Protein AF-0000000072254864 (afdb_homodimer)

InterPro domains:
  IPR006349 2-phosphoglycolate phosphatase, eukaryotic [TIGR01452] (105-376)
  IPR006357 HAD-superfamily hydrolase, subfamily IIA [PF13344] (106-208)
  IPR006357 HAD-superfamily hydrolase, subfamily IIA [TIGR01460] (106-352)
  IPR023214 HAD superfamily [G3DSA:3.40.50.1000] (105-376)
  IPR023214 HAD superfamily [G3DSA:3.40.50.1000] (171-305)
  IPR036412 HAD-like superfamily [SSF56784] (105-377)

Secondary structure (DSSP, 8-state):
----------------------------------------------------------------------------------TT-----EEPPTT-HHHHHH-SEEEEESBTTTEETTEEPTTHHHHHHHHHHTT-EEEEEE---SS-HHHHHHHHHHTT----GGGEEEHHHHHHHHHHHTTGGGGT-EEEEES-HHHHHHHHHTT--EEEGGGGTT-----STT------TTEEEEEE---TT-BHHHHHHHHHHHHHS--EEEES---SEE-SSSS--EE-THHHHHHHHHHH----EE-STT-THHHHHHHHHHT--GGGEEEEES-IIIIIHHHHHTT-EEEEETTSS--HHHHHH--SS--SEEESSGGGGS--/----------------------------------------------------------------------------------TT-S---EEPPTT-HHHHHH-SEEEEESBTTTEETTEEPTTHHHHHHHHHHTT-EEEEEE---SS-HHHHHHHHHHTT----GGGEEEHHHHHHHHHHHTTGGGGT-EEEEES-HHHHHHHHHTT--EEEGGGGTT-----STT------TTEEEEEE---TT-BHHHHHHHHHHHHHS--EEEES---SEE-SSSS--EE-THHHHHHHHHHH--PPEE-STT-THHHHHHHHHHT--GGGEEEEES-IIIIIHHHHHTT-EEEEETTSS--HHHHHH--SS--SEEESSGGGGS--

Radius of gyration: 36.59 Å; Cα contacts (8 Å, |Δi|>4): 1395; chains: 2; bounding box: 88×105×118 Å

Organism: Cyanidioschyzon merolae (strain NIES-3377 / 10D) (NCBI:txid280699)

Sequence (760 aa):
MSQGSAFVQSVQCALRSKFTVLHTSATHSAYPRHLSDANSCRTSQNKSFALKARRRPLSIAYVNAQLTMSTTTGSAQPTTVAENGTAVFRKLQDPEQELLNSTSVFLFDCDGVIWLGDKLIAGVPETLDYLRSIGKRCFFVTNNSTKSRAGYVKKFTSLGLKISPEEIFSSSFAAAAYLESKNFKATGKKVYIIGEVGIEEELDLLGIPHIGGPADKDKQPRMGPGDKLEVDPMVGAVVVGFDRYFNYYKAQYANVCIRELKAEFIATNTDAVTHLTDAQEWAGNGTMVGAIRGCTQVEPTVVGKPSPLMIDYLANKFHIPKSEICVVGDRLDTDVLFGKRNGTRAVLCLSGVTTKERLFSQDEVIPDFYCESIADFRPRMSQGSAFVQSVQCALRSKFTVLHTSATHSAYPRHLSDANSCRTSQNKSFALKARRRPLSIAYVNAQLTMSTTTGSAQPTTVAENGTAVFRKLQDPEQELLNSTSVFLFDCDGVIWLGDKLIAGVPETLDYLRSIGKRCFFVTNNSTKSRAGYVKKFTSLGLKISPEEIFSSSFAAAAYLESKNFKATGKKVYIIGEVGIEEELDLLGIPHIGGPADKDKQPRMGPGDKLEVDPMVGAVVVGFDRYFNYYKAQYANVCIRELKAEFIATNTDAVTHLTDAQEWAGNGTMVGAIRGCTQVEPTVVGKPSPLMIDYLANKFHIPKSEICVVGDRLDTDVLFGKRNGTRAVLCLSGVTTKERLFSQDEVIPDFYCESIADFRPR

pLDDT: mean 77.71, std 31.32, range [12.98, 99.0]

Solvent-accessible surface area (backbone atoms only — not comparable to full-atom values): 42994 Å² total; per-residue (Å²): 143,81,85,87,84,90,77,84,88,76,89,78,84,89,78,85,86,89,82,93,82,88,85,87,89,82,86,85,89,77,85,74,84,86,84,87,83,88,89,73,89,74,84,83,79,79,80,78,83,78,80,79,76,77,75,73,75,79,72,79,77,81,74,80,67,77,75,69,78,65,79,66,77,68,70,75,71,74,69,80,59,51,91,89,68,57,87,78,54,44,69,61,41,72,46,37,57,70,58,58,72,50,35,50,34,40,38,30,31,37,80,23,51,42,24,57,77,95,38,70,40,83,46,44,71,61,26,54,50,49,44,44,73,75,68,36,44,74,32,36,37,39,55,58,17,56,40,24,48,69,50,46,34,51,52,38,44,76,69,74,39,93,60,58,52,91,34,44,45,30,6,13,47,31,45,35,51,52,39,55,76,66,48,42,61,78,73,69,38,25,32,36,34,44,22,33,63,4,38,53,52,34,25,53,75,70,65,40,52,67,47,54,26,68,83,45,49,82,53,71,71,65,67,48,89,67,32,60,83,85,72,72,86,50,37,46,28,34,40,36,31,38,40,86,50,42,36,38,38,57,47,37,50,48,34,48,36,38,68,72,60,62,16,46,48,33,23,17,31,62,43,28,56,36,68,76,22,78,60,39,84,33,59,18,26,6,21,55,47,20,18,47,29,24,31,53,74,51,83,59,49,58,38,12,73,59,37,54,58,65,59,52,50,50,24,61,73,67,70,44,64,46,61,27,29,31,27,36,16,19,38,54,88,49,36,27,38,27,14,53,75,55,52,25,37,17,30,36,25,45,58,33,80,38,44,71,66,56,62,74,71,52,85,84,62,77,36,56,26,32,37,63,41,65,38,44,64,35,69,125,138,81,88,81,86,76,91,78,85,90,81,90,78,84,90,78,85,85,84,86,79,90,77,88,81,86,86,87,80,87,82,86,77,88,76,82,89,84,80,89,85,83,86,81,85,77,81,78,79,78,76,82,74,77,74,69,77,78,71,78,74,80,73,79,69,77,76,68,79,65,79,63,78,68,69,75,69,74,71,80,62,51,92,90,67,57,85,79,55,44,70,61,40,73,45,37,59,70,59,59,72,51,36,50,33,39,37,29,32,37,80,24,50,43,23,57,76,95,38,69,39,81,48,43,71,60,27,54,51,49,43,44,73,75,68,35,45,73,33,37,37,38,55,58,18,57,39,22,47,71,51,46,34,52,52,37,43,74,68,73,39,92,62,58,52,90,35,46,45,30,6,13,46,34,45,35,51,52,39,55,75,65,48,42,61,78,72,70,38,25,32,37,34,44,23,32,64,4,38,52,52,35,24,53,76,70,66,40,52,66,48,56,25,66,82,45,50,84,53,71,70,65,67,49,89,68,30,60,83,86,71,72,86,49,36,46,28,35,41,36,32,38,41,90,50,44,36,39,37,57,46,35,50,49,33,47,36,38,68,73,61,61,17,44,49,34,23,18,33,61,43,28,56,37,69,74,22,78,61,40,82,34,60,17,24,7,21,56,49,21,17,48,30,24,32,53,74,50,81,58,50,58,37,11,74,58,37,54,55,64,58,53,48,50,24,61,74,67,68,43,64,45,61,25,30,31,28,36,16,19,37,53,88,49,36,27,39,27,15,55,77,56,51,26,37,17,31,36,25,45,57,34,79,37,43,72,67,56,61,73,71,52,83,84,63,78,37,58,26,33,37,64,40,67,39,46,62,36,68,125

Nearest PDB structures (foldseek):
  4bkm-assembly2_B  TM=8.942E-01  e=4.537E-28  Mus musculus
  7po7-assembly3_E  TM=8.889E-01  e=9.165E-28  Mus musculus
  7po7-assembly1_A  TM=8.884E-01  e=6.720E-27  Mus musculus
  5gyn-assembly1_A  TM=8.699E-01  e=3.137E-27  Homo sapiens
  2cft-assembly1_A-2  TM=8.456E-01  e=1.303E-27  Homo sapiens

Foldseek 3Di:
DDDDDDDDDDDDDDDDDDDDDDDDDDDDDDDDDDDDDDDDDDDDPDPPPPDPPPPPDPPPPPPLPPPPVPPPPPDLPPPPQDPVRDQDAAAQAQANCVLLVLAQEEEEEPDLFQAPQLAGDPQNQVLVVVSVVVRHHYAYEYLAQQAALVRVCVSCVSRPHHDDSVRYHYLLLLVLVVCVSVVVVVL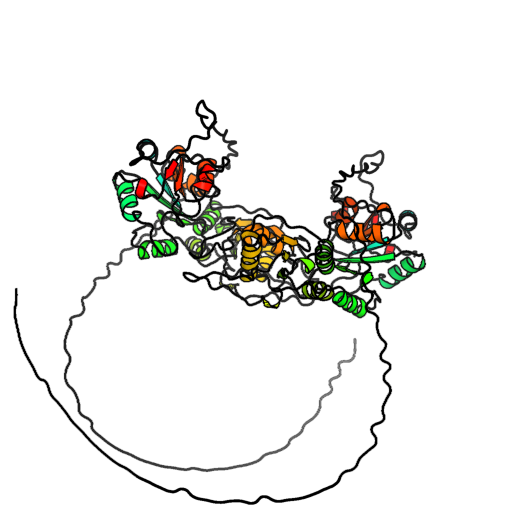VAEEEEAHHVSNVVNNVVVPGHYDHHPVCLPDDFDDDPPGDDDEDLRHQAYEQAWHPRDDVSSLRRLQCCCAPSVHAYAYSAQDQWDPNDNPDTHGGSVVVQVSNCVRNVDDHHHRGFLDCNVLVVVCVVVVHDQQNYEFEEADQVTGLCSSSVNNYAYEHEPSHDDHPCNQVVDDPGHHNHYYPHSSSNHRD/DDDDDDDDDDDDDDDDDDYDDDDDDDYDDDDDDDDDDDDDDDDDDDPPPPPPPPPPPPPPPPPLPPPPVPPPPPPLPPPPQDPVRDQDAAAQAQANCVLLVLAQEEEEEPDLFQAPQLAGDPQNQVLVVVSVVVRHHYAYEYLAQQAALVRVCVSCVSRPHHDDSVRYHYLLLLVLVVCVSVVVVVLVAEEEEAHHVSNVVNNVVVPGHYDHHPVCLPDDFDDDPPGDDDEDLRHQAYEQAWHPRDDVSSLRRLQCCCAPSVHAYAYSAQDQWDPNDNPDTHGGSVVVQVSNCVRNVDDHHHRGFLDCNVLVVVCVVVVHDQQNYEFEEADQVTGLCSSSVNNYAYEHEPSHDDHPCNQNVDDPGHHNHYYPHSSSNHRD

Structure (mmCIF, N/CA/C/O backbone):
data_AF-0000000072254864-model_v1
#
loop_
_entity.id
_entity.type
_entity.pdbx_description
1 polymer 'Probable 4-nitrophenyl phosphatase'
#
loop_
_atom_site.group_PDB
_atom_site.id
_atom_site.type_symbol
_atom_site.label_atom_id
_atom_site.label_alt_id
_atom_site.label_comp_id
_atom_site.label_asym_id
_atom_site.label_entity_id
_atom_site.label_seq_id
_atom_site.pdbx_PDB_ins_code
_atom_site.Cartn_x
_atom_site.Cartn_y
_atom_site.Cartn_z
_atom_site.occupancy
_atom_site.B_iso_or_equiv
_atom_site.auth_seq_id
_atom_site.auth_comp_id
_atom_site.auth_asym_id
_atom_site.auth_atom_id
_atom_site.pdbx_PDB_model_num
ATOM 1 N N . MET A 1 1 ? 34.688 -32.219 -55.656 1 16.12 1 MET A N 1
ATOM 2 C CA . MET A 1 1 ? 34.812 -31.734 -57.031 1 16.12 1 MET A CA 1
ATOM 3 C C . MET A 1 1 ? 33.719 -30.734 -57.344 1 16.12 1 MET A C 1
ATOM 5 O O . MET A 1 1 ? 32.719 -30.625 -56.594 1 16.12 1 MET A O 1
ATOM 9 N N . SER A 1 2 ? 33.375 -30.641 -58.656 1 14.73 2 SER A N 1
ATOM 10 C CA . SER A 1 2 ? 33.094 -29.781 -59.781 1 14.73 2 SER A CA 1
ATOM 11 C C . SER A 1 2 ? 31.609 -29.359 -59.781 1 14.73 2 SER A C 1
ATOM 13 O O . SER A 1 2 ? 31.312 -28.172 -59.906 1 14.73 2 SER A O 1
ATOM 15 N N . GLN A 1 3 ? 30.719 -30.047 -60.531 1 14.34 3 GLN A N 1
ATOM 16 C CA . GLN A 1 3 ? 30.219 -29.594 -61.812 1 14.34 3 GLN A CA 1
ATOM 17 C C . GLN A 1 3 ? 28.953 -28.75 -61.656 1 14.34 3 GLN A C 1
ATOM 19 O O . GLN A 1 3 ? 28.344 -28.75 -60.562 1 14.34 3 GLN A O 1
ATOM 24 N N . GLY A 1 4 ? 27.938 -29 -62.469 1 14.77 4 GLY A N 1
ATOM 25 C CA . GLY A 1 4 ? 27.5 -28.375 -63.719 1 14.77 4 GLY A CA 1
ATOM 26 C C . GLY A 1 4 ? 26.328 -27.438 -63.531 1 14.77 4 GLY A C 1
ATOM 27 O O . GLY A 1 4 ? 25.703 -27.406 -62.469 1 14.77 4 GLY A O 1
ATOM 28 N N . SER A 1 5 ? 25.344 -27.391 -64.438 1 14.25 5 SER A N 1
ATOM 29 C CA . SER A 1 5 ? 25.016 -26.562 -65.625 1 14.25 5 SER A CA 1
ATOM 30 C C . SER A 1 5 ? 23.797 -25.688 -65.312 1 14.25 5 SER A C 1
ATOM 32 O O . SER A 1 5 ? 23.891 -24.469 -65.312 1 14.25 5 SER A O 1
ATOM 34 N N . ALA A 1 6 ? 22.672 -25.875 -66.125 1 14.51 6 ALA A N 1
ATOM 35 C CA . ALA A 1 6 ? 22.203 -25.156 -67.312 1 14.51 6 ALA A CA 1
ATOM 36 C C . ALA A 1 6 ? 21.094 -24.172 -66.938 1 14.51 6 ALA A C 1
ATOM 38 O O . ALA A 1 6 ? 20.547 -24.234 -65.812 1 14.51 6 ALA A O 1
ATOM 39 N N . PHE A 1 7 ? 20.078 -24.062 -67.75 1 13.76 7 PHE A N 1
ATOM 40 C CA . PHE A 1 7 ? 19.609 -23.203 -68.812 1 13.76 7 PHE A CA 1
ATOM 41 C C . PHE A 1 7 ? 18.422 -22.359 -68.375 1 13.76 7 PHE A C 1
ATOM 43 O O . PHE A 1 7 ? 18.422 -21.141 -68.5 1 13.76 7 PHE A O 1
ATOM 50 N N . VAL A 1 8 ? 17.156 -22.812 -68.562 1 14.06 8 VAL A N 1
ATOM 51 C CA . VAL A 1 8 ? 16.5 -22.266 -69.75 1 14.06 8 VAL A CA 1
ATOM 52 C C . VAL A 1 8 ? 15.719 -21.016 -69.375 1 14.06 8 VAL A C 1
ATOM 54 O O . VAL A 1 8 ? 15.477 -20.75 -68.188 1 14.06 8 VAL A O 1
ATOM 57 N N . GLN A 1 9 ? 14.477 -20.922 -69.688 1 13.95 9 GLN A N 1
ATOM 58 C CA . GLN A 1 9 ? 13.867 -20.203 -70.812 1 13.95 9 GLN A CA 1
ATOM 59 C C . GLN A 1 9 ? 13.234 -18.891 -70.312 1 13.95 9 GLN A C 1
ATOM 61 O O . GLN A 1 9 ? 12.961 -18.719 -69.125 1 13.95 9 GLN A O 1
ATOM 66 N N . SER A 1 10 ? 12.367 -18.25 -71.125 1 13.68 10 SER A N 1
ATOM 67 C CA . SER A 1 10 ? 12.156 -17.141 -72.062 1 13.68 10 SER A CA 1
ATOM 68 C C . SER A 1 10 ? 11.234 -16.078 -71.438 1 13.68 10 SER A C 1
ATOM 70 O O . SER A 1 10 ? 11.484 -14.883 -71.625 1 13.68 10 SER A O 1
ATOM 72 N N . VAL A 1 11 ? 10.008 -16.438 -70.938 1 14.07 11 VAL A N 1
ATOM 73 C CA . VAL A 1 11 ? 9.047 -15.805 -71.812 1 14.07 11 VAL A CA 1
ATOM 74 C C . VAL A 1 11 ? 8.992 -14.305 -71.562 1 14.07 11 VAL A C 1
ATOM 76 O O . VAL A 1 11 ? 9.195 -13.867 -70.438 1 14.07 11 VAL A O 1
ATOM 79 N N . GLN A 1 12 ? 8.453 -13.5 -72.438 1 13.51 12 GLN A N 1
ATOM 80 C CA . GLN A 1 12 ? 8.453 -12.391 -73.375 1 13.51 12 GLN A CA 1
ATOM 81 C C . GLN A 1 12 ? 7.867 -11.133 -72.75 1 13.51 12 GLN A C 1
ATOM 83 O O . GLN A 1 12 ? 8.469 -10.055 -72.812 1 13.51 12 GLN A O 1
ATOM 88 N N . CYS A 1 13 ? 6.539 -10.875 -72.875 1 13.51 13 CYS A N 1
ATOM 89 C CA . CYS A 1 13 ? 6.191 -9.852 -73.875 1 13.51 13 CYS A CA 1
ATOM 90 C C . CYS A 1 13 ? 6.277 -8.453 -73.25 1 13.51 13 CYS A C 1
ATOM 92 O O . CYS A 1 13 ? 6.281 -8.305 -72.062 1 13.51 13 CYS A O 1
ATOM 94 N N . ALA A 1 14 ? 5.262 -7.719 -73.562 1 13.74 14 ALA A N 1
ATOM 95 C CA . ALA A 1 14 ? 5.168 -6.594 -74.438 1 13.74 14 ALA A CA 1
ATOM 96 C C . ALA A 1 14 ? 5.305 -5.266 -73.75 1 13.74 14 ALA A C 1
ATOM 98 O O . ALA A 1 14 ? 5.043 -5.184 -72.5 1 13.74 14 ALA A O 1
ATOM 99 N N . LEU A 1 15 ? 5.312 -4.176 -74.438 1 13.8 15 LEU A N 1
ATOM 100 C CA . LEU A 1 15 ? 5.934 -2.957 -74.938 1 13.8 15 LEU A CA 1
ATOM 101 C C . LEU A 1 15 ? 5.387 -1.731 -74.25 1 13.8 15 LEU A C 1
ATOM 103 O O . LEU A 1 15 ? 6.152 -0.853 -73.812 1 13.8 15 LEU A O 1
ATOM 107 N N . ARG A 1 16 ? 4.094 -1.28 -74.375 1 13.51 16 ARG A N 1
ATOM 108 C CA . ARG A 1 16 ? 4.07 -0.097 -75.188 1 13.51 16 ARG A CA 1
ATOM 109 C C . ARG A 1 16 ? 4.414 1.158 -74.438 1 13.51 16 ARG A C 1
ATOM 111 O O . ARG A 1 16 ? 4.344 1.16 -73.188 1 13.51 16 ARG A O 1
ATOM 118 N N . SER A 1 17 ? 3.721 2.281 -74.75 1 13.34 17 SER A N 1
ATOM 119 C CA . SER A 1 17 ? 4.055 3.518 -75.438 1 13.34 17 SER A CA 1
ATOM 120 C C . SER A 1 17 ? 4.297 4.66 -74.5 1 13.34 17 SER A C 1
ATOM 122 O O . SER A 1 17 ? 3.855 4.605 -73.312 1 13.34 17 SER A O 1
ATOM 124 N N . LYS A 1 18 ? 4.469 5.895 -75.062 1 14.83 18 LYS A N 1
ATOM 125 C CA . LYS A 1 18 ? 5.332 7.047 -75.312 1 14.83 18 LYS A CA 1
ATOM 126 C C . LYS A 1 18 ? 5.035 8.172 -74.312 1 14.83 18 LYS A C 1
ATOM 128 O O . LYS A 1 18 ? 4.195 8.016 -73.438 1 14.83 18 LYS A O 1
ATOM 133 N N . PHE A 1 19 ? 4.613 9.453 -74.812 1 13.82 19 PHE A N 1
ATOM 134 C CA . PHE A 1 19 ? 5.391 10.648 -75.125 1 13.82 19 PHE A CA 1
ATOM 135 C C . PHE A 1 19 ? 5.039 11.766 -74.125 1 13.82 19 PHE A C 1
ATOM 137 O O . PHE A 1 19 ? 5.926 12.359 -73.5 1 13.82 19 PHE A O 1
ATOM 144 N N . THR A 1 20 ? 3.955 12.664 -74.312 1 13.54 20 THR A N 1
ATOM 145 C CA . THR A 1 20 ? 4.215 14.008 -74.812 1 13.54 20 THR A CA 1
ATOM 146 C C . THR A 1 20 ? 4.406 15 -73.688 1 13.54 20 THR A C 1
ATOM 148 O O . THR A 1 20 ? 3.875 14.797 -72.562 1 13.54 20 THR A O 1
ATOM 151 N N . VAL A 1 21 ? 4.84 16.422 -73.938 1 13.96 21 VAL A N 1
ATOM 152 C CA . VAL A 1 21 ? 5.82 17.5 -73.812 1 13.96 21 VAL A CA 1
ATOM 153 C C . VAL A 1 21 ? 5.254 18.594 -72.875 1 13.96 21 VAL A C 1
ATOM 155 O O . VAL A 1 21 ? 5.934 19.078 -72 1 13.96 21 VAL A O 1
ATOM 158 N N . LEU A 1 22 ? 4.066 19.234 -73.125 1 14.05 22 LEU A N 1
ATOM 159 C CA . LEU A 1 22 ? 4.273 20.625 -73.5 1 14.05 22 LEU A CA 1
ATOM 160 C C . LEU A 1 22 ? 4.441 21.516 -72.25 1 14.05 22 LEU A C 1
ATOM 162 O O . LEU A 1 22 ? 4.012 21.141 -71.188 1 14.05 22 LEU A O 1
ATOM 166 N N . HIS A 1 23 ? 4.41 22.984 -72.438 1 14.12 23 HIS A N 1
ATOM 167 C CA . HIS A 1 23 ? 5.199 24.219 -72.375 1 14.12 23 HIS A CA 1
ATOM 168 C C . HIS A 1 23 ? 4.797 25.094 -71.188 1 14.12 23 HIS A C 1
ATOM 170 O O . HIS A 1 23 ? 5.652 25.516 -70.438 1 14.12 23 HIS A O 1
ATOM 176 N N . THR A 1 24 ? 3.711 25.906 -71.25 1 13.99 24 THR A N 1
ATOM 177 C CA . THR A 1 24 ? 3.93 27.328 -71.438 1 13.99 24 THR A CA 1
ATOM 178 C C . THR A 1 24 ? 4.059 28.062 -70.125 1 13.99 24 THR A C 1
ATOM 180 O O . THR A 1 24 ? 3.684 27.531 -69.062 1 13.99 24 THR A O 1
ATOM 183 N N . SER A 1 25 ? 3.406 29.375 -70 1 13.91 25 SER A N 1
ATOM 184 C CA . SER A 1 25 ? 3.867 30.75 -69.938 1 13.91 25 SER A CA 1
ATOM 185 C C . SER A 1 25 ? 3.781 31.312 -68.5 1 13.91 25 SER A C 1
ATOM 187 O O . SER A 1 25 ? 2.986 30.828 -67.688 1 13.91 25 SER A O 1
ATOM 189 N N . ALA A 1 26 ? 4.691 32.375 -68.062 1 14.76 26 ALA A N 1
ATOM 190 C CA . ALA A 1 26 ? 5.52 33.031 -67.062 1 14.76 26 ALA A CA 1
ATOM 191 C C . ALA A 1 26 ? 4.746 34.156 -66.375 1 14.76 26 ALA A C 1
ATOM 193 O O . ALA A 1 26 ? 5.109 34.562 -65.312 1 14.76 26 ALA A O 1
ATOM 194 N N . THR A 1 27 ? 3.598 34.656 -66.875 1 14.09 27 THR A N 1
ATOM 195 C CA . THR A 1 27 ? 3.744 36.094 -66.875 1 14.09 27 THR A CA 1
ATOM 196 C C . THR A 1 27 ? 3.746 36.656 -65.5 1 14.09 27 THR A C 1
ATOM 198 O O . THR A 1 27 ? 3.34 36 -64.562 1 14.09 27 THR A O 1
ATOM 201 N N . HIS A 1 28 ? 3.336 38.094 -65.312 1 14.3 28 HIS A N 1
ATOM 202 C CA . HIS A 1 28 ? 3.908 39.438 -65.062 1 14.3 28 HIS A CA 1
ATOM 203 C C . HIS A 1 28 ? 3.57 39.938 -63.688 1 14.3 28 HIS A C 1
ATOM 205 O O . HIS A 1 28 ? 4.461 40.375 -62.938 1 14.3 28 HIS A O 1
ATOM 211 N N . SER A 1 29 ? 2.416 40.719 -63.438 1 13.96 29 SER A N 1
ATOM 212 C CA . SER A 1 29 ? 2.521 42.188 -63.25 1 13.96 29 SER A CA 1
ATOM 213 C C . SER A 1 29 ? 2.551 42.531 -61.781 1 13.96 29 SER A C 1
ATOM 215 O O . SER A 1 29 ? 2.049 41.781 -60.938 1 13.96 29 SER A O 1
ATOM 217 N N . ALA A 1 30 ? 3.094 43.812 -61.406 1 14.86 30 ALA A N 1
ATOM 218 C CA . ALA A 1 30 ? 3.9 44.688 -60.562 1 14.86 30 ALA A CA 1
ATOM 219 C C . ALA A 1 30 ? 3.029 45.406 -59.531 1 14.86 30 ALA A C 1
ATOM 221 O O . ALA A 1 30 ? 3.539 46.156 -58.688 1 14.86 30 ALA A O 1
ATOM 222 N N . TYR A 1 31 ? 1.736 45.094 -59.188 1 14.15 31 TYR A N 1
ATOM 223 C CA . TYR A 1 31 ? 1.058 46.344 -58.875 1 14.15 31 TYR A CA 1
ATOM 224 C C . TYR A 1 31 ? 1.596 46.969 -57.562 1 14.15 31 TYR A C 1
ATOM 226 O O . TYR A 1 31 ? 1.885 46.219 -56.625 1 14.15 31 TYR A O 1
ATOM 234 N N . PRO A 1 32 ? 1.646 48.375 -57.438 1 15.11 32 PRO A N 1
ATOM 235 C CA . PRO A 1 32 ? 2.414 49.438 -56.812 1 15.11 32 PRO A CA 1
ATOM 236 C C . PRO A 1 32 ? 1.921 49.812 -55.438 1 15.11 32 PRO A C 1
ATOM 238 O O . PRO A 1 32 ? 2.469 50.719 -54.781 1 15.11 32 PRO A O 1
ATOM 241 N N . ARG A 1 33 ? 1.229 49.094 -54.75 1 15.09 33 ARG A N 1
ATOM 242 C CA . ARG A 1 33 ? 0.305 49.875 -53.906 1 15.09 33 ARG A CA 1
ATOM 243 C C . ARG A 1 33 ? 1.061 50.812 -52.969 1 15.09 33 ARG A C 1
ATOM 245 O O . ARG A 1 33 ? 2.094 50.438 -52.406 1 15.09 33 ARG A O 1
ATOM 252 N N . HIS A 1 34 ? 0.582 51.969 -52.812 1 14.75 34 HIS A N 1
ATOM 253 C CA . HIS A 1 34 ? 0.917 53.344 -52.438 1 14.75 34 HIS A CA 1
ATOM 254 C C . HIS A 1 34 ? 1.24 53.469 -50.969 1 14.75 34 HIS A C 1
ATOM 256 O O . HIS A 1 34 ? 0.859 52.594 -50.156 1 14.75 34 HIS A O 1
ATOM 262 N N . LEU A 1 35 ? 1.272 54.75 -50.438 1 14.92 35 LEU A N 1
ATOM 263 C CA . LEU A 1 35 ? 2.191 55.75 -49.875 1 14.92 35 LEU A CA 1
ATOM 264 C C . LEU A 1 35 ? 2.072 55.812 -48.375 1 14.92 35 LEU A C 1
ATOM 266 O O . LEU A 1 35 ? 3.068 55.688 -47.656 1 14.92 35 LEU A O 1
ATOM 270 N N . SER A 1 36 ? 1.433 56.969 -47.812 1 14.63 36 SER A N 1
ATOM 271 C CA . SER A 1 36 ? 2.172 58.031 -47.156 1 14.63 36 SER A CA 1
ATOM 272 C C . SER A 1 36 ? 2.17 57.875 -45.625 1 14.63 36 SER A C 1
ATOM 274 O O . SER A 1 36 ? 1.454 57.031 -45.094 1 14.63 36 SER A O 1
ATOM 276 N N . ASP A 1 37 ? 1.938 59.094 -44.781 1 14.9 37 ASP A N 1
ATOM 277 C CA . ASP A 1 37 ? 2.814 59.938 -43.969 1 14.9 37 ASP A CA 1
ATOM 278 C C . ASP A 1 37 ? 2.496 59.812 -42.5 1 14.9 37 ASP A C 1
ATOM 280 O O . ASP A 1 37 ? 3.402 59.844 -41.656 1 14.9 37 ASP A O 1
ATOM 284 N N . ALA A 1 38 ? 1.167 59.938 -41.969 1 16.3 38 ALA A N 1
ATOM 285 C CA . ALA A 1 38 ? 1.042 61.062 -41.031 1 16.3 38 ALA A CA 1
ATOM 286 C C . ALA A 1 38 ? 1.658 60.719 -39.656 1 16.3 38 ALA A C 1
ATOM 288 O O . ALA A 1 38 ? 1.801 59.531 -39.312 1 16.3 38 ALA A O 1
ATOM 289 N N . ASN A 1 39 ? 1.552 61.688 -38.531 1 15.8 39 ASN A N 1
ATOM 290 C CA . ASN A 1 39 ? 2.258 62.531 -37.562 1 15.8 39 ASN A CA 1
ATOM 291 C C . ASN A 1 39 ? 2.297 61.875 -36.188 1 15.8 39 ASN A C 1
ATOM 293 O O . ASN A 1 39 ? 1.467 61.031 -35.875 1 15.8 39 ASN A O 1
ATOM 297 N N . SER A 1 40 ? 3.158 62.375 -35.188 1 16.34 40 SER A N 1
ATOM 298 C CA . SER A 1 40 ? 4.141 62.219 -34.125 1 16.34 40 SER A CA 1
ATOM 299 C C . SER A 1 40 ? 3.479 62.281 -32.75 1 16.34 40 SER A C 1
ATOM 301 O O . SER A 1 40 ? 4.145 62.125 -31.719 1 16.34 40 SER A O 1
ATOM 303 N N . CYS A 1 41 ? 2.15 62.531 -32.531 1 16.66 41 CYS A N 1
ATOM 304 C CA . CYS A 1 41 ? 2.057 63.344 -31.312 1 16.66 41 CYS A CA 1
ATOM 305 C C . CYS A 1 41 ? 2.518 62.531 -30.094 1 16.66 41 CYS A C 1
ATOM 307 O O . CYS A 1 41 ? 2.129 61.375 -29.922 1 16.66 41 CYS A O 1
ATOM 309 N N . ARG A 1 42 ? 3.371 63.094 -29.203 1 16.78 42 ARG A N 1
ATOM 310 C CA . ARG A 1 42 ? 4.359 62.938 -28.125 1 16.78 42 ARG A CA 1
ATOM 311 C C . ARG A 1 42 ? 3.68 62.719 -26.781 1 16.78 42 ARG A C 1
ATOM 313 O O . ARG A 1 42 ? 4.344 62.688 -25.75 1 16.78 42 ARG A O 1
ATOM 320 N N . THR A 1 43 ? 2.342 62.438 -26.594 1 17.11 43 THR A N 1
ATOM 321 C CA . THR A 1 43 ? 1.898 62.938 -25.297 1 17.11 43 THR A CA 1
ATOM 322 C C . THR A 1 43 ? 2.619 62.188 -24.172 1 17.11 43 THR A C 1
ATOM 324 O O . THR A 1 43 ? 3.035 61.031 -24.344 1 17.11 43 THR A O 1
ATOM 327 N N . SER A 1 44 ? 2.922 62.875 -22.953 1 18.39 44 SER A N 1
ATOM 328 C CA . SER A 1 44 ? 3.719 63.094 -21.75 1 18.39 44 SER A CA 1
ATOM 329 C C . SER A 1 44 ? 3.387 62.062 -20.672 1 18.39 44 SER A C 1
ATOM 331 O O . SER A 1 44 ? 2.266 62.031 -20.156 1 18.39 44 SER A O 1
ATOM 333 N N . GLN A 1 45 ? 3.76 60.781 -20.812 1 16.84 45 GLN A N 1
ATOM 334 C CA . GLN A 1 45 ? 3.389 59.688 -19.922 1 16.84 45 GLN A CA 1
ATOM 335 C C . GLN A 1 45 ? 3.906 59.938 -18.5 1 16.84 45 GLN A C 1
ATOM 337 O O . GLN A 1 45 ? 5.086 60.25 -18.312 1 16.84 45 GLN A O 1
ATOM 342 N N . ASN A 1 46 ? 3.025 60.281 -17.594 1 16.58 46 ASN A N 1
ATOM 343 C CA . ASN A 1 46 ? 3.135 60.562 -16.156 1 16.58 46 ASN A CA 1
ATOM 344 C C . ASN A 1 46 ? 3.777 59.406 -15.406 1 16.58 46 ASN A C 1
ATOM 346 O O . ASN A 1 46 ? 3.361 58.25 -15.562 1 16.58 46 ASN A O 1
ATOM 350 N N . LYS A 1 47 ? 5.039 59.562 -14.922 1 19.73 47 LYS A N 1
ATOM 351 C CA . LYS A 1 47 ? 6.047 58.781 -14.219 1 19.73 47 LYS A CA 1
ATOM 352 C C . LYS A 1 47 ? 5.523 58.281 -12.867 1 19.73 47 LYS A C 1
ATOM 354 O O . LYS A 1 47 ? 5.57 59.031 -11.883 1 19.73 47 LYS A O 1
ATOM 359 N N . SER A 1 48 ? 4.234 57.688 -12.688 1 17.36 48 SER A N 1
ATOM 360 C CA . SER A 1 48 ? 3.848 57.438 -11.305 1 17.36 48 SER A CA 1
ATOM 361 C C . SER A 1 48 ? 4.852 56.531 -10.602 1 17.36 48 SER A C 1
ATOM 363 O O . SER A 1 48 ? 5.316 55.562 -11.188 1 17.36 48 SER A O 1
ATOM 365 N N . PHE A 1 49 ? 5.605 57 -9.508 1 19.44 49 PHE A N 1
ATOM 366 C CA . PHE A 1 49 ? 6.656 56.594 -8.594 1 19.44 49 PHE A CA 1
ATOM 367 C C . PHE A 1 49 ? 6.215 55.375 -7.797 1 19.44 49 PHE A C 1
ATOM 369 O O . PHE A 1 49 ? 5.414 55.469 -6.867 1 19.44 49 PHE A O 1
ATOM 376 N N . ALA A 1 50 ? 5.891 54.188 -8.367 1 18.5 50 ALA A N 1
ATOM 377 C CA . ALA A 1 50 ? 5.434 53.094 -7.531 1 18.5 50 ALA A CA 1
ATOM 378 C C . ALA A 1 50 ? 6.539 52.625 -6.59 1 18.5 50 ALA A C 1
ATOM 380 O O . ALA A 1 50 ? 7.656 52.344 -7.027 1 18.5 50 ALA A O 1
ATOM 381 N N . LEU A 1 51 ? 6.469 52.875 -5.266 1 18.95 51 LEU A N 1
ATOM 382 C CA . LEU A 1 51 ? 7.258 52.594 -4.074 1 18.95 51 LEU A CA 1
ATOM 383 C C . LEU A 1 51 ? 7.539 51.094 -3.975 1 18.95 51 LEU A C 1
ATOM 385 O O . LEU A 1 51 ? 6.609 50.281 -3.965 1 18.95 51 LEU A O 1
ATOM 389 N N . LYS A 1 52 ? 8.789 50.625 -4.316 1 20.95 52 LYS A N 1
ATOM 390 C CA . LYS A 1 52 ? 9.414 49.312 -4.223 1 20.95 52 LYS A CA 1
ATOM 391 C C . LYS A 1 52 ? 9.453 48.844 -2.779 1 20.95 52 LYS A C 1
ATOM 393 O O . LYS A 1 52 ? 10.273 49.281 -1.984 1 20.95 52 LYS A O 1
ATOM 398 N N . ALA A 1 53 ? 8.328 48.562 -2.111 1 19.94 53 ALA A N 1
ATOM 399 C CA . ALA A 1 53 ? 8.422 48 -0.764 1 19.94 53 ALA A CA 1
ATOM 400 C C . ALA A 1 53 ? 9.266 46.719 -0.753 1 19.94 53 ALA A C 1
ATOM 402 O O . ALA A 1 53 ? 8.945 45.75 -1.442 1 19.94 53 ALA A O 1
ATOM 403 N N . ARG A 1 54 ? 10.516 46.812 -0.467 1 22.42 54 ARG A N 1
ATOM 404 C CA . ARG A 1 54 ? 11.508 45.75 -0.272 1 22.42 54 ARG A CA 1
ATOM 405 C C . ARG A 1 54 ? 11.031 44.75 0.76 1 22.42 54 ARG A C 1
ATOM 407 O O . ARG A 1 54 ? 10.961 45.031 1.952 1 22.42 54 ARG A O 1
ATOM 414 N N . ARG A 1 55 ? 10.07 43.906 0.54 1 21.23 55 ARG A N 1
ATOM 415 C CA . ARG A 1 55 ? 9.688 42.844 1.468 1 21.23 55 ARG A CA 1
ATOM 416 C C . ARG A 1 55 ? 10.883 41.969 1.807 1 21.23 55 ARG A C 1
ATOM 418 O O . ARG A 1 55 ? 11.477 41.344 0.92 1 21.23 55 ARG A O 1
ATOM 425 N N . ARG A 1 56 ? 11.727 42.375 2.736 1 25.33 56 ARG A N 1
ATOM 426 C CA . ARG A 1 56 ? 12.812 41.562 3.262 1 25.33 56 ARG A CA 1
ATOM 427 C C . ARG A 1 56 ? 12.328 40.125 3.529 1 25.33 56 ARG A C 1
ATOM 429 O O . ARG A 1 56 ? 11.297 39.938 4.172 1 25.33 56 ARG A O 1
ATOM 436 N N . PRO A 1 57 ? 12.727 39.188 2.744 1 26.08 57 PRO A N 1
ATOM 437 C CA . PRO A 1 57 ? 12.422 37.781 2.965 1 26.08 57 PRO A CA 1
ATOM 438 C C . PRO A 1 57 ? 12.797 37.312 4.367 1 26.08 57 PRO A C 1
ATOM 440 O O . PRO A 1 57 ? 13.836 37.719 4.898 1 26.08 57 PRO A O 1
ATOM 443 N N . LEU A 1 58 ? 11.93 37.281 5.328 1 26.53 58 LEU A N 1
ATOM 444 C CA . LEU A 1 58 ? 12.125 36.719 6.668 1 26.53 58 LEU A CA 1
ATOM 445 C C . LEU A 1 58 ? 12.984 35.469 6.625 1 26.53 58 LEU A C 1
ATOM 447 O O . LEU A 1 58 ? 12.617 34.469 5.988 1 26.53 58 LEU A O 1
ATOM 451 N N . SER A 1 59 ? 14.297 35.594 6.641 1 24.19 59 SER A N 1
ATOM 452 C CA . SER A 1 59 ? 15.258 34.5 6.848 1 24.19 59 SER A CA 1
ATOM 453 C C . SER A 1 59 ? 14.812 33.594 7.973 1 24.19 59 SER A C 1
ATOM 455 O O . SER A 1 59 ? 14.422 34.031 9.047 1 24.19 59 SER A O 1
ATOM 457 N N . ILE A 1 60 ? 14.234 32.469 7.723 1 28.45 60 ILE A N 1
ATOM 458 C CA . ILE A 1 60 ? 13.984 31.375 8.664 1 28.45 60 ILE A CA 1
ATOM 459 C C . ILE A 1 60 ? 15.219 31.156 9.531 1 28.45 60 ILE A C 1
ATOM 461 O O . ILE A 1 60 ? 16.297 30.844 9.016 1 28.45 60 ILE A O 1
ATOM 465 N N . ALA A 1 61 ? 15.43 31.844 10.578 1 28.05 61 ALA A N 1
ATOM 466 C CA . ALA A 1 61 ? 16.453 31.672 11.602 1 28.05 61 ALA A CA 1
ATOM 467 C C . ALA A 1 61 ? 16.75 30.188 11.844 1 28.05 61 ALA A C 1
ATOM 469 O O . ALA A 1 61 ? 15.836 29.375 11.914 1 28.05 61 ALA A O 1
ATOM 470 N N . TYR A 1 62 ? 18.016 29.75 11.57 1 28.2 62 TYR A N 1
ATOM 471 C CA . TYR A 1 62 ? 18.734 28.484 11.703 1 28.2 62 TYR A CA 1
ATOM 472 C C . TYR A 1 62 ? 18.656 27.969 13.133 1 28.2 62 TYR A C 1
ATOM 474 O O . TYR A 1 62 ? 19.312 28.5 14.031 1 28.2 62 TYR A O 1
ATOM 482 N N . VAL A 1 63 ? 17.562 27.734 13.766 1 26 63 VAL A N 1
ATOM 483 C CA . VAL A 1 63 ? 17.703 27.047 15.047 1 26 63 VAL A CA 1
ATOM 484 C C . VAL A 1 63 ? 18.344 25.672 14.82 1 26 63 VAL A C 1
ATOM 486 O O . VAL A 1 63 ? 17.797 24.828 14.109 1 26 63 VAL A O 1
ATOM 489 N N . ASN A 1 64 ? 19.656 25.578 14.82 1 26.05 64 ASN A N 1
ATOM 490 C CA . ASN A 1 64 ? 20.453 24.359 14.906 1 26.05 64 ASN A CA 1
ATOM 491 C C . ASN A 1 64 ? 19.953 23.438 16.016 1 26.05 64 ASN A C 1
ATOM 493 O O . ASN A 1 64 ? 20.406 23.531 17.156 1 26.05 64 ASN A O 1
ATOM 497 N N . ALA A 1 65 ? 18.719 23.219 16.219 1 27.3 65 ALA A N 1
ATOM 498 C CA . ALA A 1 65 ? 18.375 22.266 17.266 1 27.3 65 ALA A CA 1
ATOM 499 C C . ALA A 1 65 ? 18.953 20.891 16.953 1 27.3 65 ALA A C 1
ATOM 501 O O . ALA A 1 65 ? 18.703 20.312 15.891 1 27.3 65 ALA A O 1
ATOM 502 N N . GLN A 1 66 ? 20.125 20.562 17.453 1 27.61 66 GLN A N 1
ATOM 503 C CA . GLN A 1 66 ? 20.641 19.203 17.562 1 27.61 66 GLN A CA 1
ATOM 504 C C . GLN A 1 66 ? 19.531 18.234 17.953 1 27.61 66 GLN A C 1
ATOM 506 O O . GLN A 1 66 ? 18.953 18.328 19.031 1 27.61 66 GLN A O 1
ATOM 511 N N . LEU A 1 67 ? 18.797 17.781 17.016 1 29.55 67 LEU A N 1
ATOM 512 C CA . LEU A 1 67 ? 17.828 16.703 17.203 1 29.55 67 LEU A CA 1
ATOM 513 C C . LEU A 1 67 ? 18.469 15.5 17.875 1 29.55 67 LEU A C 1
ATOM 515 O O . LEU A 1 67 ? 19.219 14.75 17.25 1 29.55 67 LEU A O 1
ATOM 519 N N . THR A 1 68 ? 19.031 15.68 19.094 1 27.36 68 THR A N 1
ATOM 520 C CA . THR A 1 68 ? 19.328 14.453 19.812 1 27.36 68 THR A CA 1
ATOM 521 C C . THR A 1 68 ? 18.094 13.562 19.891 1 27.36 68 THR A C 1
ATOM 523 O O . THR A 1 68 ? 17.047 13.977 20.406 1 27.36 68 THR A O 1
ATOM 526 N N . MET A 1 69 ? 18 12.75 18.938 1 28.05 69 MET A N 1
ATOM 527 C CA . MET A 1 69 ? 17.031 11.664 19.047 1 28.05 69 MET A CA 1
ATOM 528 C C . MET A 1 69 ? 17.094 11 20.406 1 28.05 69 MET A C 1
ATOM 530 O O . MET A 1 69 ? 18 10.195 20.672 1 28.05 69 MET A O 1
ATOM 534 N N . SER A 1 70 ? 17.031 11.773 21.516 1 27.06 70 SER A N 1
ATOM 535 C CA . SER A 1 70 ? 16.922 11.047 22.766 1 27.06 70 SER A CA 1
ATOM 536 C C . SER A 1 70 ? 15.766 10.047 22.734 1 27.06 70 SER A C 1
ATOM 538 O O . SER A 1 70 ? 14.664 10.375 22.297 1 27.06 70 SER A O 1
ATOM 540 N N . THR A 1 71 ? 16.156 8.82 22.531 1 29.77 71 THR A N 1
ATOM 541 C CA . THR A 1 71 ? 15.258 7.727 22.859 1 29.77 71 THR A CA 1
ATOM 542 C C . THR A 1 71 ? 14.641 7.934 24.234 1 29.77 71 THR A C 1
ATOM 544 O O . THR A 1 71 ? 15.25 7.586 25.25 1 29.77 71 THR A O 1
ATOM 547 N N . THR A 1 72 ? 14.242 9.141 24.547 1 27.73 72 THR A N 1
ATOM 548 C CA . THR A 1 72 ? 13.641 9.219 25.859 1 27.73 72 THR A CA 1
ATOM 549 C C . THR A 1 72 ? 12.445 8.273 25.969 1 27.73 72 THR A C 1
ATOM 551 O O . THR A 1 72 ? 11.523 8.336 25.156 1 27.73 72 THR A O 1
ATOM 554 N N . THR A 1 73 ? 12.711 7.098 26.5 1 30.41 73 THR A N 1
ATOM 555 C CA . THR A 1 73 ? 11.672 6.266 27.094 1 30.41 73 THR A CA 1
ATOM 556 C C . THR A 1 73 ? 10.789 7.086 28.016 1 30.41 73 THR A C 1
ATOM 558 O O . THR A 1 73 ? 11.203 7.438 29.125 1 30.41 73 THR A O 1
ATOM 561 N N . GLY A 1 74 ? 10.234 8.117 27.531 1 27.7 74 GLY A N 1
ATOM 562 C CA . GLY A 1 74 ? 9.328 8.828 28.406 1 27.7 74 GLY A CA 1
ATOM 563 C C . GLY A 1 74 ? 8.367 7.914 29.141 1 27.7 74 GLY A C 1
ATOM 564 O O . GLY A 1 74 ? 7.703 7.078 28.531 1 27.7 74 GLY A O 1
ATOM 565 N N . SER A 1 75 ? 8.789 7.641 30.375 1 28.25 75 SER A N 1
ATOM 566 C CA . SER A 1 75 ? 7.867 7.008 31.312 1 28.25 75 SER A CA 1
ATOM 567 C C . SER A 1 75 ? 6.488 7.66 31.25 1 28.25 75 SER A C 1
ATOM 569 O O . SER A 1 75 ? 6.371 8.883 31.359 1 28.25 75 SER A O 1
ATOM 571 N N . ALA A 1 76 ? 5.648 7.043 30.547 1 31.94 76 ALA A N 1
ATOM 572 C CA . ALA A 1 76 ? 4.238 7.406 30.656 1 31.94 76 ALA A CA 1
ATOM 573 C C . ALA A 1 76 ? 3.857 7.742 32.094 1 31.94 76 ALA A C 1
ATOM 575 O O . ALA A 1 76 ? 4.035 6.922 33 1 31.94 76 ALA A O 1
ATOM 576 N N . GLN A 1 77 ? 4.059 9.039 32.5 1 29.05 77 GLN A N 1
ATOM 577 C CA . GLN A 1 77 ? 3.52 9.359 33.812 1 29.05 77 GLN A CA 1
ATOM 578 C C . GLN A 1 77 ? 2.115 8.797 34 1 29.05 77 GLN A C 1
ATOM 580 O O . GLN A 1 77 ? 1.305 8.828 33.062 1 29.05 77 GLN A O 1
ATOM 585 N N . PRO A 1 78 ? 1.938 7.934 34.969 1 30.97 78 PRO A N 1
ATOM 586 C CA . PRO A 1 78 ? 0.63 7.324 35.219 1 30.97 78 PRO A CA 1
ATOM 587 C C . PRO A 1 78 ? -0.503 8.344 35.25 1 30.97 78 PRO A C 1
ATOM 589 O O . PRO A 1 78 ? -0.327 9.453 35.75 1 30.97 78 PRO A O 1
ATOM 592 N N . THR A 1 79 ? -1.304 8.336 34.219 1 34.78 79 THR A N 1
ATOM 593 C CA . THR A 1 79 ? -2.6 9 34.312 1 34.78 79 THR A CA 1
ATOM 594 C C . THR A 1 79 ? -3.229 8.805 35.688 1 34.78 79 THR A C 1
ATOM 596 O O . THR A 1 79 ? -3.143 7.719 36.25 1 34.78 79 THR A O 1
ATOM 599 N N . THR A 1 80 ? -3.121 9.867 36.406 1 32.97 80 THR A N 1
ATOM 600 C CA . THR A 1 80 ? -3.807 9.766 37.688 1 32.97 80 THR A CA 1
ATOM 601 C C . THR A 1 80 ? -5.152 9.062 37.531 1 32.97 80 THR A C 1
ATOM 603 O O . THR A 1 80 ? -6.027 9.547 36.812 1 32.97 80 THR A O 1
ATOM 606 N N . VAL A 1 81 ? -5.215 7.793 37.625 1 34.56 81 VAL A N 1
ATOM 607 C CA . VAL A 1 81 ? -6.461 7.051 37.781 1 34.56 81 VAL A CA 1
ATOM 608 C C . VAL A 1 81 ? -7.238 7.574 39 1 34.56 81 VAL A C 1
ATOM 610 O O . VAL A 1 81 ? -6.684 7.691 40.094 1 34.56 81 VAL A O 1
ATOM 613 N N . ALA A 1 82 ? -8.336 8.289 38.688 1 34.44 82 ALA A N 1
ATOM 614 C CA . ALA A 1 82 ? -9.203 8.531 39.844 1 34.44 82 ALA A CA 1
ATOM 615 C C . ALA A 1 82 ? -9.352 7.273 40.688 1 34.44 82 ALA A C 1
ATOM 617 O O . ALA A 1 82 ? -9.148 6.16 40.188 1 34.44 82 ALA A O 1
ATOM 618 N N . GLU A 1 83 ? -9.492 7.375 41.875 1 35.84 83 GLU A N 1
ATOM 619 C CA . GLU A 1 83 ? -9.727 6.258 42.781 1 35.84 83 GLU A CA 1
ATOM 620 C C . GLU A 1 83 ? -10.555 5.164 42.125 1 35.84 83 GLU A C 1
ATOM 622 O O . GLU A 1 83 ? -10.352 3.975 42.375 1 35.84 83 GLU A O 1
ATOM 627 N N . ASN A 1 84 ? -11.805 5.438 41.469 1 39.06 84 ASN A N 1
ATOM 628 C CA . ASN A 1 84 ? -12.664 4.316 41.094 1 39.06 84 ASN A CA 1
ATOM 629 C C . ASN A 1 84 ? -12.328 3.787 39.719 1 39.06 84 ASN A C 1
ATOM 631 O O . ASN A 1 84 ? -13.148 3.117 39.094 1 39.06 84 ASN A O 1
ATOM 635 N N . GLY A 1 85 ? -11.117 3.785 39.031 1 41.69 85 GLY A N 1
ATOM 636 C CA . GLY A 1 85 ? -10.57 3.082 37.875 1 41.69 85 GLY A CA 1
ATOM 637 C C . GLY A 1 85 ? -10.867 3.779 36.562 1 41.69 85 GLY A C 1
ATOM 638 O O . GLY A 1 85 ? -10.555 3.252 35.469 1 41.69 85 GLY A O 1
ATOM 639 N N . THR A 1 86 ? -12 4.531 36.312 1 47.38 86 THR A N 1
ATOM 640 C CA . THR A 1 86 ? -12.484 4.988 35.031 1 47.38 86 THR A CA 1
ATOM 641 C C . THR A 1 86 ? -11.562 6.059 34.438 1 47.38 86 THR A C 1
ATOM 643 O O . THR A 1 86 ? -11.102 6.945 35.156 1 47.38 86 THR A O 1
ATOM 646 N N . ALA A 1 87 ? -10.906 5.906 33.375 1 53.56 87 ALA A N 1
ATOM 647 C CA . ALA A 1 87 ? -10.141 6.859 32.594 1 53.56 87 ALA A CA 1
ATOM 648 C C . ALA A 1 87 ? -10.875 8.195 32.469 1 53.56 87 ALA A C 1
ATOM 650 O O . ALA A 1 87 ? -12.055 8.234 32.125 1 53.56 87 ALA A O 1
ATOM 651 N N . VAL A 1 88 ? -10.539 9.438 33.219 1 68.06 88 VAL A N 1
ATOM 652 C CA . VAL A 1 88 ? -11.32 10.602 33.625 1 68.06 88 VAL A CA 1
ATOM 653 C C . VAL A 1 88 ? -11.164 11.711 32.594 1 68.06 88 VAL A C 1
ATOM 655 O O . VAL A 1 88 ? -10.094 12.297 32.438 1 68.06 88 VAL A O 1
ATOM 658 N N . PHE A 1 89 ? -11.633 11.609 31.281 1 83.69 89 PHE A N 1
ATOM 659 C CA . PHE A 1 89 ? -11.805 12.82 30.484 1 83.69 89 PHE A CA 1
ATOM 660 C C . PHE A 1 89 ? -13.125 13.508 30.828 1 83.69 89 PHE A C 1
ATOM 662 O O . PHE A 1 89 ? -14.055 12.859 31.328 1 83.69 89 PHE A O 1
ATOM 669 N N . ARG A 1 90 ? -13.078 14.914 30.797 1 87.88 90 ARG A N 1
ATOM 670 C CA . ARG A 1 90 ? -14.32 15.633 31.062 1 87.88 90 ARG A CA 1
ATOM 671 C C . ARG A 1 90 ? -14.594 16.688 29.984 1 87.88 90 ARG A C 1
ATOM 673 O O . ARG A 1 90 ? -13.688 17.062 29.25 1 87.88 90 ARG A O 1
ATOM 680 N N . LYS A 1 91 ? -15.859 17.078 29.938 1 92.81 91 LYS A N 1
ATOM 681 C CA . LYS A 1 91 ? -16.266 18.125 29.016 1 92.81 91 LYS A CA 1
ATOM 682 C C . LYS A 1 91 ? -15.656 19.469 29.406 1 92.81 91 LYS A C 1
ATOM 684 O O . LYS A 1 91 ? -15.609 19.812 30.594 1 92.81 91 LYS A O 1
ATOM 689 N N . LEU A 1 92 ? -15.25 20.172 28.438 1 91.81 92 LEU A N 1
ATOM 690 C CA . LEU A 1 92 ? -14.719 21.516 28.672 1 91.81 92 LEU A CA 1
ATOM 691 C C . LEU A 1 92 ? -15.773 22.406 29.312 1 91.81 92 LEU A C 1
ATOM 693 O O . LEU A 1 92 ? -16.922 22.422 28.891 1 91.81 92 LEU A O 1
ATOM 697 N N . GLN A 1 93 ? -15.328 23.078 30.406 1 82.88 93 GLN A N 1
ATOM 698 C CA . GLN A 1 93 ? -16.172 24.078 31.031 1 82.88 93 GLN A CA 1
ATOM 699 C C . GLN A 1 93 ? -16.062 25.422 30.312 1 82.88 93 GLN A C 1
ATOM 701 O O . GLN A 1 93 ? -15.203 25.594 29.453 1 82.88 93 GLN A O 1
ATOM 706 N N . ASP A 1 94 ? -17.078 26.281 30.469 1 76.56 94 ASP A N 1
ATOM 707 C CA . ASP A 1 94 ? -17.109 27.594 29.828 1 76.56 94 ASP A CA 1
ATOM 708 C C . ASP A 1 94 ? -16.766 28.688 30.828 1 76.56 94 ASP A C 1
ATOM 710 O O . ASP A 1 94 ? -17.594 29.078 31.656 1 76.56 94 ASP A O 1
ATOM 714 N N . PRO A 1 95 ? -15.508 29.203 30.781 1 70.69 95 PRO A N 1
ATOM 715 C CA . PRO A 1 95 ? -14.312 28.641 30.156 1 70.69 95 PRO A CA 1
ATOM 716 C C . PRO A 1 95 ? -13.609 27.609 31.031 1 70.69 95 PRO A C 1
ATOM 718 O O . PRO A 1 95 ? -13.789 27.609 32.25 1 70.69 95 PRO A O 1
ATOM 721 N N . GLU A 1 96 ? -12.812 26.781 30.438 1 81.38 96 GLU A N 1
ATOM 722 C CA . GLU A 1 96 ? -12.008 25.828 31.203 1 81.38 96 GLU A CA 1
ATOM 723 C C . GLU A 1 96 ? -10.727 26.469 31.719 1 81.38 96 GLU A C 1
ATOM 725 O O . GLU A 1 96 ? -9.68 26.391 31.078 1 81.38 96 GLU A O 1
ATOM 730 N N . GLN A 1 97 ? -10.828 27.016 32.906 1 87 97 GLN A N 1
ATOM 731 C CA . GLN A 1 97 ? -9.734 27.812 33.469 1 87 97 GLN A CA 1
ATOM 732 C C . GLN A 1 97 ? -8.484 26.953 33.656 1 87 97 GLN A C 1
ATOM 734 O O . GLN A 1 97 ? -7.367 27.438 33.438 1 87 97 GLN A O 1
ATOM 739 N N . GLU A 1 98 ? -8.703 25.781 34 1 88.31 98 GLU A N 1
ATOM 740 C CA . GLU A 1 98 ? -7.559 24.891 34.188 1 88.31 98 GLU A CA 1
ATOM 741 C C . GLU A 1 98 ? -6.742 24.766 32.906 1 88.31 98 GLU A C 1
ATOM 743 O O . GLU A 1 98 ? -5.512 24.875 32.938 1 88.31 98 GLU A O 1
ATOM 748 N N . LEU A 1 99 ? -7.41 24.547 31.844 1 93.19 99 LEU A N 1
ATOM 749 C CA . LEU A 1 99 ? -6.742 24.391 30.547 1 93.19 99 LEU A CA 1
ATOM 750 C C . LEU A 1 99 ? -6.121 25.703 30.094 1 93.19 99 LEU A C 1
ATOM 752 O O . LEU A 1 99 ? -4.969 25.734 29.656 1 93.19 99 LEU A O 1
ATOM 756 N N . LEU A 1 100 ? -6.867 26.766 30.25 1 94.25 100 LEU A N 1
ATOM 757 C CA . LEU A 1 100 ? -6.402 28.062 29.781 1 94.25 100 LEU A CA 1
ATOM 758 C C . LEU A 1 100 ? -5.191 28.531 30.578 1 94.25 100 LEU A C 1
ATOM 760 O O . LEU A 1 100 ? -4.266 29.125 30.016 1 94.25 100 LEU A O 1
ATOM 764 N N . ASN A 1 101 ? -5.191 28.188 31.844 1 94.38 101 ASN A N 1
ATOM 765 C CA . ASN A 1 101 ? -4.109 28.641 32.719 1 94.38 101 ASN A CA 1
ATOM 766 C C . ASN A 1 101 ? -2.832 27.844 32.469 1 94.38 101 ASN A C 1
ATOM 768 O O . ASN A 1 101 ? -1.729 28.344 32.688 1 94.38 101 ASN A O 1
ATOM 772 N N . SER A 1 102 ? -2.982 26.703 32.031 1 94.94 102 SER A N 1
ATOM 773 C CA . SER A 1 102 ? -1.82 25.828 31.938 1 94.94 102 SER A CA 1
ATOM 774 C C . SER A 1 102 ? -1.313 25.75 30.5 1 94.94 102 SER A C 1
ATOM 776 O O . SER A 1 102 ? -0.323 25.062 30.219 1 94.94 102 SER A O 1
ATOM 778 N N . THR A 1 103 ? -1.972 26.406 29.609 1 97.06 103 THR A N 1
ATOM 779 C CA . THR A 1 103 ? -1.626 26.297 28.188 1 97.06 103 THR A CA 1
ATOM 780 C C . THR A 1 103 ? -1.172 27.656 27.641 1 97.06 103 THR A C 1
ATOM 782 O O . THR A 1 103 ? -1.852 28.656 27.828 1 97.06 103 THR A O 1
ATOM 785 N N . SER A 1 104 ? -0.047 27.641 26.969 1 97.62 104 SER A N 1
ATOM 786 C CA . SER A 1 104 ? 0.467 28.844 26.328 1 97.62 104 SER A CA 1
ATOM 787 C C . SER A 1 104 ? 0.27 28.797 24.812 1 97.62 104 SER A C 1
ATOM 789 O O . SER A 1 104 ? 0.137 29.828 24.172 1 97.62 104 SER A O 1
ATOM 791 N N . VAL A 1 105 ? 0.281 27.578 24.266 1 98 105 VAL A N 1
ATOM 792 C CA . VAL A 1 105 ? 0.215 27.375 22.828 1 98 105 VAL A CA 1
ATOM 793 C C . VAL A 1 105 ? -0.871 26.359 22.484 1 98 105 VAL A C 1
ATOM 795 O O . VAL A 1 105 ? -0.908 25.266 23.078 1 98 105 VAL A O 1
ATOM 798 N N . PHE A 1 106 ? -1.763 26.734 21.625 1 98.19 106 PHE A N 1
ATOM 799 C CA . PHE A 1 106 ? -2.756 25.812 21.094 1 98.19 106 PHE A CA 1
ATOM 800 C C . PHE A 1 106 ? -2.396 25.375 19.688 1 98.19 106 PHE A C 1
ATOM 802 O O . PHE A 1 106 ? -2.055 26.219 18.844 1 98.19 106 PHE A O 1
ATOM 809 N N . LEU A 1 107 ? -2.424 24.094 19.422 1 97.75 107 LEU A N 1
ATOM 810 C CA . LEU A 1 107 ? -2.326 23.5 18.094 1 97.75 107 LEU A CA 1
ATOM 811 C C . LEU A 1 107 ? -3.676 22.953 17.641 1 97.75 107 LEU A C 1
ATOM 813 O O . LEU A 1 107 ? -4.121 21.906 18.125 1 97.75 107 LEU A O 1
ATOM 817 N N . PHE A 1 108 ? -4.25 23.625 16.703 1 97.94 108 PHE A N 1
ATOM 818 C CA . PHE A 1 108 ? -5.574 23.25 16.234 1 97.94 108 PHE A CA 1
ATOM 819 C C . PHE A 1 108 ? -5.477 22.438 14.945 1 97.94 108 PHE A C 1
ATOM 821 O O . PHE A 1 108 ? -4.867 22.875 13.969 1 97.94 108 PHE A O 1
ATOM 828 N N . ASP A 1 109 ? -6.086 21.266 14.953 1 96.75 109 ASP A N 1
ATOM 829 C CA . ASP A 1 109 ? -6.371 20.609 13.68 1 96.75 109 ASP A CA 1
ATOM 830 C C . ASP A 1 109 ? -7.281 21.469 12.805 1 96.75 109 ASP A C 1
ATOM 832 O O . ASP A 1 109 ? -8.008 22.328 13.32 1 96.75 109 ASP A O 1
ATOM 836 N N . CYS A 1 110 ? -7.164 21.281 11.523 1 94.69 110 CYS A N 1
ATOM 837 C CA . CYS A 1 110 ? -7.945 22.125 10.633 1 94.69 110 CYS A CA 1
ATOM 838 C C . CYS A 1 110 ? -9.258 21.453 10.25 1 94.69 110 CYS A C 1
ATOM 840 O O . CYS A 1 110 ? -10.328 21.859 10.695 1 94.69 110 CYS A O 1
ATOM 842 N N . ASP A 1 111 ? -9.125 20.328 9.547 1 88.38 111 ASP A N 1
ATOM 843 C CA . ASP A 1 111 ? -10.32 19.625 9.078 1 88.38 111 ASP A CA 1
ATOM 844 C C . ASP A 1 111 ? -11.117 19.062 10.242 1 88.38 111 ASP A C 1
ATOM 846 O O . ASP A 1 111 ? -10.594 18.266 11.031 1 88.38 111 ASP A O 1
ATOM 850 N N . GLY A 1 112 ? -12.32 19.562 10.438 1 90.25 112 GLY A N 1
ATOM 851 C CA . GLY A 1 112 ? -13.188 19.062 11.492 1 90.25 112 GLY A CA 1
ATOM 852 C C . GLY A 1 112 ? -13.141 19.906 12.75 1 90.25 112 GLY A C 1
ATOM 853 O O . GLY A 1 112 ? -13.945 19.719 13.656 1 90.25 112 GLY A O 1
ATOM 854 N N . VAL A 1 113 ? -12.219 20.875 12.773 1 95.75 113 VAL A N 1
ATOM 855 C CA . VAL A 1 113 ? -12.07 21.719 13.953 1 95.75 113 VAL A CA 1
ATOM 856 C C . VAL A 1 113 ? -12.234 23.188 13.57 1 95.75 113 VAL A C 1
ATOM 858 O O . VAL A 1 113 ? -12.984 23.922 14.203 1 95.75 113 VAL A O 1
ATOM 861 N N . ILE A 1 114 ? -11.562 23.547 12.523 1 96.25 114 ILE A N 1
ATOM 862 C CA . ILE A 1 114 ? -11.641 24.922 12.039 1 96.25 114 ILE A CA 1
ATOM 863 C C . ILE A 1 114 ? -12.727 25.031 10.961 1 96.25 114 ILE A C 1
ATOM 865 O O . ILE A 1 114 ? -13.508 25.984 10.953 1 96.25 114 ILE A O 1
ATOM 869 N N . TRP A 1 115 ? -12.734 24 10.086 1 92.12 115 TRP A N 1
ATOM 870 C CA . TRP A 1 115 ? -13.719 24.016 9.008 1 92.12 115 TRP A CA 1
ATOM 871 C C . TRP A 1 115 ? -14.211 22.609 8.695 1 92.12 115 TRP A C 1
ATOM 873 O O . TRP A 1 115 ? -13.602 21.625 9.117 1 92.12 115 TRP A O 1
ATOM 883 N N . LEU A 1 116 ? -15.312 22.516 8.023 1 83.44 116 LEU A N 1
ATOM 884 C CA . LEU A 1 116 ? -15.836 21.344 7.316 1 83.44 116 LEU A CA 1
ATOM 885 C C . LEU A 1 116 ? -15.93 21.609 5.816 1 83.44 116 LEU A C 1
ATOM 887 O O . LEU A 1 116 ? -16.812 22.344 5.367 1 83.44 116 LEU A O 1
ATOM 891 N N . GLY A 1 117 ? -15.07 20.969 5.07 1 78.5 117 GLY A N 1
ATOM 892 C CA . GLY A 1 117 ? -15.023 21.312 3.66 1 78.5 117 GLY A CA 1
ATOM 893 C C . GLY A 1 117 ? -14.648 22.766 3.41 1 78.5 117 GLY A C 1
ATOM 894 O O . GLY A 1 117 ? -13.57 23.203 3.814 1 78.5 117 GLY A O 1
ATOM 895 N N . ASP A 1 118 ? -15.648 23.562 2.883 1 80.88 118 ASP A N 1
ATOM 896 C CA . ASP A 1 118 ? -15.375 24.953 2.551 1 80.88 118 ASP A CA 1
ATOM 897 C C . ASP A 1 118 ? -16.156 25.906 3.459 1 80.88 118 ASP A C 1
ATOM 899 O O . ASP A 1 118 ? -16.375 27.062 3.111 1 80.88 118 ASP A O 1
ATOM 903 N N . LYS A 1 119 ? -16.516 25.391 4.609 1 85.25 119 LYS A N 1
ATOM 904 C CA . LYS A 1 119 ? -17.266 26.219 5.539 1 85.25 119 LYS A CA 1
ATOM 905 C C . LYS A 1 119 ? -16.609 26.25 6.914 1 85.25 119 LYS A C 1
ATOM 907 O O . LYS A 1 119 ? -16.219 25.219 7.445 1 85.25 119 LYS A O 1
ATOM 912 N N . LEU A 1 120 ? -16.594 27.406 7.398 1 93.25 120 LEU A N 1
ATOM 913 C CA . LEU A 1 120 ? -16.062 27.578 8.75 1 93.25 120 LEU A CA 1
ATOM 914 C C . LEU A 1 120 ? -17.031 27 9.781 1 93.25 120 LEU A C 1
ATOM 916 O O . LEU A 1 120 ? -18.25 27.172 9.664 1 93.25 120 LEU A O 1
ATOM 920 N N . ILE A 1 121 ? -16.438 26.406 10.734 1 93.5 121 ILE A N 1
ATOM 921 C CA . ILE A 1 121 ? -17.25 26 11.867 1 93.5 121 ILE A CA 1
ATOM 922 C C . ILE A 1 121 ? -17.625 27.219 12.703 1 93.5 121 ILE A C 1
ATOM 924 O O . ILE A 1 121 ? -16.797 28.109 12.922 1 93.5 121 ILE A O 1
ATOM 928 N N . ALA A 1 122 ? -18.859 27.266 13.203 1 94.19 122 ALA A N 1
ATOM 929 C CA . ALA A 1 122 ? -19.406 28.422 13.914 1 94.19 122 ALA A CA 1
ATOM 930 C C . ALA A 1 122 ? -18.594 28.734 15.164 1 94.19 122 ALA A C 1
ATOM 932 O O . ALA A 1 122 ? -18.25 27.828 15.93 1 94.19 122 ALA A O 1
ATOM 933 N N . GLY A 1 123 ? -18.234 30.047 15.312 1 95.12 123 GLY A N 1
ATOM 934 C CA . GLY A 1 123 ? -17.578 30.5 16.531 1 95.12 123 GLY A CA 1
ATOM 935 C C . GLY A 1 123 ? -16.078 30.484 16.453 1 95.12 123 GLY A C 1
ATOM 936 O O . GLY A 1 123 ? -15.391 31 17.328 1 95.12 123 GLY A O 1
ATOM 937 N N . VAL A 1 124 ? -15.523 29.984 15.336 1 96.38 124 VAL A N 1
ATOM 938 C CA . VAL A 1 124 ? -14.086 29.812 15.211 1 96.38 124 VAL A CA 1
ATOM 939 C C . VAL A 1 124 ? -13.398 31.172 15.227 1 96.38 124 VAL A C 1
ATOM 941 O O . VAL A 1 124 ? -12.477 31.406 16.016 1 96.38 124 VAL A O 1
ATOM 944 N N . PRO A 1 125 ? -13.867 32.219 14.445 1 96.31 125 PRO A N 1
ATOM 945 C CA . PRO A 1 125 ? -13.172 33.5 14.453 1 96.31 125 PRO A CA 1
ATOM 946 C C . PRO A 1 125 ? -13.172 34.156 15.828 1 96.31 125 PRO A C 1
ATOM 948 O O . PRO A 1 125 ? -12.125 34.656 16.281 1 96.31 125 PRO A O 1
ATOM 951 N N . GLU A 1 126 ? -14.328 34.094 16.469 1 95.94 126 GLU A N 1
ATOM 952 C CA . GLU A 1 126 ? -14.469 34.719 17.797 1 95.94 126 GLU A CA 1
ATOM 953 C C . GLU A 1 126 ? -13.586 34 18.828 1 95.94 126 GLU A C 1
ATOM 955 O O . GLU A 1 126 ? -13.023 34.656 19.703 1 95.94 126 GLU A O 1
ATOM 960 N N . THR A 1 127 ? -13.539 32.719 18.703 1 96.38 127 THR A N 1
ATOM 961 C CA . THR A 1 127 ? -12.742 31.922 19.656 1 96.38 127 THR A CA 1
ATOM 962 C C . THR A 1 127 ? -11.258 32.219 19.484 1 96.38 127 THR A C 1
ATOM 964 O O . THR A 1 127 ? -10.547 32.406 20.469 1 96.38 127 THR A O 1
ATOM 967 N N . LEU A 1 128 ? -10.758 32.312 18.25 1 97.19 128 LEU A N 1
ATOM 968 C CA . LEU A 1 128 ? -9.359 32.594 17.984 1 97.19 128 LEU A CA 1
ATOM 969 C C . LEU A 1 128 ? -9.008 34 18.484 1 97.19 128 LEU A C 1
ATOM 971 O O . LEU A 1 128 ? -7.953 34.188 19.094 1 97.19 128 LEU A O 1
ATOM 975 N N . ASP A 1 129 ? -9.898 34.969 18.297 1 96.38 129 ASP A N 1
ATOM 976 C CA . ASP A 1 129 ? -9.695 36.312 18.797 1 96.38 129 ASP A CA 1
ATOM 977 C C . ASP A 1 129 ? -9.617 36.344 20.328 1 96.38 129 ASP A C 1
ATOM 979 O O . ASP A 1 129 ? -8.773 37.031 20.906 1 96.38 129 ASP A O 1
ATOM 983 N N . TYR A 1 130 ? -10.516 35.625 20.875 1 96.44 130 TYR A N 1
ATOM 984 C CA . TYR A 1 130 ? -10.547 35.562 22.344 1 96.44 130 TYR A CA 1
ATOM 985 C C . TYR A 1 130 ? -9.242 34.969 22.875 1 96.44 130 TYR A C 1
ATOM 987 O O . TYR A 1 130 ? -8.609 35.562 23.766 1 96.44 130 TYR A O 1
ATOM 995 N N . LEU A 1 131 ? -8.812 33.812 22.359 1 97.06 131 LEU A N 1
ATOM 996 C CA . LEU A 1 131 ? -7.598 33.156 22.844 1 97.06 131 LEU A CA 1
ATOM 997 C C . LEU A 1 131 ? -6.387 34.062 22.688 1 97.06 131 LEU A C 1
ATOM 999 O O . LEU A 1 131 ? -5.555 34.188 23.578 1 97.06 131 LEU A O 1
ATOM 1003 N N . ARG A 1 132 ? -6.336 34.781 21.562 1 96.81 132 ARG A N 1
ATOM 1004 C CA . ARG A 1 132 ? -5.246 35.719 21.344 1 96.81 132 ARG A CA 1
ATOM 1005 C C . ARG A 1 132 ? -5.312 36.875 22.328 1 96.81 132 ARG A C 1
ATOM 1007 O O . ARG A 1 132 ? -4.277 37.344 22.812 1 96.81 132 ARG A O 1
ATOM 1014 N N . SER A 1 133 ? -6.488 37.344 22.641 1 96.69 133 SER A N 1
ATOM 1015 C CA . SER A 1 133 ? -6.684 38.469 23.547 1 96.69 133 SER A CA 1
ATOM 1016 C C . SER A 1 133 ? -6.195 38.156 24.953 1 96.69 133 SER A C 1
ATOM 1018 O O . SER A 1 133 ? -5.816 39.062 25.703 1 96.69 133 SER A O 1
ATOM 1020 N N . ILE A 1 134 ? -6.176 36.938 25.312 1 95.88 134 ILE A N 1
ATOM 1021 C CA . ILE A 1 134 ? -5.742 36.562 26.656 1 95.88 134 ILE A CA 1
ATOM 1022 C C . ILE A 1 134 ? -4.32 36 26.609 1 95.88 134 ILE A C 1
ATOM 1024 O O . ILE A 1 134 ? -3.91 35.25 27.5 1 95.88 134 ILE A O 1
ATOM 1028 N N . GLY A 1 135 ? -3.652 36.188 25.484 1 96.31 135 GLY A N 1
ATOM 1029 C CA . GLY A 1 135 ? -2.217 35.969 25.406 1 96.31 135 GLY A CA 1
ATOM 1030 C C . GLY A 1 135 ? -1.849 34.594 24.906 1 96.31 135 GLY A C 1
ATOM 1031 O O . GLY A 1 135 ? -0.694 34.156 25 1 96.31 135 GLY A O 1
ATOM 1032 N N . LYS A 1 136 ? -2.785 33.812 24.391 1 97.25 136 LYS A N 1
ATOM 1033 C CA . LYS A 1 136 ? -2.477 32.5 23.859 1 97.25 136 LYS A CA 1
ATOM 1034 C C . LYS A 1 136 ? -1.987 32.562 22.422 1 97.25 136 LYS A C 1
ATOM 1036 O O . LYS A 1 136 ? -2.393 33.469 21.672 1 97.25 136 LYS A O 1
ATOM 1041 N N . ARG A 1 137 ? -1.086 31.719 22.062 1 97.31 137 ARG A N 1
ATOM 1042 C CA . ARG A 1 137 ? -0.655 31.547 20.672 1 97.31 137 ARG A CA 1
ATOM 1043 C C . ARG A 1 137 ? -1.402 30.406 20 1 97.31 137 ARG A C 1
ATOM 1045 O O . ARG A 1 137 ? -1.581 29.344 20.594 1 97.31 137 ARG A O 1
ATOM 1052 N N . CYS A 1 138 ? -1.876 30.688 18.828 1 98 138 CYS A N 1
ATOM 1053 C CA . CYS A 1 138 ? -2.662 29.703 18.094 1 98 138 CYS A CA 1
ATOM 1054 C C . CYS A 1 138 ? -1.949 29.281 16.812 1 98 138 CYS A C 1
ATOM 1056 O O . CYS A 1 138 ? -1.527 30.125 16.016 1 98 138 CYS A O 1
ATOM 1058 N N . PHE A 1 139 ? -1.797 27.953 16.641 1 97.69 139 PHE A N 1
ATOM 1059 C CA . PHE A 1 139 ? -1.229 27.359 15.438 1 97.69 139 PHE A CA 1
ATOM 1060 C C . PHE A 1 139 ? -2.189 26.344 14.836 1 97.69 139 PHE A C 1
ATOM 1062 O O . PHE A 1 139 ? -3.074 25.828 15.523 1 97.69 139 PHE A O 1
ATOM 1069 N N . PHE A 1 140 ? -2.004 26.125 13.578 1 97.62 140 PHE A N 1
ATOM 1070 C CA . PHE A 1 140 ? -2.871 25.234 12.828 1 97.62 140 PHE A CA 1
ATOM 1071 C C . PHE A 1 140 ? -2.064 24.094 12.195 1 97.62 140 PHE A C 1
ATOM 1073 O O . PHE A 1 140 ? -1.121 24.344 11.445 1 97.62 140 PHE A O 1
ATOM 1080 N N . VAL A 1 141 ? -2.502 22.922 12.523 1 95.75 141 VAL A N 1
ATOM 1081 C CA . VAL A 1 141 ? -1.732 21.75 12.102 1 95.75 141 VAL A CA 1
ATOM 1082 C C . VAL A 1 141 ? -2.611 20.828 11.258 1 95.75 141 VAL A C 1
ATOM 1084 O O . VAL A 1 141 ? -3.773 20.594 11.602 1 95.75 141 VAL A O 1
ATOM 1087 N N . THR A 1 142 ? -2.07 20.406 10.125 1 94 142 THR A N 1
ATOM 1088 C CA . THR A 1 142 ? -2.812 19.5 9.25 1 94 142 THR A CA 1
ATOM 1089 C C . THR A 1 142 ? -1.881 18.453 8.633 1 94 142 THR A C 1
ATOM 1091 O O . THR A 1 142 ? -0.74 18.766 8.281 1 94 142 THR A O 1
ATOM 1094 N N . ASN A 1 143 ? -2.346 17.203 8.516 1 93.62 143 ASN A N 1
ATOM 1095 C CA . ASN A 1 143 ? -1.623 16.156 7.809 1 93.62 143 ASN A CA 1
ATOM 1096 C C . ASN A 1 143 ? -1.839 16.234 6.301 1 93.62 143 ASN A C 1
ATOM 1098 O O . ASN A 1 143 ? -1.162 15.547 5.535 1 93.62 143 ASN A O 1
ATOM 1102 N N . ASN A 1 144 ? -2.719 17.094 5.922 1 92.62 144 ASN A N 1
ATOM 1103 C CA . ASN A 1 144 ? -2.947 17.25 4.488 1 92.62 144 ASN A CA 1
ATOM 1104 C C . ASN A 1 144 ? -1.753 17.906 3.801 1 92.62 144 ASN A C 1
ATOM 1106 O O . ASN A 1 144 ? -1.277 18.953 4.242 1 92.62 144 ASN A O 1
ATOM 1110 N N . SER A 1 145 ? -1.294 17.266 2.756 1 96.62 145 SER A N 1
ATOM 1111 C CA . SER A 1 145 ? -0.066 17.719 2.109 1 96.62 145 SER A CA 1
ATOM 1112 C C . SER A 1 145 ? -0.356 18.344 0.755 1 96.62 145 SER A C 1
ATOM 1114 O O . SER A 1 145 ? 0.567 18.703 0.02 1 96.62 145 SER A O 1
ATOM 1116 N N . THR A 1 146 ? -1.602 18.453 0.36 1 95.12 146 THR A N 1
ATOM 1117 C CA . THR A 1 146 ? -1.946 18.891 -0.988 1 95.12 146 THR A CA 1
ATOM 1118 C C . THR A 1 146 ? -1.697 20.391 -1.151 1 95.12 146 THR A C 1
ATOM 1120 O O . THR A 1 146 ? -1.605 20.891 -2.273 1 95.12 146 THR A O 1
ATOM 1123 N N . LYS A 1 147 ? -1.584 21.109 -0.005 1 94.5 147 LYS A N 1
ATOM 1124 C CA . LYS A 1 147 ? -1.344 22.547 -0.037 1 94.5 147 LYS A CA 1
ATOM 1125 C C . LYS A 1 147 ? -0.077 22.906 0.732 1 94.5 147 LYS A C 1
ATOM 1127 O O . LYS A 1 147 ? 0.304 22.219 1.676 1 94.5 147 LYS A O 1
ATOM 1132 N N . SER A 1 148 ? 0.502 23.953 0.276 1 96.25 148 SER A N 1
ATOM 1133 C CA . SER A 1 148 ? 1.58 24.609 1.012 1 96.25 148 SER A CA 1
ATOM 1134 C C . SER A 1 148 ? 1.031 25.562 2.066 1 96.25 148 SER A C 1
ATOM 1136 O O . SER A 1 148 ? -0.179 25.781 2.137 1 96.25 148 SER A O 1
ATOM 1138 N N . ARG A 1 149 ? 1.934 26.125 2.867 1 95.44 149 ARG A N 1
ATOM 1139 C CA . ARG A 1 149 ? 1.507 27.156 3.805 1 95.44 149 ARG A CA 1
ATOM 1140 C C . ARG A 1 149 ? 0.879 28.328 3.068 1 95.44 149 ARG A C 1
ATOM 1142 O O . ARG A 1 149 ? -0.131 28.875 3.512 1 95.44 149 ARG A O 1
ATOM 1149 N N . ALA A 1 150 ? 1.479 28.688 1.953 1 95.31 150 ALA A N 1
ATOM 1150 C CA . ALA A 1 150 ? 0.887 29.75 1.145 1 95.31 150 ALA A CA 1
ATOM 1151 C C . ALA A 1 150 ? -0.524 29.375 0.698 1 95.31 150 ALA A C 1
ATOM 1153 O O . ALA A 1 150 ? -1.429 30.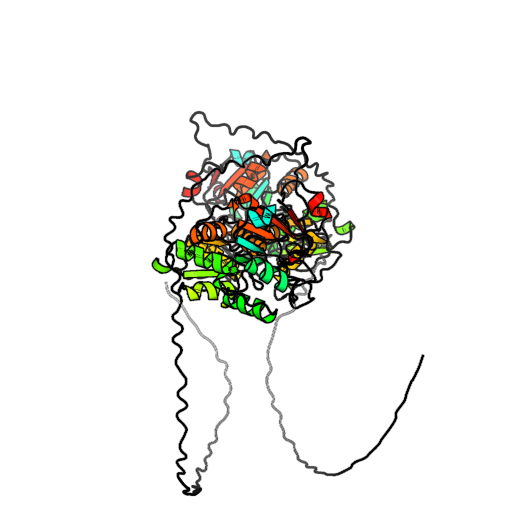203 0.714 1 95.31 150 ALA A O 1
ATOM 1154 N N . GLY A 1 151 ? -0.638 28.109 0.272 1 95.25 151 GLY A N 1
ATOM 1155 C CA . GLY A 1 151 ? -1.956 27.625 -0.1 1 95.25 151 GLY A CA 1
ATOM 1156 C C . GLY A 1 151 ? -2.951 27.656 1.043 1 95.25 151 GLY A C 1
ATOM 1157 O O . GLY A 1 151 ? -4.117 28.016 0.849 1 95.25 151 GLY A O 1
ATOM 1158 N N . TYR A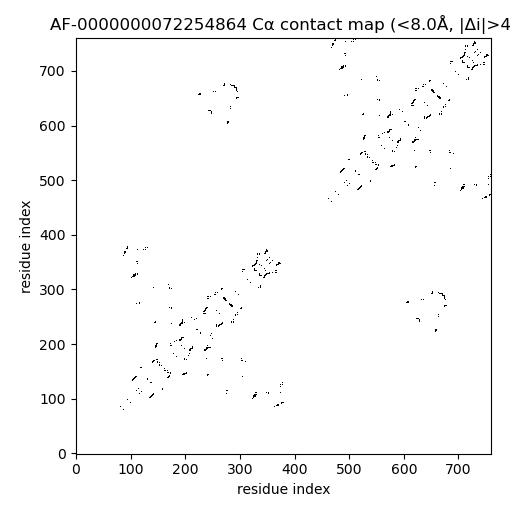 1 152 ? -2.549 27.406 2.199 1 95.44 152 TYR A N 1
ATOM 1159 C CA . TYR A 1 152 ? -3.438 27.391 3.355 1 95.44 152 TYR A CA 1
ATOM 1160 C C . TYR A 1 152 ? -3.77 28.812 3.793 1 95.44 152 TYR A C 1
ATOM 1162 O O . TYR A 1 152 ? -4.875 29.094 4.266 1 95.44 152 TYR A O 1
ATOM 1170 N N . VAL A 1 153 ? -2.805 29.734 3.672 1 96.94 153 VAL A N 1
ATOM 1171 C CA . VAL A 1 153 ? -3.111 31.125 3.951 1 96.94 153 VAL A CA 1
ATOM 1172 C C . VAL A 1 153 ? -4.266 31.594 3.066 1 96.94 153 VAL A C 1
ATOM 1174 O O . VAL A 1 153 ? -5.195 32.25 3.543 1 96.94 153 VAL A O 1
ATOM 1177 N N . LYS A 1 154 ? -4.203 31.188 1.819 1 96.12 154 LYS A N 1
ATOM 1178 C CA . LYS A 1 154 ? -5.285 31.531 0.899 1 96.12 154 LYS A CA 1
ATOM 1179 C C . LYS A 1 154 ? -6.609 30.922 1.353 1 96.12 154 LYS A C 1
ATOM 1181 O O . LYS A 1 154 ? -7.652 31.578 1.297 1 96.12 154 LYS A O 1
ATOM 1186 N N . LYS A 1 155 ? -6.535 29.703 1.789 1 93.62 155 LYS A N 1
ATOM 1187 C CA . LYS A 1 155 ? -7.754 29.031 2.254 1 93.62 155 LYS A CA 1
ATOM 1188 C C . LYS A 1 155 ? -8.32 29.719 3.49 1 93.62 155 LYS A C 1
ATOM 1190 O O . LYS A 1 155 ? -9.516 30.016 3.553 1 93.62 155 LYS A O 1
ATOM 1195 N N . PHE A 1 156 ? -7.512 30.047 4.465 1 96.31 156 PHE A N 1
ATOM 1196 C CA . PHE A 1 156 ? -7.934 30.766 5.672 1 96.31 156 PHE A CA 1
ATOM 1197 C C . PHE A 1 156 ? -8.539 32.125 5.32 1 96.31 156 PHE A C 1
ATOM 1199 O O . PHE A 1 156 ? -9.586 32.5 5.844 1 96.31 156 PHE A O 1
ATOM 1206 N N . THR A 1 157 ? -7.906 32.781 4.43 1 96.12 157 THR A N 1
ATOM 1207 C CA . THR A 1 157 ? -8.352 34.125 4.012 1 96.12 157 THR A CA 1
ATOM 1208 C C . THR A 1 157 ? -9.719 34.031 3.334 1 96.12 157 THR A C 1
ATOM 1210 O O . THR A 1 157 ? -10.594 34.875 3.59 1 96.12 157 THR A O 1
ATOM 1213 N N . SER A 1 158 ? -9.867 33.062 2.521 1 95.12 158 SER A N 1
ATOM 1214 C CA . SER A 1 158 ? -11.133 32.875 1.815 1 95.12 158 SER A CA 1
ATOM 1215 C C . SER A 1 158 ? -12.273 32.594 2.787 1 95.12 158 SER A C 1
ATOM 1217 O O . SER A 1 158 ? -13.438 32.844 2.479 1 95.12 158 SER A O 1
ATOM 1219 N N . LEU A 1 159 ? -11.914 32.094 3.947 1 93.94 159 LEU A N 1
ATOM 1220 C CA . LEU A 1 159 ? -12.906 31.781 4.961 1 93.94 159 LEU A CA 1
ATOM 1221 C C . LEU A 1 159 ? -13.047 32.906 5.977 1 93.94 159 LEU A C 1
ATOM 1223 O O . LEU A 1 159 ? -13.734 32.75 6.988 1 93.94 159 LEU A O 1
ATOM 1227 N N . GLY A 1 160 ? -12.312 34.031 5.77 1 93.62 160 GLY A N 1
ATOM 1228 C CA . GLY A 1 160 ? -12.469 35.219 6.586 1 93.62 160 GLY A CA 1
ATOM 1229 C C . GLY A 1 160 ? -11.523 35.25 7.773 1 93.62 160 GLY A C 1
ATOM 1230 O O . GLY A 1 160 ? -11.734 36 8.719 1 93.62 160 GLY A O 1
ATOM 1231 N N . LEU A 1 161 ? -10.57 34.375 7.75 1 96.25 161 LEU A N 1
ATOM 1232 C CA . LEU A 1 161 ? -9.609 34.344 8.844 1 96.25 161 LEU A CA 1
ATOM 1233 C C . LEU A 1 161 ? -8.266 34.938 8.406 1 96.25 161 LEU A C 1
ATOM 1235 O O . LEU A 1 161 ? -7.797 34.656 7.297 1 96.25 161 LEU A O 1
ATOM 1239 N N . LYS A 1 162 ? -7.738 35.781 9.203 1 94.88 162 LYS A N 1
ATOM 1240 C CA . LYS A 1 162 ? -6.402 36.312 8.961 1 94.88 162 LYS A CA 1
ATOM 1241 C C . LYS A 1 162 ? -5.344 35.5 9.719 1 94.88 162 LYS A C 1
ATOM 1243 O O . LYS A 1 162 ? -5.129 35.719 10.914 1 94.88 162 LYS A O 1
ATOM 1248 N N . ILE A 1 163 ? -4.688 34.625 9.008 1 96.69 163 ILE A N 1
ATOM 1249 C CA . ILE A 1 163 ? -3.693 33.719 9.578 1 96.69 163 ILE A CA 1
ATOM 1250 C C . ILE A 1 163 ? -2.357 33.906 8.859 1 96.69 163 ILE A C 1
ATOM 1252 O O . ILE A 1 163 ? -2.316 34.031 7.637 1 96.69 163 ILE A O 1
ATOM 1256 N N . SER A 1 164 ? -1.314 34.031 9.586 1 96.06 164 SER A N 1
ATOM 1257 C CA . SER A 1 164 ? 0.018 34.125 9 1 96.06 164 SER A CA 1
ATOM 1258 C C . SER A 1 164 ? 0.569 32.75 8.641 1 96.06 164 SER A C 1
ATOM 1260 O O . SER A 1 164 ? 0.237 31.766 9.289 1 96.06 164 SER A O 1
ATOM 1262 N N . PRO A 1 165 ? 1.391 32.688 7.609 1 95.88 165 PRO A N 1
ATOM 1263 C CA . PRO A 1 165 ? 1.981 31.391 7.234 1 95.88 165 PRO A CA 1
ATOM 1264 C C . PRO A 1 165 ? 2.754 30.734 8.383 1 95.88 165 PRO A C 1
ATOM 1266 O O . PRO A 1 165 ? 2.803 29.516 8.477 1 95.88 165 PRO A O 1
ATOM 1269 N N . GLU A 1 166 ? 3.316 31.531 9.266 1 94.44 166 GLU A N 1
ATOM 1270 C CA . GLU A 1 166 ? 4.117 31.031 10.383 1 94.44 166 GLU A CA 1
ATOM 1271 C C . GLU A 1 166 ? 3.248 30.312 11.406 1 94.44 166 GLU A C 1
ATOM 1273 O O . GLU A 1 166 ? 3.76 29.594 12.266 1 94.44 166 GLU A O 1
ATOM 1278 N N . GLU A 1 167 ? 1.961 30.484 11.242 1 96.62 167 GLU A N 1
ATOM 1279 C CA . GLU A 1 167 ? 1.034 29.844 12.172 1 96.62 167 GLU A CA 1
ATOM 1280 C C . GLU A 1 167 ? 0.535 28.5 11.617 1 96.62 167 GLU A C 1
ATOM 1282 O O . GLU A 1 167 ? -0.214 27.797 12.289 1 96.62 167 GLU A O 1
ATOM 1287 N N . ILE A 1 168 ? 0.986 28.156 10.445 1 96.62 168 ILE A N 1
ATOM 1288 C CA . ILE A 1 168 ? 0.446 26.984 9.766 1 96.62 168 ILE A CA 1
ATOM 1289 C C . ILE A 1 168 ? 1.514 25.891 9.688 1 96.62 168 ILE A C 1
ATOM 1291 O O . ILE A 1 168 ? 2.625 26.141 9.211 1 96.62 168 ILE A O 1
ATOM 1295 N N . PHE A 1 169 ? 1.148 24.734 10.164 1 95.06 169 PHE A N 1
ATOM 1296 C CA . PHE A 1 169 ? 2.004 23.547 10.094 1 95.06 169 PHE A CA 1
ATOM 1297 C C . PHE A 1 169 ? 1.335 22.438 9.289 1 95.06 169 PHE A C 1
ATOM 1299 O O . PHE A 1 169 ? 0.606 21.625 9.844 1 95.06 169 PHE A O 1
ATOM 1306 N N . SER A 1 170 ? 1.668 22.391 8.055 1 95.31 170 SER A N 1
ATOM 1307 C CA . SER A 1 170 ? 1.186 21.312 7.199 1 95.31 170 SER A CA 1
ATOM 1308 C C . SER A 1 170 ? 2.211 20.188 7.094 1 95.31 170 SER A C 1
ATOM 1310 O O . SER A 1 170 ? 3.387 20.391 7.41 1 95.31 170 SER A O 1
ATOM 1312 N N . SER A 1 171 ? 1.696 19.031 6.641 1 95.94 171 SER A N 1
ATOM 1313 C CA . SER A 1 171 ? 2.625 17.922 6.516 1 95.94 171 SER A CA 1
ATOM 1314 C C . SER A 1 171 ? 3.604 18.141 5.367 1 95.94 171 SER A C 1
ATOM 1316 O O . SER A 1 171 ? 4.719 17.609 5.387 1 95.94 171 SER A O 1
ATOM 1318 N N . SER A 1 172 ? 3.227 18.922 4.328 1 97.38 172 SER A N 1
ATOM 1319 C CA . SER A 1 172 ? 4.16 19.312 3.279 1 97.38 172 SER A CA 1
ATOM 1320 C C . SER A 1 172 ? 5.285 20.188 3.84 1 97.38 172 SER A C 1
ATOM 1322 O O . SER A 1 172 ? 6.453 19.984 3.492 1 97.38 172 SER A O 1
ATOM 1324 N N . PHE A 1 173 ? 4.922 21.125 4.742 1 95.88 173 PHE A N 1
ATOM 1325 C CA . PHE A 1 173 ? 5.914 21.938 5.43 1 95.88 173 PHE A CA 1
ATOM 1326 C C . PHE A 1 173 ? 6.836 21.062 6.277 1 95.88 173 PHE A C 1
ATOM 1328 O O . PHE A 1 173 ? 8.055 21.25 6.273 1 95.88 173 PHE A O 1
ATOM 1335 N N . ALA A 1 174 ? 6.211 20.109 6.973 1 95 174 ALA A N 1
ATOM 1336 C CA . ALA A 1 174 ? 6.98 19.234 7.844 1 95 174 ALA A CA 1
ATOM 1337 C C . ALA A 1 174 ? 8.023 18.453 7.047 1 95 174 ALA A C 1
ATOM 1339 O O . ALA A 1 174 ? 9.156 18.281 7.504 1 95 174 ALA A O 1
ATOM 1340 N N . ALA A 1 175 ? 7.684 17.984 5.867 1 97.75 175 ALA A N 1
ATOM 1341 C CA . ALA A 1 175 ? 8.617 17.25 5.02 1 97.75 175 ALA A CA 1
ATOM 1342 C C . ALA A 1 175 ? 9.797 18.125 4.617 1 97.75 175 ALA A C 1
ATOM 1344 O O . ALA A 1 175 ? 10.953 17.703 4.715 1 97.75 175 ALA A O 1
ATOM 1345 N N . ALA A 1 176 ? 9.508 19.328 4.199 1 97.31 176 ALA A N 1
ATOM 1346 C CA . ALA A 1 176 ? 10.562 20.266 3.805 1 97.31 176 ALA A CA 1
ATOM 1347 C C . ALA A 1 176 ? 11.461 20.609 4.988 1 97.31 176 ALA A C 1
ATOM 1349 O O . ALA A 1 176 ? 12.688 20.625 4.863 1 97.31 176 ALA A O 1
ATOM 1350 N N . ALA A 1 177 ? 10.797 20.844 6.094 1 94.06 177 ALA A N 1
ATOM 1351 C CA . ALA A 1 177 ? 11.539 21.172 7.301 1 94.06 177 ALA A CA 1
ATOM 1352 C C . ALA A 1 177 ? 12.453 20.031 7.727 1 94.06 177 ALA A C 1
ATOM 1354 O O . ALA A 1 177 ? 13.586 20.266 8.164 1 94.06 177 ALA A O 1
ATOM 1355 N N . TYR A 1 178 ? 11.961 18.828 7.633 1 96.12 178 TYR A N 1
ATOM 1356 C CA . TYR A 1 178 ? 12.75 17.641 7.957 1 96.12 178 TYR A CA 1
ATOM 1357 C C . TYR A 1 178 ? 13.992 17.547 7.074 1 96.12 178 TYR A C 1
ATOM 1359 O O . TYR A 1 178 ? 15.102 17.344 7.57 1 96.12 178 TYR A O 1
ATOM 1367 N N . LEU A 1 179 ? 13.852 17.766 5.797 1 97.81 179 LEU A N 1
ATOM 1368 C CA . LEU A 1 179 ? 14.969 17.703 4.859 1 97.81 179 LEU A CA 1
ATOM 1369 C C . LEU A 1 179 ? 15.961 18.828 5.133 1 97.81 179 LEU A C 1
ATOM 1371 O O . LEU A 1 179 ? 17.172 18.641 5.004 1 97.81 179 LEU A O 1
ATOM 1375 N N . GLU A 1 180 ? 15.422 19.953 5.441 1 95.75 180 GLU A N 1
ATOM 1376 C CA . GLU A 1 180 ? 16.281 21.062 5.809 1 95.75 180 GLU A CA 1
ATOM 1377 C C . GLU A 1 180 ? 17.109 20.734 7.047 1 95.75 180 GLU A C 1
ATOM 1379 O O . GLU A 1 180 ? 18.312 21.016 7.086 1 95.75 180 GLU A O 1
ATOM 1384 N N . SER A 1 181 ? 16.5 20.141 8.023 1 93.56 181 SER A N 1
ATOM 1385 C CA . SER A 1 181 ? 17.188 19.797 9.266 1 93.56 181 SER A CA 1
ATOM 1386 C C . SER A 1 181 ? 18.312 18.797 9.023 1 93.56 181 SER A C 1
ATOM 1388 O O . SER A 1 181 ? 19.281 18.75 9.781 1 93.56 181 SER A O 1
ATOM 1390 N N . LYS A 1 182 ? 18.188 18.078 7.984 1 95.5 182 LYS A N 1
ATOM 1391 C CA . LYS A 1 182 ? 19.188 17.078 7.629 1 95.5 182 LYS A CA 1
ATOM 1392 C C . LYS A 1 182 ? 20.234 17.672 6.684 1 95.5 182 LYS A C 1
ATOM 1394 O O . LYS A 1 182 ? 21.109 16.953 6.188 1 95.5 182 LYS A O 1
ATOM 1399 N N . ASN A 1 183 ? 20.125 18.922 6.398 1 97.38 183 ASN A N 1
ATOM 1400 C CA . ASN A 1 183 ? 21 19.594 5.438 1 97.38 183 ASN A CA 1
ATOM 1401 C C . ASN A 1 183 ? 21 18.875 4.09 1 97.38 183 ASN A C 1
ATOM 1403 O O . ASN A 1 183 ? 22.062 18.703 3.48 1 97.38 183 ASN A O 1
ATOM 1407 N N . PHE A 1 184 ? 19.859 18.453 3.65 1 98.06 184 PHE A N 1
ATOM 1408 C CA . PHE A 1 184 ? 19.703 17.672 2.432 1 98.06 184 PHE A CA 1
ATOM 1409 C C . PHE A 1 184 ? 20.188 18.453 1.216 1 98.06 184 PHE A C 1
ATOM 1411 O O . PHE A 1 184 ? 20.812 17.906 0.314 1 98.06 184 PHE A O 1
ATOM 1418 N N . LYS A 1 185 ? 19.875 19.719 1.158 1 97.38 185 LYS A N 1
ATOM 1419 C CA . LYS A 1 185 ? 20.234 20.562 0.023 1 97.38 185 LYS A CA 1
ATOM 1420 C C . LYS A 1 185 ? 21.75 20.5 -0.231 1 97.38 185 LYS A C 1
ATOM 1422 O O . LYS A 1 185 ? 22.188 20.531 -1.382 1 97.38 185 LYS A O 1
ATOM 1427 N N . ALA A 1 186 ? 22.453 20.422 0.795 1 97.75 186 ALA A N 1
ATOM 1428 C CA . ALA A 1 186 ? 23.922 20.438 0.711 1 97.75 186 ALA A CA 1
ATOM 1429 C C . ALA A 1 186 ? 24.453 19.188 0.033 1 97.75 186 ALA A C 1
ATOM 1431 O O . ALA A 1 186 ? 25.578 19.172 -0.46 1 97.75 186 ALA A O 1
ATOM 1432 N N . THR A 1 187 ? 23.734 18.125 -0.023 1 97.44 187 THR A N 1
ATOM 1433 C CA . THR A 1 187 ? 24.156 16.875 -0.651 1 97.44 187 THR A CA 1
ATOM 1434 C C . THR A 1 187 ? 24.156 17.016 -2.172 1 97.44 187 THR A C 1
ATOM 1436 O O . THR A 1 187 ? 24.797 16.219 -2.867 1 97.44 187 THR A O 1
ATOM 1439 N N . GLY A 1 188 ? 23.359 17.969 -2.66 1 97.56 188 GLY A N 1
ATOM 1440 C CA . GLY A 1 188 ? 23.219 18.125 -4.098 1 97.56 188 GLY A CA 1
ATOM 1441 C C . GLY A 1 188 ? 22.219 17.172 -4.715 1 97.56 188 GLY A C 1
ATOM 1442 O O . GLY A 1 188 ? 21.984 17.219 -5.922 1 97.56 188 GLY A O 1
ATOM 1443 N N . LYS A 1 189 ? 21.547 16.422 -3.883 1 98.5 189 LYS A N 1
ATOM 1444 C CA . LYS A 1 189 ? 20.594 15.438 -4.367 1 98.5 189 LYS A CA 1
ATOM 1445 C C . LYS A 1 189 ? 19.219 16.062 -4.547 1 98.5 189 LYS A C 1
ATOM 1447 O O . LYS A 1 189 ? 18.984 17.203 -4.152 1 98.5 189 LYS A O 1
ATOM 1452 N N . LYS A 1 190 ? 18.344 15.266 -5.242 1 98.62 190 LYS A N 1
ATOM 1453 C CA . LYS A 1 190 ? 16.969 15.68 -5.531 1 98.62 190 LYS A CA 1
ATOM 1454 C C . LYS A 1 190 ? 15.961 14.844 -4.75 1 98.62 190 LYS A C 1
ATOM 1456 O O . LYS A 1 190 ? 16.281 13.758 -4.273 1 98.62 190 LYS A O 1
ATOM 1461 N N . VAL A 1 191 ? 14.781 15.43 -4.664 1 98.94 191 VAL A N 1
ATOM 1462 C CA . VAL A 1 191 ? 13.656 14.711 -4.074 1 98.94 191 VAL A CA 1
ATOM 1463 C C . VAL A 1 191 ? 12.719 14.227 -5.18 1 98.94 191 VAL A C 1
ATOM 1465 O O . VAL A 1 191 ? 12.391 14.977 -6.098 1 98.94 191 VAL A O 1
ATOM 1468 N N . TYR A 1 192 ? 12.344 12.953 -5.191 1 98.94 192 TYR A N 1
ATOM 1469 C CA . TYR A 1 192 ? 11.211 12.492 -5.984 1 98.94 192 TYR A CA 1
ATOM 1470 C C . TYR A 1 192 ? 9.922 12.57 -5.188 1 98.94 192 TYR A C 1
ATOM 1472 O O . TYR A 1 192 ? 9.836 12.047 -4.07 1 98.94 192 TYR A O 1
ATOM 1480 N N . ILE A 1 193 ? 8.93 13.203 -5.777 1 98.94 193 ILE A N 1
ATOM 1481 C CA . ILE A 1 193 ? 7.691 13.469 -5.059 1 98.94 193 ILE A CA 1
ATOM 1482 C C . ILE A 1 193 ? 6.582 12.562 -5.582 1 98.94 193 ILE A C 1
ATOM 1484 O O . ILE A 1 193 ? 6.336 12.5 -6.789 1 98.94 193 ILE A O 1
ATOM 1488 N N . ILE A 1 194 ? 6.031 11.773 -4.715 1 98.94 194 ILE A N 1
ATOM 1489 C CA . ILE A 1 194 ? 4.656 11.305 -4.871 1 98.94 194 ILE A CA 1
ATOM 1490 C C . ILE A 1 194 ? 3.719 12.18 -4.039 1 98.94 194 ILE A C 1
ATOM 1492 O O . ILE A 1 194 ? 3.773 12.164 -2.807 1 98.94 194 ILE A O 1
ATOM 1496 N N . GLY A 1 195 ? 2.879 12.914 -4.617 1 98.75 195 GLY A N 1
ATOM 1497 C CA . GLY A 1 195 ? 2.094 13.953 -3.969 1 98.75 195 GLY A CA 1
ATOM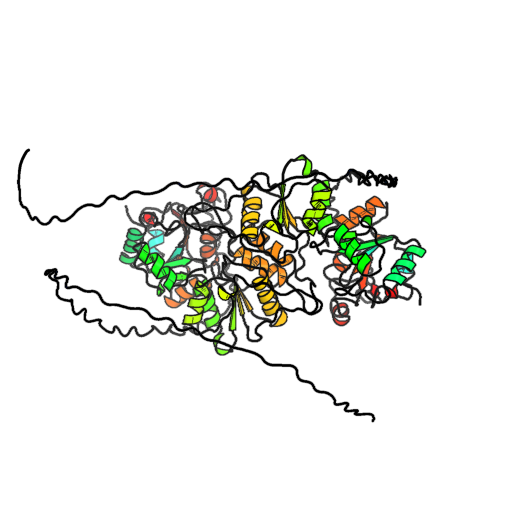 1498 C C . GLY A 1 195 ? 1.727 15.094 -4.902 1 98.75 195 GLY A C 1
ATOM 1499 O O . GLY A 1 195 ? 1.859 14.969 -6.121 1 98.75 195 GLY A O 1
ATOM 1500 N N . GLU A 1 196 ? 1.258 16.172 -4.336 1 98 196 GLU A N 1
ATOM 1501 C CA . GLU A 1 196 ? 0.727 17.281 -5.125 1 98 196 GLU A CA 1
ATOM 1502 C C . GLU A 1 196 ? 1.508 18.562 -4.871 1 98 196 GLU A C 1
ATOM 1504 O O . GLU A 1 196 ? 2.646 18.516 -4.398 1 98 196 GLU A O 1
ATOM 1509 N N . VAL A 1 197 ? 1.007 19.688 -5.293 1 98.25 197 VAL A N 1
ATOM 1510 C CA . VAL A 1 197 ? 1.726 20.953 -5.434 1 98.25 197 VAL A CA 1
ATOM 1511 C C . VAL A 1 197 ? 2.172 21.453 -4.062 1 98.25 197 VAL A C 1
ATOM 1513 O O . VAL A 1 197 ? 3.195 22.125 -3.945 1 98.25 197 VAL A O 1
ATOM 1516 N N . GLY A 1 198 ? 1.499 21.062 -2.99 1 98.5 198 GLY A N 1
ATOM 1517 C CA . GLY A 1 198 ? 1.881 21.516 -1.66 1 98.5 198 GLY A CA 1
ATOM 1518 C C . GLY A 1 198 ? 3.307 21.141 -1.295 1 98.5 198 GLY A C 1
ATOM 1519 O O . GLY A 1 198 ? 4.043 21.969 -0.75 1 98.5 198 GLY A O 1
ATOM 1520 N N . ILE A 1 199 ? 3.711 19.969 -1.615 1 98.69 199 ILE A N 1
ATOM 1521 C CA . ILE A 1 199 ? 5.062 19.5 -1.317 1 98.69 199 ILE A CA 1
ATOM 1522 C C . ILE A 1 199 ? 6.066 20.234 -2.203 1 98.69 199 ILE A C 1
ATOM 1524 O O . ILE A 1 199 ? 7.117 20.672 -1.729 1 98.69 199 ILE A O 1
ATOM 1528 N N . GLU A 1 200 ? 5.711 20.422 -3.455 1 98.75 200 GLU A N 1
ATOM 1529 C CA . GLU A 1 200 ? 6.586 21.125 -4.391 1 98.75 200 GLU A CA 1
ATOM 1530 C C . GLU A 1 200 ? 6.887 22.547 -3.9 1 98.75 200 GLU A C 1
ATOM 1532 O O . GLU A 1 200 ? 8.047 22.953 -3.857 1 98.75 200 GLU A O 1
ATOM 1537 N N . GLU A 1 201 ? 5.887 23.234 -3.502 1 98.56 201 GLU A N 1
ATOM 1538 C CA . GLU A 1 201 ? 6.02 24.641 -3.123 1 98.56 201 GLU A CA 1
ATOM 1539 C C . GLU A 1 201 ? 6.852 24.781 -1.854 1 98.56 201 GLU A C 1
ATOM 1541 O O . GLU A 1 201 ? 7.648 25.719 -1.736 1 98.56 201 GLU A O 1
ATOM 1546 N N . GLU A 1 202 ? 6.652 23.875 -0.916 1 98.38 202 GLU A N 1
ATOM 1547 C CA . GLU A 1 202 ? 7.434 23.953 0.316 1 98.38 202 GLU A CA 1
ATOM 1548 C C . GLU A 1 202 ? 8.906 23.656 0.054 1 98.38 202 GLU A C 1
ATOM 1550 O O . GLU A 1 202 ? 9.789 24.266 0.66 1 98.38 202 GLU A O 1
ATOM 1555 N N . LEU A 1 203 ? 9.18 22.703 -0.838 1 98.69 203 LEU A N 1
ATOM 1556 C CA . LEU A 1 203 ? 10.562 22.391 -1.188 1 98.69 203 LEU A CA 1
ATOM 1557 C C . LEU A 1 203 ? 11.203 23.547 -1.955 1 98.69 203 LEU A C 1
ATOM 1559 O O . LEU A 1 203 ? 12.375 23.859 -1.751 1 98.69 203 LEU A O 1
ATOM 1563 N N . ASP A 1 204 ? 10.445 24.203 -2.852 1 98.56 204 ASP A N 1
ATOM 1564 C CA . ASP A 1 204 ? 10.922 25.328 -3.631 1 98.56 204 ASP A CA 1
ATOM 1565 C C . ASP A 1 204 ? 11.359 26.484 -2.721 1 98.56 204 ASP A C 1
ATOM 1567 O O . ASP A 1 204 ? 12.352 27.156 -3.002 1 98.56 204 ASP A O 1
ATOM 1571 N N . LEU A 1 205 ? 10.648 26.703 -1.66 1 96.88 205 LEU A N 1
ATOM 1572 C CA . LEU A 1 205 ? 10.961 27.766 -0.718 1 96.88 205 LEU A CA 1
ATOM 1573 C C . LEU A 1 205 ? 12.352 27.562 -0.12 1 96.88 205 LEU A C 1
ATOM 1575 O O . LEU A 1 205 ? 13.023 28.531 0.242 1 96.88 205 LEU A O 1
ATOM 1579 N N . LEU A 1 206 ? 12.766 26.328 -0.048 1 97.06 206 LEU A N 1
ATOM 1580 C CA . LEU A 1 206 ? 14.055 26.016 0.556 1 97.06 206 LEU A CA 1
ATOM 1581 C C . LEU A 1 206 ? 15.117 25.766 -0.516 1 97.06 206 LEU A C 1
ATOM 1583 O O . LEU A 1 206 ? 16.25 25.422 -0.2 1 97.06 206 LEU A O 1
ATOM 1587 N N . GLY A 1 207 ? 14.703 25.875 -1.734 1 98.19 207 GLY A N 1
ATOM 1588 C CA . GLY A 1 207 ? 15.625 25.656 -2.838 1 98.19 207 GLY A CA 1
ATOM 1589 C C . GLY A 1 207 ? 16.031 24.203 -2.982 1 98.19 207 GLY A C 1
ATOM 1590 O O . GLY A 1 207 ? 17.141 23.906 -3.463 1 98.19 207 GLY A O 1
ATOM 1591 N N . ILE A 1 208 ? 15.25 23.281 -2.543 1 98.5 208 ILE A N 1
ATOM 1592 C CA . ILE A 1 208 ? 15.539 21.859 -2.684 1 98.5 208 ILE A CA 1
ATOM 1593 C C . ILE A 1 208 ? 15.031 21.359 -4.031 1 98.5 208 ILE A C 1
ATOM 1595 O O . ILE A 1 208 ? 13.82 21.375 -4.293 1 98.5 208 ILE A O 1
ATOM 1599 N N . PRO A 1 209 ? 15.906 20.906 -4.914 1 98.62 209 PRO A N 1
ATOM 1600 C CA . PRO A 1 209 ? 15.453 20.422 -6.215 1 98.62 209 PRO A CA 1
ATOM 1601 C C . PRO A 1 209 ? 14.562 19.188 -6.105 1 98.62 209 PRO A C 1
ATOM 1603 O O . PRO A 1 209 ? 14.805 18.328 -5.254 1 98.62 209 PRO A O 1
ATOM 1606 N N . HIS A 1 210 ? 13.594 19.109 -6.957 1 98.81 210 HIS A N 1
ATOM 1607 C CA . HIS A 1 210 ? 12.672 17.969 -6.902 1 98.81 210 HIS A CA 1
ATOM 1608 C C . HIS A 1 210 ? 12.133 17.641 -8.289 1 98.81 210 HIS A C 1
ATOM 1610 O O . HIS A 1 210 ? 12.203 18.453 -9.203 1 98.81 210 HIS A O 1
ATOM 1616 N N . ILE A 1 211 ? 11.68 16.422 -8.445 1 98.88 211 ILE A N 1
ATOM 1617 C CA . ILE A 1 211 ? 11 15.93 -9.641 1 98.88 211 ILE A CA 1
ATOM 1618 C C . ILE A 1 211 ? 9.789 15.102 -9.242 1 98.88 211 ILE A C 1
ATOM 1620 O O . ILE A 1 211 ? 9.57 14.836 -8.055 1 98.88 211 ILE A O 1
ATOM 1624 N N . GLY A 1 212 ? 8.984 14.664 -10.195 1 98.62 212 GLY A N 1
ATOM 1625 C CA . GLY A 1 212 ? 7.789 13.875 -9.953 1 98.62 212 GLY A CA 1
ATOM 1626 C C . GLY A 1 212 ? 6.562 14.719 -9.656 1 98.62 212 GLY A C 1
ATOM 1627 O O . GLY A 1 212 ? 6.336 15.742 -10.305 1 98.62 212 GLY A O 1
ATOM 1628 N N . GLY A 1 213 ? 5.781 14.242 -8.68 1 98.25 213 GLY A N 1
ATOM 1629 C CA . GLY A 1 213 ? 4.57 14.969 -8.336 1 98.25 213 GLY A CA 1
ATOM 1630 C C . GLY A 1 213 ? 3.553 15 -9.461 1 98.25 213 GLY A C 1
ATOM 1631 O O . GLY A 1 213 ? 3.344 14 -10.148 1 98.25 213 GLY A O 1
ATOM 1632 N N . PRO A 1 214 ? 2.893 16.172 -9.594 1 98.19 214 PRO A N 1
ATOM 1633 C CA . PRO A 1 214 ? 1.834 16.297 -10.602 1 98.19 214 PRO A CA 1
ATOM 1634 C C . PRO A 1 214 ? 2.338 16.078 -12.023 1 98.19 214 PRO A C 1
ATOM 1636 O O . PRO A 1 214 ? 1.578 15.633 -12.891 1 98.19 214 PRO A O 1
ATOM 1639 N N . ALA A 1 215 ? 3.596 16.281 -12.289 1 98.25 215 ALA A N 1
ATOM 1640 C CA . ALA A 1 215 ? 4.176 16.125 -13.617 1 98.25 215 ALA A CA 1
ATOM 1641 C C . ALA A 1 215 ? 4.094 14.68 -14.086 1 98.25 215 ALA A C 1
ATOM 1643 O O . ALA A 1 215 ? 4.113 14.406 -15.289 1 98.25 215 ALA A O 1
ATOM 1644 N N . ASP A 1 216 ? 3.955 13.703 -13.156 1 98.31 216 ASP A N 1
ATOM 1645 C CA . ASP A 1 216 ? 3.984 12.281 -13.5 1 98.31 216 ASP A CA 1
ATOM 1646 C C . ASP A 1 216 ? 2.584 11.68 -13.469 1 98.31 216 ASP A C 1
ATOM 1648 O O . ASP A 1 216 ? 2.428 10.453 -13.5 1 98.31 216 ASP A O 1
ATOM 1652 N N . LYS A 1 217 ? 1.518 12.5 -13.438 1 97 217 LYS A N 1
ATOM 1653 C CA . LYS A 1 217 ? 0.156 12.023 -13.219 1 97 217 LYS A CA 1
ATOM 1654 C C . LYS A 1 217 ? -0.308 11.133 -14.367 1 97 217 LYS A C 1
ATOM 1656 O O . LYS A 1 217 ? -1.102 10.211 -14.156 1 97 217 LYS A O 1
ATOM 1661 N N . ASP A 1 218 ? 0.227 11.305 -15.57 1 95.75 218 ASP A N 1
ATOM 1662 C CA . ASP A 1 218 ? -0.292 10.578 -16.734 1 95.75 218 ASP A CA 1
ATOM 1663 C C . ASP A 1 218 ? 0.763 9.641 -17.312 1 95.75 218 ASP A C 1
ATOM 1665 O O . ASP A 1 218 ? 0.619 9.156 -18.438 1 95.75 218 ASP A O 1
ATOM 1669 N N . LYS A 1 219 ? 1.837 9.453 -16.609 1 96.81 219 LYS A N 1
ATOM 1670 C CA . LYS A 1 219 ? 2.922 8.633 -17.141 1 96.81 219 LYS A CA 1
ATOM 1671 C C . LYS A 1 219 ? 2.656 7.148 -16.906 1 96.81 219 LYS A C 1
ATOM 1673 O O . LYS A 1 219 ? 2.053 6.77 -15.898 1 96.81 219 LYS A O 1
ATOM 1678 N N . GLN A 1 220 ? 3.074 6.344 -17.875 1 95.25 220 GLN A N 1
ATOM 1679 C CA . GLN A 1 220 ? 3.043 4.887 -17.828 1 95.25 220 GLN A CA 1
ATOM 1680 C C . GLN A 1 220 ? 4.383 4.293 -18.25 1 95.25 220 GLN A C 1
ATOM 1682 O O . GLN A 1 220 ? 4.973 4.719 -19.25 1 95.25 220 GLN A O 1
ATOM 1687 N N . PRO A 1 221 ? 4.832 3.359 -17.484 1 94.56 221 PRO A N 1
ATOM 1688 C CA . PRO A 1 221 ? 6.098 2.771 -17.922 1 94.56 221 PRO A CA 1
ATOM 1689 C C . PRO A 1 221 ? 5.934 1.87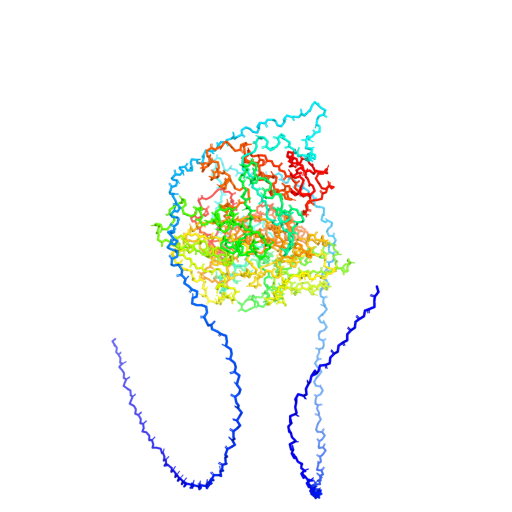3 -19.156 1 94.56 221 PRO A C 1
ATOM 1691 O O . PRO A 1 221 ? 4.891 1.234 -19.312 1 94.56 221 PRO A O 1
ATOM 1694 N N . ARG A 1 222 ? 6.957 1.875 -19.953 1 92 222 ARG A N 1
ATOM 1695 C CA . ARG A 1 222 ? 7.059 0.857 -21 1 92 222 ARG A CA 1
ATOM 1696 C C . ARG A 1 222 ? 7.539 -0.469 -20.422 1 92 222 ARG A C 1
ATOM 1698 O O . ARG A 1 222 ? 8.539 -0.513 -19.703 1 92 222 ARG A O 1
ATOM 1705 N N . MET A 1 223 ? 6.848 -1.56 -20.719 1 89.62 223 MET A N 1
ATOM 1706 C CA . MET A 1 223 ? 7.152 -2.824 -20.047 1 89.62 223 MET A CA 1
ATOM 1707 C C . MET A 1 223 ? 7.281 -3.953 -21.062 1 89.62 223 MET A C 1
ATOM 1709 O O . MET A 1 223 ? 6.945 -5.102 -20.766 1 89.62 223 MET A O 1
ATOM 1713 N N . GLY A 1 224 ? 7.699 -3.59 -22.219 1 84.62 224 GLY A N 1
ATOM 1714 C CA . GLY A 1 224 ? 8.047 -4.605 -23.203 1 84.62 224 GLY A CA 1
ATOM 1715 C C . GLY A 1 224 ? 9.406 -5.238 -22.953 1 84.62 224 GLY A C 1
ATOM 1716 O O . GLY A 1 224 ? 10.117 -4.84 -22.031 1 84.62 224 GLY A O 1
ATOM 1717 N N . PRO A 1 225 ? 9.727 -6.266 -23.766 1 82.5 225 PRO A N 1
ATOM 1718 C CA . PRO A 1 225 ? 11.023 -6.938 -23.609 1 82.5 225 PRO A CA 1
ATOM 1719 C C . PRO A 1 225 ? 12.195 -5.957 -23.562 1 82.5 225 PRO A C 1
ATOM 1721 O O . PRO A 1 225 ? 12.305 -5.078 -24.422 1 82.5 225 PRO A O 1
ATOM 1724 N N . GLY A 1 226 ? 12.977 -6.008 -22.562 1 86.19 226 GLY A N 1
ATOM 1725 C CA . GLY A 1 226 ? 14.18 -5.195 -22.438 1 86.19 226 GLY A CA 1
ATOM 1726 C C . GLY A 1 226 ? 13.914 -3.832 -21.828 1 86.19 226 GLY A C 1
ATOM 1727 O O . GLY A 1 226 ? 14.844 -3.078 -21.547 1 86.19 226 GLY A O 1
ATOM 1728 N N . ASP A 1 227 ? 12.703 -3.512 -21.562 1 91.06 227 ASP A N 1
ATOM 1729 C CA . ASP A 1 227 ? 12.344 -2.195 -21.047 1 91.06 227 ASP A CA 1
ATOM 1730 C C . ASP A 1 227 ? 12.672 -2.092 -19.547 1 91.06 227 ASP A C 1
ATOM 1732 O O . ASP A 1 227 ? 12.656 -3.094 -18.828 1 91.06 227 ASP A O 1
ATOM 1736 N N . LYS A 1 228 ? 13.055 -0.98 -19.141 1 94.81 228 LYS A N 1
ATOM 1737 C CA . LYS A 1 228 ? 13.25 -0.597 -17.75 1 94.81 228 LYS A CA 1
ATOM 1738 C C . LYS A 1 228 ? 12.805 0.843 -17.516 1 94.81 228 LYS A C 1
ATOM 1740 O O . LYS A 1 228 ? 12.75 1.646 -18.438 1 94.81 228 LYS A O 1
ATOM 1745 N N . LEU A 1 229 ? 12.391 1.129 -16.375 1 97.06 229 LEU A N 1
ATOM 1746 C CA . LEU A 1 229 ? 12.117 2.514 -16.016 1 97.06 229 LEU A CA 1
ATOM 1747 C C . LEU A 1 229 ? 13.383 3.211 -15.531 1 97.06 229 LEU A C 1
ATOM 1749 O O . LEU A 1 229 ? 13.945 2.842 -14.492 1 97.06 229 LEU A O 1
ATOM 1753 N N . GLU A 1 230 ? 13.836 4.172 -16.312 1 96.88 230 GLU A N 1
ATOM 1754 C CA . GLU A 1 230 ? 15.023 4.93 -15.922 1 96.88 230 GLU A CA 1
ATOM 1755 C C . GLU A 1 230 ? 14.688 5.996 -14.883 1 96.88 230 GLU A C 1
ATOM 1757 O O . GLU A 1 230 ? 13.734 6.754 -15.055 1 96.88 230 GLU A O 1
ATOM 1762 N N . VAL A 1 231 ? 15.469 6 -13.867 1 98.25 231 VAL A N 1
ATOM 1763 C CA . VAL A 1 231 ? 15.266 7 -12.82 1 98.25 231 VAL A CA 1
ATOM 1764 C C . VAL A 1 231 ? 16.453 7.957 -12.781 1 98.25 231 VAL A C 1
ATOM 1766 O O . VAL A 1 231 ? 17.531 7.629 -13.258 1 98.25 231 VAL A O 1
ATOM 1769 N N . ASP A 1 232 ? 16.234 9.195 -12.305 1 98.62 232 ASP A N 1
ATOM 1770 C CA . ASP A 1 232 ? 17.312 10.156 -12.07 1 98.62 232 ASP A CA 1
ATOM 1771 C C . ASP A 1 232 ? 18.234 9.688 -10.961 1 98.62 232 ASP A C 1
ATOM 1773 O O . ASP A 1 232 ? 17.812 9.539 -9.812 1 98.62 232 ASP A O 1
ATOM 1777 N N . PRO A 1 233 ? 19.5 9.43 -11.281 1 98.31 233 PRO A N 1
ATOM 1778 C CA . PRO A 1 233 ? 20.422 8.883 -10.281 1 98.31 233 PRO A CA 1
ATOM 1779 C C . PRO A 1 233 ? 20.703 9.859 -9.148 1 98.31 233 PRO A C 1
ATOM 1781 O O . PRO A 1 233 ? 21.297 9.477 -8.133 1 98.31 233 PRO A O 1
ATOM 1784 N N . MET A 1 234 ? 20.234 11.086 -9.281 1 98.56 234 MET A N 1
ATOM 1785 C CA . MET A 1 234 ? 20.516 12.094 -8.266 1 98.56 234 MET A CA 1
ATOM 1786 C C . MET A 1 234 ? 19.422 12.117 -7.199 1 98.56 234 MET A C 1
ATOM 1788 O O . MET A 1 234 ? 19.469 12.914 -6.262 1 98.56 234 MET A O 1
ATOM 1792 N N . VAL A 1 235 ? 18.484 11.25 -7.324 1 98.88 235 VAL A N 1
ATOM 1793 C CA . VAL A 1 235 ? 17.438 11.211 -6.301 1 98.88 235 VAL A CA 1
ATOM 1794 C C . VAL A 1 235 ? 18.016 10.641 -5.008 1 98.88 235 VAL A C 1
ATOM 1796 O O . VAL A 1 235 ? 18.547 9.523 -4.996 1 98.88 235 VAL A O 1
ATOM 1799 N N . GLY A 1 236 ? 17.844 11.461 -3.945 1 98.81 236 GLY A N 1
ATOM 1800 C CA . GLY A 1 236 ? 18.344 11.031 -2.65 1 98.81 236 GLY A CA 1
ATOM 1801 C C . GLY A 1 236 ? 17.25 10.805 -1.626 1 98.81 236 GLY A C 1
ATOM 1802 O O . GLY A 1 236 ? 17.5 10.234 -0.563 1 98.81 236 GLY A O 1
ATOM 1803 N N . ALA A 1 237 ? 16.031 11.242 -1.937 1 98.94 237 ALA A N 1
ATOM 1804 C CA . ALA A 1 237 ? 14.875 11.039 -1.067 1 98.94 237 ALA A CA 1
ATOM 1805 C C . ALA A 1 237 ? 13.586 10.93 -1.882 1 98.94 237 ALA A C 1
ATOM 1807 O O . ALA A 1 237 ? 13.477 11.516 -2.959 1 98.94 237 ALA A O 1
ATOM 1808 N N . VAL A 1 238 ? 12.711 10.109 -1.406 1 99 238 VAL A N 1
ATOM 1809 C CA . VAL A 1 238 ? 11.344 10.008 -1.919 1 99 238 VAL A CA 1
ATOM 1810 C C . VAL A 1 238 ? 10.359 10.492 -0.86 1 99 238 VAL A C 1
ATOM 1812 O O . VAL A 1 238 ? 10.266 9.914 0.225 1 99 238 VAL A O 1
ATOM 1815 N N . VAL A 1 239 ? 9.641 11.617 -1.147 1 98.94 239 VAL A N 1
ATOM 1816 C CA . VAL A 1 239 ? 8.609 12.133 -0.258 1 98.94 239 VAL A CA 1
ATOM 1817 C C . VAL A 1 239 ? 7.23 11.695 -0.751 1 98.94 239 VAL A C 1
ATOM 1819 O O . VAL A 1 239 ? 6.855 11.977 -1.892 1 98.94 239 VAL A O 1
ATOM 1822 N N . VAL A 1 240 ? 6.547 11.016 0.13 1 98.94 240 VAL A N 1
ATOM 1823 C CA . VAL A 1 240 ? 5.246 10.461 -0.235 1 98.94 240 VAL A CA 1
ATOM 1824 C C . VAL A 1 240 ? 4.145 11.164 0.564 1 98.94 240 VAL A C 1
ATOM 1826 O O . VAL A 1 240 ? 4.055 10.992 1.782 1 98.94 240 VAL A O 1
ATOM 1829 N N . GLY A 1 241 ? 3.34 11.984 -0.093 1 98.81 241 GLY A N 1
ATOM 1830 C CA . GLY A 1 241 ? 2.131 12.602 0.421 1 98.81 241 GLY A CA 1
ATOM 1831 C C . GLY A 1 241 ? 0.879 12.18 -0.327 1 98.81 241 GLY A C 1
ATOM 1832 O O . GLY A 1 241 ? 0.934 11.305 -1.195 1 98.81 241 GLY A O 1
ATOM 1833 N N . PHE A 1 242 ? -0.188 12.773 0.069 1 98.06 242 PHE A N 1
ATOM 1834 C CA . PHE A 1 242 ? -1.453 12.453 -0.581 1 98.06 242 PHE A CA 1
ATOM 1835 C C . PHE A 1 242 ? -1.416 12.828 -2.057 1 98.06 242 PHE A C 1
ATOM 1837 O O . PHE A 1 242 ? -0.965 13.922 -2.41 1 98.06 242 PHE A O 1
ATOM 1844 N N . ASP A 1 243 ? -1.901 11.883 -2.881 1 98.5 243 ASP A N 1
ATOM 1845 C CA . ASP A 1 243 ? -1.795 12.055 -4.328 1 98.5 243 ASP A CA 1
ATOM 1846 C C . ASP A 1 243 ? -3.035 11.516 -5.035 1 98.5 243 ASP A C 1
ATOM 1848 O O . ASP A 1 243 ? -3.158 10.305 -5.25 1 98.5 243 ASP A O 1
ATOM 1852 N N . ARG A 1 244 ? -3.893 12.445 -5.539 1 96.38 244 ARG A N 1
ATOM 1853 C CA . ARG A 1 244 ? -5.129 12.047 -6.207 1 96.38 244 ARG A CA 1
ATOM 1854 C C . ARG A 1 244 ? -4.836 11.359 -7.535 1 96.38 244 ARG A C 1
ATOM 1856 O O . ARG A 1 244 ? -5.719 10.727 -8.117 1 96.38 244 ARG A O 1
ATOM 1863 N N . TYR A 1 245 ? -3.605 11.43 -7.961 1 97.56 245 TYR A N 1
ATOM 1864 C CA . TYR A 1 245 ? -3.227 10.875 -9.258 1 97.56 245 TYR A CA 1
ATOM 1865 C C . TYR A 1 245 ? -2.145 9.812 -9.094 1 97.56 245 TYR A C 1
ATOM 1867 O O . TYR A 1 245 ? -1.307 9.633 -9.984 1 97.56 245 TYR A O 1
ATOM 1875 N N . PHE A 1 246 ? -2.146 9.195 -7.969 1 98.38 246 PHE A N 1
ATOM 1876 C CA . PHE A 1 246 ? -1.238 8.078 -7.766 1 98.38 246 PHE A CA 1
ATOM 1877 C C . PHE A 1 246 ? -1.408 7.035 -8.867 1 98.38 246 PHE A C 1
ATOM 1879 O O . PHE A 1 246 ? -2.531 6.742 -9.281 1 98.38 246 PHE A O 1
ATOM 1886 N N . ASN A 1 247 ? -0.279 6.523 -9.398 1 98.31 247 ASN A N 1
ATOM 1887 C CA . ASN A 1 247 ? -0.297 5.512 -10.453 1 98.31 247 ASN A CA 1
ATOM 1888 C C . ASN A 1 247 ? 0.908 4.578 -10.352 1 98.31 247 ASN A C 1
ATOM 1890 O O . ASN A 1 247 ? 1.771 4.762 -9.492 1 98.31 247 ASN A O 1
ATOM 1894 N N . TYR A 1 248 ? 0.889 3.541 -11.195 1 98.44 248 TYR A N 1
ATOM 1895 C CA . TYR A 1 248 ? 1.924 2.516 -11.109 1 98.44 248 TYR A CA 1
ATOM 1896 C C . TYR A 1 248 ? 3.287 3.086 -11.477 1 98.44 248 TYR A C 1
ATOM 1898 O O . TYR A 1 248 ? 4.309 2.689 -10.914 1 98.44 248 TYR A O 1
ATOM 1906 N N . TYR A 1 249 ? 3.377 4.027 -12.43 1 98.69 249 TYR A N 1
ATOM 1907 C CA . TYR A 1 249 ? 4.637 4.664 -12.805 1 98.69 249 TYR A CA 1
ATOM 1908 C C . TYR A 1 249 ? 5.32 5.27 -11.586 1 98.69 249 TYR A C 1
ATOM 1910 O O . TYR A 1 249 ? 6.516 5.047 -11.359 1 98.69 249 TYR A O 1
ATOM 1918 N N . LYS A 1 250 ? 4.547 6.008 -10.828 1 98.88 250 LYS A N 1
ATOM 1919 C CA . LYS A 1 250 ? 5.082 6.648 -9.633 1 98.88 250 LYS A CA 1
ATOM 1920 C C . LYS A 1 250 ? 5.562 5.605 -8.625 1 98.88 250 LYS A C 1
ATOM 1922 O O . LYS A 1 250 ? 6.605 5.785 -7.992 1 98.88 250 LYS A O 1
ATOM 1927 N N . ALA A 1 251 ? 4.789 4.52 -8.477 1 98.88 251 ALA A N 1
ATOM 1928 C CA . ALA A 1 251 ? 5.168 3.461 -7.547 1 98.88 251 ALA A CA 1
ATOM 1929 C C . ALA A 1 251 ? 6.488 2.812 -7.965 1 98.88 251 ALA A C 1
ATOM 1931 O O . ALA A 1 251 ? 7.375 2.607 -7.133 1 98.88 251 ALA A O 1
ATOM 1932 N N . GLN A 1 252 ? 6.609 2.508 -9.258 1 98.69 252 GLN A N 1
ATOM 1933 C CA . GLN A 1 252 ? 7.828 1.871 -9.75 1 98.69 252 GLN A CA 1
ATOM 1934 C C . GLN A 1 252 ? 9.023 2.811 -9.633 1 98.69 252 GLN A C 1
ATOM 1936 O O . GLN A 1 252 ? 10.125 2.381 -9.289 1 98.69 252 GLN A O 1
ATOM 1941 N N . TYR A 1 253 ? 8.789 4.074 -9.914 1 98.88 253 TYR A N 1
ATOM 1942 C CA . TYR A 1 253 ? 9.867 5.051 -9.781 1 98.88 253 TYR A CA 1
ATOM 1943 C C . TYR A 1 253 ? 10.383 5.102 -8.352 1 98.88 253 TYR A C 1
ATOM 1945 O O . TYR A 1 253 ? 11.594 5.039 -8.125 1 98.88 253 TYR A O 1
ATOM 1953 N N . ALA A 1 254 ? 9.477 5.191 -7.449 1 98.94 254 ALA A N 1
ATOM 1954 C CA . ALA A 1 254 ? 9.836 5.219 -6.031 1 98.94 254 ALA A CA 1
ATOM 1955 C C . ALA A 1 254 ? 10.539 3.926 -5.625 1 98.94 254 ALA A C 1
ATOM 1957 O O . ALA A 1 254 ? 11.508 3.951 -4.871 1 98.94 254 ALA A O 1
ATOM 1958 N N . ASN A 1 255 ? 10.031 2.84 -6.129 1 98.75 255 ASN A N 1
ATOM 1959 C CA . ASN A 1 255 ? 10.617 1.539 -5.828 1 98.75 255 ASN A CA 1
ATOM 1960 C C . ASN A 1 255 ? 12.094 1.484 -6.219 1 98.75 255 ASN A C 1
ATOM 1962 O O . ASN A 1 255 ? 12.938 1.104 -5.41 1 98.75 255 ASN A O 1
ATOM 1966 N N . VAL A 1 256 ? 12.367 1.91 -7.434 1 98.31 256 VAL A N 1
ATOM 1967 C CA . VAL A 1 256 ? 13.742 1.887 -7.934 1 98.31 256 VAL A CA 1
ATOM 1968 C C . VAL A 1 256 ? 14.602 2.85 -7.125 1 98.31 256 VAL A C 1
ATOM 1970 O O . VAL A 1 256 ? 15.711 2.5 -6.707 1 98.31 256 VAL A O 1
ATOM 1973 N N . CYS A 1 257 ? 14.125 4.023 -6.832 1 98.81 257 CYS A N 1
ATOM 1974 C CA . CYS A 1 257 ? 14.883 5.02 -6.086 1 98.81 257 CYS A CA 1
ATOM 1975 C C . CYS A 1 257 ? 15.234 4.504 -4.699 1 98.81 257 CYS A C 1
ATOM 1977 O O . CYS A 1 257 ? 16.391 4.629 -4.258 1 98.81 257 CYS A O 1
ATOM 1979 N N . ILE A 1 258 ? 14.289 3.932 -4.004 1 98.81 258 ILE A N 1
ATOM 1980 C CA . ILE A 1 258 ? 14.477 3.521 -2.619 1 98.81 258 ILE A CA 1
ATOM 1981 C C . ILE A 1 258 ? 15.336 2.258 -2.566 1 98.81 258 ILE A C 1
ATOM 1983 O O . ILE A 1 258 ? 16.281 2.172 -1.774 1 98.81 258 ILE A O 1
ATOM 1987 N N . ARG A 1 259 ? 15.117 1.335 -3.42 1 96.69 259 ARG A N 1
ATOM 1988 C CA . ARG A 1 259 ? 15.789 0.042 -3.326 1 96.69 259 ARG A CA 1
ATOM 1989 C C . ARG A 1 259 ? 17.172 0.094 -3.967 1 96.69 259 ARG A C 1
ATOM 1991 O O . ARG A 1 259 ? 18.125 -0.501 -3.455 1 96.69 259 ARG A O 1
ATOM 1998 N N . GLU A 1 260 ? 17.281 0.756 -5.066 1 95.62 260 GLU A N 1
ATOM 1999 C CA . GLU A 1 260 ? 18.531 0.706 -5.828 1 95.62 260 GLU A CA 1
ATOM 2000 C C . GLU A 1 260 ? 19.422 1.9 -5.504 1 95.62 260 GLU A C 1
ATOM 2002 O O . GLU A 1 260 ? 20.641 1.758 -5.391 1 95.62 260 GLU A O 1
ATOM 2007 N N . LEU A 1 261 ? 18.812 3.072 -5.363 1 97.75 261 LEU A N 1
ATOM 2008 C CA . LEU A 1 261 ? 19.609 4.266 -5.109 1 97.75 261 LEU A CA 1
ATOM 2009 C C . LEU A 1 261 ? 19.75 4.516 -3.609 1 97.75 261 LEU A C 1
ATOM 2011 O O . LEU A 1 261 ? 20.469 5.43 -3.193 1 97.75 261 LEU A O 1
ATOM 2015 N N . LYS A 1 262 ? 19 3.764 -2.775 1 98 262 LYS A N 1
ATOM 2016 C CA . LYS A 1 262 ? 19.016 3.889 -1.321 1 98 262 LYS A CA 1
ATOM 2017 C C . LYS A 1 262 ? 18.516 5.262 -0.882 1 98 262 LYS A C 1
ATOM 2019 O O . LYS A 1 262 ? 19.016 5.828 0.091 1 98 262 LYS A O 1
ATOM 2024 N N . ALA A 1 263 ? 17.625 5.801 -1.711 1 98.81 263 ALA A N 1
ATOM 2025 C CA . ALA A 1 263 ? 16.969 7.059 -1.337 1 98.81 263 ALA A CA 1
ATOM 2026 C C . ALA A 1 263 ? 16.188 6.902 -0.04 1 98.81 263 ALA A C 1
ATOM 2028 O O . ALA A 1 263 ? 15.594 5.852 0.213 1 98.81 263 ALA A O 1
ATOM 2029 N N . GLU A 1 264 ? 16.125 7.992 0.753 1 98.81 264 GLU A N 1
ATOM 2030 C CA . GLU A 1 264 ? 15.359 7.957 1.995 1 98.81 264 GLU A CA 1
ATOM 2031 C C . GLU A 1 264 ? 13.859 8.008 1.719 1 98.81 264 GLU A C 1
ATOM 2033 O O . GLU A 1 264 ? 13.391 8.836 0.933 1 98.81 264 GLU A O 1
ATOM 2038 N N . PHE A 1 265 ? 13.148 7.141 2.301 1 98.88 265 PHE A N 1
ATOM 2039 C CA . PHE A 1 265 ? 11.688 7.098 2.217 1 98.88 265 PHE A CA 1
ATOM 2040 C C . PHE A 1 265 ? 11.062 7.945 3.314 1 98.88 265 PHE A C 1
ATOM 2042 O O . PHE A 1 265 ? 11.125 7.59 4.496 1 98.88 265 PHE A O 1
ATOM 2049 N N . ILE A 1 266 ? 10.414 9.078 2.928 1 98.81 266 ILE A N 1
ATOM 2050 C CA . ILE A 1 266 ? 9.789 10.023 3.846 1 98.81 266 ILE A CA 1
ATOM 2051 C C . ILE A 1 266 ? 8.289 10.094 3.58 1 98.81 266 ILE A C 1
ATOM 2053 O O . ILE A 1 266 ? 7.863 10.273 2.438 1 98.81 266 ILE A O 1
ATOM 2057 N N . ALA A 1 267 ? 7.477 9.898 4.566 1 98.75 267 ALA A N 1
ATOM 2058 C CA . ALA A 1 267 ? 6.027 10.023 4.457 1 98.75 267 ALA A CA 1
ATOM 2059 C C . ALA A 1 267 ? 5.531 11.281 5.172 1 98.75 267 ALA A C 1
ATOM 2061 O O . ALA A 1 267 ? 5.902 11.539 6.32 1 98.75 267 ALA A O 1
ATOM 2062 N N . THR A 1 268 ? 4.652 11.992 4.492 1 98.25 268 THR A N 1
ATOM 2063 C CA . THR A 1 268 ? 4.078 13.148 5.164 1 98.25 268 THR A CA 1
ATOM 2064 C C . THR A 1 268 ? 3.154 12.719 6.297 1 98.25 268 THR A C 1
ATOM 2066 O O . THR A 1 268 ? 3.062 13.398 7.324 1 98.25 268 THR A O 1
ATOM 2069 N N . ASN A 1 269 ? 2.48 11.719 6.105 1 95.81 269 ASN A N 1
ATOM 2070 C CA . ASN A 1 269 ? 1.64 11.062 7.098 1 95.81 269 ASN A CA 1
ATOM 2071 C C . ASN A 1 269 ? 1.233 9.656 6.648 1 95.81 269 ASN A C 1
ATOM 2073 O O . ASN A 1 269 ? 1.598 9.227 5.555 1 95.81 269 ASN A O 1
ATOM 2077 N N . THR A 1 270 ? 0.51 8.906 7.48 1 95.81 270 THR A N 1
ATOM 2078 C CA . THR A 1 270 ? 0.073 7.555 7.137 1 95.81 270 THR A CA 1
ATOM 2079 C C . THR A 1 270 ? -1.425 7.395 7.375 1 95.81 270 THR A C 1
ATOM 2081 O O . THR A 1 270 ? -1.901 6.289 7.645 1 95.81 270 THR A O 1
ATOM 2084 N N . ASP A 1 271 ? -2.174 8.508 7.285 1 92.44 271 ASP A N 1
ATOM 2085 C CA . ASP A 1 271 ? -3.609 8.461 7.539 1 92.44 271 ASP A CA 1
ATOM 2086 C C . ASP A 1 271 ? -4.309 7.496 6.586 1 92.44 271 ASP A C 1
ATOM 2088 O O . ASP A 1 271 ? -4.121 7.57 5.371 1 92.44 271 ASP A O 1
ATOM 2092 N N . ALA A 1 272 ? -5.188 6.684 7.148 1 94.75 272 ALA A N 1
ATOM 2093 C CA . ALA A 1 272 ? -5.914 5.719 6.328 1 94.75 272 ALA A CA 1
ATOM 2094 C C . ALA A 1 272 ? -6.93 6.414 5.426 1 94.75 272 ALA A C 1
ATOM 2096 O O . ALA A 1 272 ? -7.086 6.047 4.262 1 94.75 272 ALA A O 1
ATOM 2097 N N . VAL A 1 273 ? -7.609 7.379 6.008 1 91.94 273 VAL A N 1
ATOM 2098 C CA . VAL A 1 273 ? -8.656 8.07 5.258 1 91.94 273 VAL A CA 1
ATOM 2099 C C . VAL A 1 273 ? -8.461 9.586 5.375 1 91.94 273 VAL A C 1
ATOM 2101 O O . VAL A 1 273 ? -7.688 10.055 6.215 1 91.94 273 VAL A O 1
ATOM 2104 N N . THR A 1 274 ? -9.086 10.273 4.477 1 88.81 274 THR A N 1
ATOM 2105 C CA . THR A 1 274 ? -9.094 11.734 4.453 1 88.81 274 THR A CA 1
ATOM 2106 C C . THR A 1 274 ? -10.461 12.258 4.043 1 88.81 274 THR A C 1
ATOM 2108 O O . THR A 1 274 ? -11.336 11.492 3.631 1 88.81 274 THR A O 1
ATOM 2111 N N . HIS A 1 275 ? -10.633 13.5 4.242 1 82.75 275 HIS A N 1
ATOM 2112 C CA . HIS A 1 275 ? -11.914 14.133 3.949 1 82.75 275 HIS A CA 1
ATOM 2113 C C . HIS A 1 275 ? -11.781 15.172 2.846 1 82.75 275 HIS A C 1
ATOM 2115 O O . HIS A 1 275 ? -11.852 16.375 3.109 1 82.75 275 HIS A O 1
ATOM 2121 N N . LEU A 1 276 ? -11.742 14.672 1.646 1 83.62 276 LEU A N 1
ATOM 2122 C CA . LEU A 1 276 ? -11.633 15.555 0.49 1 83.62 276 LEU A CA 1
ATOM 2123 C C . LEU A 1 276 ? -12.961 16.25 0.203 1 83.62 276 LEU A C 1
ATOM 2125 O O . LEU A 1 276 ? -12.992 17.328 -0.375 1 83.62 276 LEU A O 1
ATOM 2129 N N . THR A 1 277 ? -13.992 15.539 0.481 1 82.62 277 THR A N 1
ATOM 2130 C CA . THR A 1 277 ? -15.344 16.078 0.371 1 82.62 277 THR A CA 1
ATOM 2131 C C . THR A 1 277 ? -16.141 15.812 1.647 1 82.62 277 THR A C 1
ATOM 2133 O O . THR A 1 277 ? -15.68 15.07 2.523 1 82.62 277 THR A O 1
ATOM 2136 N N . ASP A 1 278 ? -17.328 16.453 1.717 1 77.06 278 ASP A N 1
ATOM 2137 C CA . ASP A 1 278 ? -18.141 16.312 2.918 1 77.06 278 ASP A CA 1
ATOM 2138 C C . ASP A 1 278 ? -19.047 15.078 2.82 1 77.06 278 ASP A C 1
ATOM 2140 O O . ASP A 1 278 ? -19.688 14.688 3.801 1 77.06 278 ASP A O 1
ATOM 2144 N N . ALA A 1 279 ? -18.984 14.367 1.729 1 83.75 279 ALA A N 1
ATOM 2145 C CA . ALA A 1 279 ? -19.984 13.344 1.471 1 83.75 279 ALA A CA 1
ATOM 2146 C C . ALA A 1 279 ? -19.469 11.953 1.845 1 83.75 279 ALA A C 1
ATOM 2148 O O . ALA A 1 279 ? -20.25 11.023 2.023 1 83.75 279 ALA A O 1
ATOM 2149 N N . GLN A 1 280 ? -18.203 11.875 1.87 1 87.44 280 GLN A N 1
ATOM 2150 C CA . GLN A 1 280 ? -17.641 10.547 2.088 1 87.44 280 GLN A CA 1
ATOM 2151 C C . GLN A 1 280 ? -16.188 10.633 2.578 1 87.44 280 GLN A C 1
ATOM 2153 O O . GLN A 1 280 ? -15.523 11.648 2.377 1 87.44 280 GLN A O 1
ATOM 2158 N N . GLU A 1 281 ? -15.789 9.547 3.262 1 88.25 281 GLU A N 1
ATOM 2159 C CA . GLU A 1 281 ? -14.367 9.391 3.529 1 88.25 281 GLU A CA 1
ATOM 2160 C C . GLU A 1 281 ? -13.625 8.875 2.299 1 88.25 281 GLU A C 1
ATOM 2162 O O . GLU A 1 281 ? -14.133 8.023 1.574 1 88.25 281 GLU A O 1
ATOM 2167 N N . TRP A 1 282 ? -12.5 9.43 2.109 1 93.5 282 TRP A N 1
ATOM 2168 C CA . TRP A 1 282 ? -11.68 9.047 0.964 1 93.5 282 TRP A CA 1
ATOM 2169 C C . TRP A 1 282 ? -10.406 8.328 1.418 1 93.5 282 TRP A C 1
ATOM 2171 O O . TRP A 1 282 ? -9.922 8.562 2.527 1 93.5 282 TRP A O 1
ATOM 2181 N N . ALA A 1 283 ? -9.891 7.418 0.523 1 97.5 283 ALA A N 1
ATOM 2182 C CA . ALA A 1 283 ? -8.609 6.777 0.815 1 97.5 283 ALA A CA 1
ATOM 2183 C C . ALA A 1 283 ? -7.523 7.816 1.061 1 97.5 283 ALA A C 1
ATOM 2185 O O . ALA A 1 283 ? -7.309 8.703 0.233 1 97.5 283 ALA A O 1
ATOM 2186 N N . GLY A 1 284 ? -6.852 7.723 2.188 1 96.62 284 GLY A N 1
ATOM 2187 C CA . GLY A 1 284 ? -5.859 8.711 2.57 1 96.62 284 GLY A CA 1
ATOM 2188 C C . GLY A 1 284 ? -4.453 8.352 2.121 1 96.62 284 GLY A C 1
ATOM 2189 O O . GLY A 1 284 ? -4.273 7.465 1.29 1 96.62 284 GLY A O 1
ATOM 2190 N N . ASN A 1 285 ? -3.488 9.125 2.688 1 97.88 285 ASN A N 1
ATOM 2191 C CA . ASN A 1 285 ? -2.096 8.93 2.297 1 97.88 285 ASN A CA 1
ATOM 2192 C C . ASN A 1 285 ? -1.577 7.562 2.721 1 97.88 285 ASN A C 1
ATOM 2194 O O . ASN A 1 285 ? -0.544 7.105 2.229 1 97.88 285 ASN A O 1
ATOM 2198 N N . GLY A 1 286 ? -2.25 6.934 3.607 1 98 286 GLY A N 1
ATOM 2199 C CA . GLY A 1 286 ? -1.92 5.551 3.91 1 98 286 GLY A CA 1
ATOM 2200 C C . GLY A 1 286 ? -1.899 4.66 2.682 1 98 286 GLY A C 1
ATOM 2201 O O . GLY A 1 286 ? -1.168 3.668 2.639 1 98 286 GLY A O 1
ATOM 2202 N N . THR A 1 287 ? -2.686 5 1.714 1 98.81 287 THR A N 1
ATOM 2203 C CA . THR A 1 287 ? -2.73 4.27 0.453 1 98.81 287 THR A CA 1
ATOM 2204 C C . THR A 1 287 ? -1.392 4.359 -0.273 1 98.81 287 THR A C 1
ATOM 2206 O O . THR A 1 287 ? -0.816 3.336 -0.654 1 98.81 287 THR A O 1
ATOM 2209 N N . MET A 1 288 ? -0.878 5.602 -0.448 1 98.88 288 MET A N 1
ATOM 2210 C CA . MET A 1 288 ? 0.379 5.805 -1.163 1 98.88 288 MET A CA 1
ATOM 2211 C C . MET A 1 288 ? 1.55 5.219 -0.383 1 98.88 288 MET A C 1
ATOM 2213 O O . MET A 1 288 ? 2.389 4.516 -0.95 1 98.88 288 MET A O 1
ATOM 2217 N N . VAL A 1 289 ? 1.533 5.453 0.897 1 98.88 289 VAL A N 1
ATOM 2218 C CA . VAL A 1 289 ? 2.619 4.965 1.741 1 98.88 289 VAL A CA 1
ATOM 2219 C C . VAL A 1 289 ? 2.6 3.439 1.785 1 98.88 289 VAL A C 1
ATOM 2221 O O . VAL A 1 289 ? 3.648 2.797 1.717 1 98.88 289 VAL A O 1
ATOM 2224 N N . GLY A 1 290 ? 1.383 2.912 1.935 1 98.88 290 GLY A N 1
ATOM 2225 C CA . GLY A 1 290 ? 1.248 1.464 1.92 1 98.88 290 GLY A CA 1
ATOM 2226 C C . GLY A 1 290 ? 1.762 0.83 0.641 1 98.88 290 GLY A C 1
ATOM 2227 O O . GLY A 1 290 ? 2.398 -0.225 0.676 1 98.88 290 GLY A O 1
ATOM 2228 N N . ALA A 1 291 ? 1.449 1.442 -0.466 1 98.94 291 ALA A N 1
ATOM 2229 C CA . ALA A 1 291 ? 1.918 0.942 -1.756 1 98.94 291 ALA A CA 1
ATOM 2230 C C . ALA A 1 291 ? 3.441 0.876 -1.796 1 98.94 291 ALA A C 1
ATOM 2232 O O . ALA A 1 291 ? 4.016 -0.141 -2.195 1 98.94 291 ALA A O 1
ATOM 2233 N N . ILE A 1 292 ? 4.082 1.951 -1.341 1 98.94 292 ILE A N 1
ATOM 2234 C CA . ILE A 1 292 ? 5.539 2.031 -1.422 1 98.94 292 ILE A CA 1
ATOM 2235 C C . ILE A 1 292 ? 6.164 1.085 -0.401 1 98.94 292 ILE A C 1
ATOM 2237 O O . ILE A 1 292 ? 7.164 0.421 -0.692 1 98.94 292 ILE A O 1
ATOM 2241 N N . ARG A 1 293 ? 5.562 0.971 0.772 1 98.81 293 ARG A N 1
ATOM 2242 C CA . ARG A 1 293 ? 6.004 -0.039 1.727 1 98.81 293 ARG A CA 1
ATOM 2243 C C . ARG A 1 293 ? 5.918 -1.438 1.124 1 98.81 293 ARG A C 1
ATOM 2245 O O . ARG A 1 293 ? 6.805 -2.268 1.337 1 98.81 293 ARG A O 1
ATOM 2252 N N . GLY A 1 294 ? 4.906 -1.639 0.415 1 98.25 294 GLY A N 1
ATOM 2253 C CA . GLY A 1 294 ? 4.625 -2.959 -0.127 1 98.25 294 GLY A CA 1
ATOM 2254 C C . GLY A 1 294 ? 5.664 -3.426 -1.131 1 98.25 294 GLY A C 1
ATOM 2255 O O . GLY A 1 294 ? 5.988 -4.613 -1.189 1 98.25 294 GLY A O 1
ATOM 2256 N N . CYS A 1 295 ? 6.219 -2.523 -1.884 1 97.88 295 CYS A N 1
ATOM 2257 C CA . CYS A 1 295 ? 7.148 -2.934 -2.93 1 97.88 295 CYS A CA 1
ATOM 2258 C C . CYS A 1 295 ? 8.594 -2.781 -2.465 1 97.88 295 CYS A C 1
ATOM 2260 O O . CYS A 1 295 ? 9.484 -3.461 -2.973 1 97.88 295 CYS A O 1
ATOM 2262 N N . THR A 1 296 ? 8.828 -1.926 -1.475 1 98.31 296 THR A N 1
ATOM 2263 C CA . THR A 1 296 ? 10.203 -1.665 -1.057 1 98.31 296 THR A CA 1
ATOM 2264 C C . THR A 1 296 ? 10.539 -2.447 0.21 1 98.31 296 THR A C 1
ATOM 2266 O O . THR A 1 296 ? 11.711 -2.664 0.518 1 98.31 296 THR A O 1
ATOM 2269 N N . GLN A 1 297 ? 9.531 -2.693 0.993 1 96.31 297 GLN A N 1
ATOM 2270 C CA . GLN A 1 297 ? 9.688 -3.311 2.305 1 96.31 297 GLN A CA 1
ATOM 2271 C C . GLN A 1 297 ? 10.508 -2.418 3.234 1 96.31 297 GLN A C 1
ATOM 2273 O O . GLN A 1 297 ? 11.242 -2.914 4.09 1 96.31 297 GLN A O 1
ATOM 2278 N N . VAL A 1 298 ? 10.461 -1.161 2.957 1 98.25 298 VAL A N 1
ATOM 2279 C CA . VAL A 1 298 ? 11.148 -0.164 3.771 1 98.25 298 VAL A CA 1
ATOM 2280 C C . VAL A 1 298 ? 10.125 0.673 4.535 1 98.25 298 VAL A C 1
ATOM 2282 O O . VAL A 1 298 ? 9.086 1.046 3.986 1 98.25 298 VAL A O 1
ATOM 2285 N N . GLU A 1 299 ? 10.391 0.905 5.84 1 98.19 299 GLU A N 1
ATOM 2286 C CA . GLU A 1 299 ? 9.547 1.79 6.633 1 98.19 299 GLU A CA 1
ATOM 2287 C C . GLU A 1 299 ? 9.922 3.254 6.422 1 98.19 299 GLU A C 1
ATOM 2289 O O . GLU A 1 299 ? 11.109 3.592 6.355 1 98.19 299 GLU A O 1
ATOM 2294 N N . PRO A 1 300 ? 8.938 4.113 6.332 1 98.44 300 PRO A N 1
ATOM 2295 C CA . PRO A 1 300 ? 9.242 5.527 6.121 1 98.44 300 PRO A CA 1
ATOM 2296 C C . PRO A 1 300 ? 9.547 6.27 7.422 1 98.44 300 PRO A C 1
ATOM 2298 O O . PRO A 1 300 ? 9.148 5.816 8.5 1 98.44 300 PRO A O 1
ATOM 2301 N N . THR A 1 301 ? 10.297 7.363 7.227 1 97.56 301 THR A N 1
ATOM 2302 C CA . THR A 1 301 ? 10.273 8.414 8.242 1 97.56 301 THR A CA 1
ATOM 2303 C C . THR A 1 301 ? 8.992 9.242 8.133 1 97.56 301 THR A C 1
ATOM 2305 O O . THR A 1 301 ? 8.758 9.898 7.121 1 97.56 301 THR A O 1
ATOM 2308 N N . VAL A 1 302 ? 8.203 9.172 9.133 1 96.25 302 VAL A N 1
ATOM 2309 C CA . VAL A 1 302 ? 6.961 9.938 9.133 1 96.25 302 VAL A CA 1
ATOM 2310 C C . VAL A 1 302 ? 7.203 11.312 9.758 1 96.25 302 VAL A C 1
ATOM 2312 O O . VAL A 1 302 ? 7.719 11.414 10.867 1 96.25 302 VAL A O 1
ATOM 2315 N N . VAL A 1 303 ? 6.73 12.359 9.039 1 96.06 303 VAL A N 1
ATOM 2316 C CA . VAL A 1 303 ? 7.16 13.68 9.492 1 96.06 303 VAL A CA 1
ATOM 2317 C C . VAL A 1 303 ? 5.953 14.469 10 1 96.06 303 VAL A C 1
ATOM 2319 O O . VAL A 1 303 ? 6.105 15.461 10.719 1 96.06 303 VAL A O 1
ATOM 2322 N N . GLY A 1 304 ? 4.727 14.078 9.5 1 94.12 304 GLY A N 1
ATOM 2323 C CA . GLY A 1 304 ? 3.527 14.711 10.023 1 94.12 304 GLY A CA 1
ATOM 2324 C C . GLY A 1 304 ? 3.051 14.102 11.328 1 94.12 304 GLY A C 1
ATOM 2325 O O . GLY A 1 304 ? 3.795 13.375 11.984 1 94.12 304 GLY A O 1
ATOM 2326 N N . LYS A 1 305 ? 1.776 14.484 11.742 1 89.69 305 LYS A N 1
ATOM 2327 C CA . LYS A 1 305 ? 1.179 13.852 12.914 1 89.69 305 LYS A CA 1
ATOM 2328 C C . LYS A 1 305 ? 1.161 12.336 12.773 1 89.69 305 LYS A C 1
ATOM 2330 O O . LYS A 1 305 ? 0.882 11.812 11.695 1 89.69 305 LYS A O 1
ATOM 2335 N N . PRO A 1 306 ? 1.772 11.648 13.852 1 89.56 306 PRO A N 1
ATOM 2336 C CA . PRO A 1 306 ? 1.992 12.062 15.242 1 89.56 306 PRO A CA 1
ATOM 2337 C C . PRO A 1 306 ? 3.465 12.312 15.555 1 89.56 306 PRO A C 1
ATOM 2339 O O . PRO A 1 306 ? 3.883 12.188 16.703 1 89.56 306 PRO A O 1
ATOM 2342 N N . SER A 1 307 ? 4.227 12.531 14.508 1 89.19 307 SER A N 1
ATOM 2343 C CA . SER A 1 307 ? 5.637 12.836 14.719 1 89.19 307 SER A CA 1
ATOM 2344 C C . SER A 1 307 ? 5.809 14.016 15.672 1 89.19 307 SER A C 1
ATOM 2346 O O . SER A 1 307 ? 5.047 14.977 15.617 1 89.19 307 SER A O 1
ATOM 2348 N N . PRO A 1 308 ? 6.832 13.945 16.516 1 92.69 308 PRO A N 1
ATOM 2349 C CA . PRO A 1 308 ? 7.039 15.016 17.484 1 92.69 308 PRO A CA 1
ATOM 2350 C C . PRO A 1 308 ? 7.621 16.281 16.859 1 92.69 308 PRO A C 1
ATOM 2352 O O . PRO A 1 308 ? 7.727 17.312 17.516 1 92.69 308 PRO A O 1
ATOM 2355 N N . LEU A 1 309 ? 7.945 16.281 15.641 1 87 309 LEU A N 1
ATOM 2356 C CA . LEU A 1 309 ? 8.695 17.344 14.984 1 87 309 LEU A CA 1
ATOM 2357 C C . LEU A 1 309 ? 8.062 18.703 15.25 1 87 309 LEU A C 1
ATOM 2359 O O . LEU A 1 309 ? 8.75 19.656 15.648 1 87 309 LEU A O 1
ATOM 2363 N N . MET A 1 310 ? 6.812 18.828 15.078 1 88.69 310 MET A N 1
ATOM 2364 C CA . MET A 1 310 ? 6.129 20.109 15.219 1 88.69 310 MET A CA 1
ATOM 2365 C C . MET A 1 310 ? 6.086 20.547 16.672 1 88.69 310 MET A C 1
ATOM 2367 O O . MET A 1 310 ? 6.285 21.734 16.984 1 88.69 310 MET A O 1
ATOM 2371 N N . ILE A 1 311 ? 5.836 19.641 17.547 1 94.38 311 ILE A N 1
ATOM 2372 C CA . ILE A 1 311 ? 5.766 19.938 18.969 1 94.38 311 ILE A CA 1
ATOM 2373 C C . ILE A 1 311 ? 7.148 20.328 19.484 1 94.38 311 ILE A C 1
ATOM 2375 O O . ILE A 1 311 ? 7.289 21.312 20.234 1 94.38 311 ILE A O 1
ATOM 2379 N N . ASP A 1 312 ? 8.094 19.578 19.062 1 93.69 312 ASP A N 1
ATOM 2380 C CA . ASP A 1 312 ? 9.461 19.906 19.438 1 93.69 312 ASP A CA 1
ATOM 2381 C C . ASP A 1 312 ? 9.852 21.297 18.922 1 93.69 312 ASP A C 1
ATOM 2383 O O . ASP A 1 312 ? 10.5 22.062 19.641 1 93.69 312 ASP A O 1
ATOM 2387 N N . TYR A 1 313 ? 9.477 21.562 17.75 1 88.25 313 TYR A N 1
ATOM 2388 C CA . TYR A 1 313 ? 9.758 22.875 17.141 1 88.25 313 TYR A CA 1
ATOM 2389 C C . TYR A 1 313 ? 9.141 24 17.969 1 88.25 313 TYR A C 1
ATOM 2391 O O . TYR A 1 313 ? 9.82 24.969 18.297 1 88.25 313 TYR A O 1
ATOM 2399 N N . LEU A 1 314 ? 7.953 23.875 18.375 1 91.56 314 LEU A N 1
ATOM 2400 C CA . LEU A 1 314 ? 7.242 24.922 19.109 1 91.56 314 LEU A CA 1
ATOM 2401 C C . LEU A 1 314 ? 7.789 25.047 20.516 1 91.56 314 LEU A C 1
ATOM 2403 O O . LEU A 1 314 ? 7.957 26.156 21.031 1 91.56 314 LEU A O 1
ATOM 2407 N N . ALA A 1 315 ? 8.023 23.906 21.109 1 95.25 315 ALA A N 1
ATOM 2408 C CA . ALA A 1 315 ? 8.586 23.906 22.453 1 95.25 315 ALA A CA 1
ATOM 2409 C C . ALA A 1 315 ? 9.938 24.625 22.484 1 95.25 315 ALA A C 1
ATOM 2411 O O . ALA A 1 315 ? 10.203 25.422 23.391 1 95.25 315 ALA A O 1
ATOM 2412 N N . ASN A 1 316 ? 10.688 24.344 21.531 1 93.25 316 ASN A N 1
ATOM 2413 C CA . ASN A 1 316 ? 12.008 24.953 21.453 1 93.25 316 ASN A CA 1
ATOM 2414 C C . ASN A 1 316 ? 11.906 26.438 21.078 1 93.25 316 ASN A C 1
ATOM 2416 O O . ASN A 1 316 ? 12.609 27.266 21.656 1 93.25 316 ASN A O 1
ATOM 2420 N N . LYS A 1 317 ? 11.133 26.75 20.172 1 90.19 317 LYS A N 1
ATOM 2421 C CA . LYS A 1 317 ? 10.969 28.109 19.656 1 90.19 317 LYS A CA 1
ATOM 2422 C C . LYS A 1 317 ? 10.508 29.047 20.766 1 90.19 317 LYS A C 1
ATOM 2424 O O . LYS A 1 317 ? 10.992 30.172 20.859 1 90.19 317 LYS A O 1
ATOM 2429 N N . PHE A 1 318 ? 9.602 28.547 21.578 1 94.25 318 PHE A N 1
ATOM 2430 C CA . PHE A 1 318 ? 9 29.422 22.578 1 94.25 318 PHE A CA 1
ATOM 2431 C C . PHE A 1 318 ? 9.555 29.141 23.969 1 94.25 318 PHE A C 1
ATOM 2433 O O . PHE A 1 318 ? 9.164 29.781 24.938 1 94.25 318 PHE A O 1
ATOM 2440 N N . HIS A 1 319 ? 10.438 28.172 24.047 1 96.38 319 HIS A N 1
ATOM 2441 C CA . HIS A 1 319 ? 11.078 27.797 25.312 1 96.38 319 HIS A CA 1
ATOM 2442 C C . HIS A 1 319 ? 10.047 27.484 26.375 1 96.38 319 HIS A C 1
ATOM 2444 O O . HIS A 1 319 ? 10.102 28.031 27.484 1 96.38 319 HIS A O 1
ATOM 2450 N N . ILE A 1 320 ? 9.195 26.641 26.062 1 96.62 320 ILE A N 1
ATOM 2451 C CA . ILE A 1 320 ? 8.164 26.188 26.984 1 96.62 320 ILE A CA 1
ATOM 2452 C C . ILE A 1 320 ? 8.172 24.656 27.062 1 96.62 320 ILE A C 1
ATOM 2454 O O . ILE A 1 320 ? 8.578 23.984 26.125 1 96.62 320 ILE A O 1
ATOM 2458 N N . PRO A 1 321 ? 7.801 24.156 28.25 1 97.25 321 PRO A N 1
ATOM 2459 C CA . PRO A 1 321 ? 7.633 22.703 28.297 1 97.25 321 PRO A CA 1
ATOM 2460 C C . PRO A 1 321 ? 6.477 22.219 27.422 1 97.25 321 PRO A C 1
ATOM 2462 O O . PRO A 1 321 ? 5.531 22.969 27.172 1 97.25 321 PRO A O 1
ATOM 2465 N N . LYS A 1 322 ? 6.504 21 26.984 1 97.38 322 LYS A N 1
ATOM 2466 C CA . LYS A 1 322 ? 5.477 20.422 26.125 1 97.38 322 LYS A CA 1
ATOM 2467 C C . LYS A 1 322 ? 4.121 20.406 26.828 1 97.38 322 LYS A C 1
ATOM 2469 O O . LYS A 1 322 ? 3.078 20.453 26.172 1 97.38 322 LYS A O 1
ATOM 2474 N N . SER A 1 323 ? 4.184 20.438 28.141 1 96.75 323 SER A N 1
ATOM 2475 C CA . SER A 1 323 ? 2.959 20.406 28.938 1 96.75 323 SER A CA 1
ATOM 2476 C C . SER A 1 323 ? 2.176 21.703 28.797 1 96.75 323 SER A C 1
ATOM 2478 O O . SER A 1 323 ? 1.002 21.781 29.172 1 96.75 323 SER A O 1
ATOM 2480 N N . GLU A 1 324 ? 2.725 22.734 28.234 1 97.81 324 GLU A N 1
ATOM 2481 C CA . GLU A 1 324 ? 2.049 24.016 28.016 1 97.81 324 GLU A CA 1
ATOM 2482 C C . GLU A 1 324 ? 1.513 24.125 26.594 1 97.81 324 GLU A C 1
ATOM 2484 O O . GLU A 1 324 ? 1.008 25.172 26.203 1 97.81 324 GLU A O 1
ATOM 2489 N N . ILE A 1 325 ? 1.654 23.094 25.859 1 97.88 325 ILE A N 1
ATOM 2490 C CA . ILE A 1 325 ? 1.077 23 24.531 1 97.88 325 ILE A CA 1
ATOM 2491 C C . ILE A 1 325 ? -0.175 22.125 24.578 1 97.88 325 ILE A C 1
ATOM 2493 O O . ILE A 1 325 ? -0.196 21.094 25.25 1 97.88 325 ILE A O 1
ATOM 2497 N N . CYS A 1 326 ? -1.215 22.547 23.922 1 98.06 326 CYS A N 1
ATOM 2498 C CA . CYS A 1 326 ? -2.449 21.781 23.859 1 98.06 326 CYS A CA 1
ATOM 2499 C C . CYS A 1 326 ? -2.822 21.469 22.406 1 98.06 326 CYS A C 1
ATOM 2501 O O . CYS A 1 326 ? -2.973 22.391 21.594 1 98.06 326 CYS A O 1
ATOM 2503 N N . VAL A 1 327 ? -2.945 20.188 22.109 1 97.94 327 VAL A N 1
ATOM 2504 C CA . VAL A 1 327 ? -3.426 19.766 20.797 1 97.94 327 VAL A CA 1
ATOM 2505 C C . VAL A 1 327 ? -4.949 19.641 20.812 1 97.94 327 VAL A C 1
ATOM 2507 O O . VAL A 1 327 ? -5.512 19 21.703 1 97.94 327 VAL A O 1
ATOM 2510 N N . VAL A 1 328 ? -5.605 20.312 19.891 1 97.94 328 VAL A N 1
ATOM 2511 C CA . VAL A 1 328 ? -7.055 20.281 19.766 1 97.94 328 VAL A CA 1
ATOM 2512 C C . VAL A 1 328 ? -7.438 19.656 18.422 1 97.94 328 VAL A C 1
ATOM 2514 O O . VAL A 1 328 ? -7.09 20.188 17.359 1 97.94 328 VAL A O 1
ATOM 2517 N N . GLY A 1 329 ? -8.117 18.547 18.422 1 96.94 329 GLY A N 1
ATOM 2518 C CA . GLY A 1 329 ? -8.469 17.875 17.188 1 96.94 329 GLY A CA 1
ATOM 2519 C C . GLY A 1 329 ? -9.742 17.062 17.281 1 96.94 329 GLY A C 1
ATOM 2520 O O . GLY A 1 329 ? -10.375 17.016 18.344 1 96.94 329 GLY A O 1
ATOM 2521 N N . ASP A 1 330 ? -10.172 16.453 16.188 1 94.31 330 ASP A N 1
ATOM 2522 C CA . ASP A 1 330 ? -11.461 15.773 16.156 1 94.31 330 ASP A CA 1
ATOM 2523 C C . ASP A 1 330 ? -11.289 14.258 16.047 1 94.31 330 ASP A C 1
ATOM 2525 O O . ASP A 1 330 ? -12.266 13.523 15.93 1 94.31 330 ASP A O 1
ATOM 2529 N N . ARG A 1 331 ? -10.062 13.852 16.062 1 91.44 331 ARG A N 1
ATOM 2530 C CA . ARG A 1 331 ? -9.836 12.414 15.938 1 91.44 331 ARG A CA 1
ATOM 2531 C C . ARG A 1 331 ? -9.047 11.883 17.141 1 91.44 331 ARG A C 1
ATOM 2533 O O . ARG A 1 331 ? -8.016 12.453 17.5 1 91.44 331 ARG A O 1
ATOM 2540 N N . LEU A 1 332 ? -9.516 10.742 17.688 1 91 332 LEU A N 1
ATOM 2541 C CA . LEU A 1 332 ? -8.828 10.078 18.781 1 91 332 LEU A CA 1
ATOM 2542 C C . LEU A 1 332 ? -7.52 9.461 18.312 1 91 332 LEU A C 1
ATOM 2544 O O . LEU A 1 332 ? -6.477 9.656 18.953 1 91 332 LEU A O 1
ATOM 2548 N N . ASP A 1 333 ? -7.508 8.852 17.188 1 84.81 333 ASP A N 1
ATOM 2549 C CA . ASP A 1 333 ? -6.387 8.031 16.719 1 84.81 333 ASP A CA 1
ATOM 2550 C C . ASP A 1 333 ? -5.328 8.891 16.031 1 84.81 333 ASP A C 1
ATOM 2552 O O . ASP A 1 333 ? -4.25 8.398 15.695 1 84.81 333 ASP A O 1
ATOM 2556 N N . THR A 1 334 ? -5.621 10.141 15.797 1 89.12 334 THR A N 1
ATOM 2557 C CA . THR A 1 334 ? -4.648 11.016 15.156 1 89.12 334 THR A CA 1
ATOM 2558 C C . THR A 1 334 ? -4.293 12.188 16.062 1 89.12 334 THR A C 1
ATOM 2560 O O . THR A 1 334 ? -3.217 12.211 16.656 1 89.12 334 THR A O 1
ATOM 2563 N N . ASP A 1 335 ? -5.234 13.023 16.422 1 94 335 ASP A N 1
ATOM 2564 C CA . ASP A 1 335 ? -4.938 14.258 17.141 1 94 335 ASP A CA 1
ATOM 2565 C C . ASP A 1 335 ? -4.676 13.992 18.609 1 94 335 ASP A C 1
ATOM 2567 O O . ASP A 1 335 ? -3.668 14.438 19.156 1 94 335 ASP A O 1
ATOM 2571 N N . VAL A 1 336 ? -5.648 13.305 19.25 1 94.19 336 VAL A N 1
ATOM 2572 C CA . VAL A 1 336 ? -5.504 13.055 20.672 1 94.19 336 VAL A CA 1
ATOM 2573 C C . VAL A 1 336 ? -4.266 12.203 20.922 1 94.19 336 VAL A C 1
ATOM 2575 O O . VAL A 1 336 ? -3.477 12.492 21.828 1 94.19 336 VAL A O 1
ATOM 2578 N N . LEU A 1 337 ? -4.137 11.242 20.094 1 91.19 337 LEU A N 1
ATOM 2579 C CA . LEU A 1 337 ? -2.953 10.398 20.188 1 91.19 337 LEU A CA 1
ATOM 2580 C C . LEU A 1 337 ? -1.681 11.211 19.984 1 91.19 337 LEU A C 1
ATOM 2582 O O . LEU A 1 337 ? -0.691 11.016 20.688 1 91.19 337 LEU A O 1
ATOM 2586 N N . PHE A 1 338 ? -1.647 12.086 18.984 1 93 338 PHE A N 1
ATOM 2587 C CA . PHE A 1 338 ? -0.539 12.984 18.688 1 93 338 PHE A CA 1
ATOM 2588 C C . PHE A 1 338 ? -0.167 13.805 19.922 1 93 338 PHE A C 1
ATOM 2590 O O . PHE A 1 338 ? 1.003 13.859 20.297 1 93 338 PHE A O 1
ATOM 2597 N N . GLY A 1 339 ? -1.113 14.344 20.531 1 95.38 339 GLY A N 1
ATOM 2598 C CA . GLY A 1 339 ? -0.863 15.133 21.719 1 95.38 339 GLY A CA 1
ATOM 2599 C C . GLY A 1 339 ? -0.344 14.312 22.891 1 95.38 339 GLY A C 1
ATOM 2600 O O . GLY A 1 339 ? 0.706 14.617 23.453 1 95.38 339 GLY A O 1
ATOM 2601 N N . LYS A 1 340 ? -1.02 13.195 23.141 1 93.75 340 LYS A N 1
ATOM 2602 C CA . LYS A 1 340 ? -0.711 12.375 24.312 1 93.75 340 LYS A CA 1
ATOM 2603 C C . LYS A 1 340 ? 0.653 11.703 24.172 1 93.75 340 LYS A C 1
ATOM 2605 O O . LYS A 1 340 ? 1.429 11.656 25.125 1 93.75 340 LYS A O 1
ATOM 2610 N N . ARG A 1 341 ? 0.988 11.328 23.016 1 92.06 341 ARG A N 1
ATOM 2611 C CA . ARG A 1 341 ? 2.258 10.648 22.766 1 92.06 341 ARG A CA 1
ATOM 2612 C C . ARG A 1 341 ? 3.428 11.617 22.906 1 92.06 341 ARG A C 1
ATOM 2614 O O . ARG A 1 341 ? 4.562 11.203 23.141 1 92.06 341 ARG A O 1
ATOM 2621 N N . ASN A 1 342 ? 3.141 12.883 22.75 1 94.81 342 ASN A N 1
ATOM 2622 C CA . ASN A 1 342 ? 4.227 13.852 22.734 1 94.81 342 ASN A CA 1
ATOM 2623 C C . ASN A 1 342 ? 4.211 14.727 23.984 1 94.81 342 ASN A C 1
ATOM 2625 O O . ASN A 1 342 ? 4.809 15.805 24 1 94.81 342 ASN A O 1
ATOM 2629 N N . GLY A 1 343 ? 3.451 14.359 25 1 94.88 343 GLY A N 1
ATOM 2630 C CA . GLY A 1 343 ? 3.525 14.992 26.297 1 94.88 343 GLY A CA 1
ATOM 2631 C C . GLY A 1 343 ? 2.77 16.312 26.375 1 94.88 343 GLY A C 1
ATOM 2632 O O . GLY A 1 343 ? 3.025 17.125 27.25 1 94.88 343 GLY A O 1
ATOM 2633 N N . THR A 1 344 ? 1.892 16.516 25.438 1 97.19 344 THR A N 1
ATOM 2634 C CA . THR A 1 344 ? 1.064 17.703 25.453 1 97.19 344 THR A CA 1
ATOM 2635 C C . THR A 1 344 ? -0.317 17.406 26.031 1 97.19 344 THR A C 1
ATOM 2637 O O . THR A 1 344 ? -0.657 16.25 26.266 1 97.19 344 THR A O 1
ATOM 2640 N N . ARG A 1 345 ? -1.057 18.484 26.312 1 95.69 345 ARG A N 1
ATOM 2641 C CA . ARG A 1 345 ? -2.486 18.312 26.562 1 95.69 345 ARG A CA 1
ATOM 2642 C C . ARG A 1 345 ? -3.236 18.016 25.266 1 95.69 345 ARG A C 1
ATOM 2644 O O . ARG A 1 345 ? -2.756 18.344 24.172 1 95.69 345 ARG A O 1
ATOM 2651 N N . ALA A 1 346 ? -4.367 17.344 25.422 1 97.06 346 ALA A N 1
ATOM 2652 C CA . ALA A 1 346 ? -5.148 16.984 24.234 1 97.06 346 ALA A CA 1
ATOM 2653 C C . ALA A 1 346 ? -6.637 17.203 24.484 1 97.06 346 ALA A C 1
ATOM 2655 O O . ALA A 1 346 ? -7.18 16.766 25.5 1 97.06 346 ALA A O 1
ATOM 2656 N N . VAL A 1 347 ? -7.27 17.938 23.594 1 97.19 347 VAL A N 1
ATOM 2657 C CA . VAL A 1 347 ? -8.711 18.156 23.625 1 97.19 347 VAL A CA 1
ATOM 2658 C C . VAL A 1 347 ? -9.352 17.578 22.375 1 97.19 347 VAL A C 1
ATOM 2660 O O . VAL A 1 347 ? -8.883 17.812 21.266 1 97.19 347 VAL A O 1
ATOM 2663 N N . LEU A 1 348 ? -10.422 16.781 22.609 1 97.12 348 LEU A N 1
ATOM 2664 C CA . LEU A 1 348 ? -11.188 16.25 21.484 1 97.12 348 LEU A CA 1
ATOM 2665 C C . LEU A 1 348 ? -12.375 17.141 21.156 1 97.12 348 LEU A C 1
ATOM 2667 O O . LEU A 1 348 ? -13.188 17.438 22.031 1 97.12 348 LEU A O 1
ATOM 2671 N N . CYS A 1 349 ? -12.406 17.578 19.938 1 96.38 349 CYS A N 1
ATOM 2672 C CA . CYS A 1 349 ? -13.578 18.297 19.438 1 96.38 349 CYS A CA 1
ATOM 2673 C C . CYS A 1 349 ? -14.539 17.344 18.734 1 96.38 349 CYS A C 1
ATOM 2675 O O . CYS A 1 349 ? -14.133 16.547 17.891 1 96.38 349 CYS A O 1
ATOM 2677 N N . LEU A 1 350 ? -15.844 17.469 18.984 1 94.69 350 LEU A N 1
ATOM 2678 C CA . LEU A 1 350 ? -16.844 16.578 18.422 1 94.69 350 LEU A CA 1
ATOM 2679 C C . LEU A 1 350 ? -17.453 17.156 17.156 1 94.69 350 LEU A C 1
ATOM 2681 O O . LEU A 1 350 ? -18.406 16.594 16.594 1 94.69 350 LEU A O 1
ATOM 2685 N N . SER A 1 351 ? -16.875 18.203 16.672 1 92.5 351 SER A N 1
ATOM 2686 C CA . SER A 1 351 ? -17.406 18.922 15.508 1 92.5 351 SER A CA 1
ATOM 2687 C C . SER A 1 351 ? -17.031 18.203 14.211 1 92.5 351 SER A C 1
ATOM 2689 O O . SER A 1 351 ? -17.562 18.531 13.141 1 92.5 351 SER A O 1
ATOM 2691 N N . GLY A 1 352 ? -16.125 17.266 14.305 1 88.75 352 GLY A N 1
ATOM 2692 C CA . GLY A 1 352 ? -15.633 16.594 13.109 1 88.75 352 GLY A CA 1
ATOM 2693 C C . GLY A 1 352 ? -16.016 15.133 13.039 1 88.75 352 GLY A C 1
ATOM 2694 O O . GLY A 1 352 ? -17.188 14.781 13.148 1 88.75 352 GLY A O 1
ATOM 2695 N N . VAL A 1 353 ? -15.102 14.25 13.055 1 83.06 353 VAL A N 1
ATOM 2696 C CA . VAL A 1 353 ? -15.242 12.836 12.703 1 83.06 353 VAL A CA 1
ATOM 2697 C C . VAL A 1 353 ? -15.727 12.047 13.914 1 83.06 353 VAL A C 1
ATOM 2699 O O . VAL A 1 353 ? -16.625 11.203 13.797 1 83.06 353 VAL A O 1
ATOM 2702 N N . THR A 1 354 ? -15.172 12.289 15.086 1 89.5 354 THR A N 1
ATOM 2703 C CA . THR A 1 354 ? -15.445 11.469 16.25 1 89.5 354 THR A CA 1
ATOM 2704 C C . THR A 1 354 ? -16.812 11.812 16.859 1 89.5 354 THR A C 1
ATOM 2706 O O . THR A 1 354 ? -17.141 12.984 17.031 1 89.5 354 THR A O 1
ATOM 2709 N N . THR A 1 355 ? -17.547 10.75 17.062 1 90.06 355 THR A N 1
ATOM 2710 C CA . THR A 1 355 ? -18.844 10.93 17.719 1 90.06 355 THR A CA 1
ATOM 2711 C C . THR A 1 355 ? -18.703 10.758 19.234 1 90.06 355 THR A C 1
ATOM 2713 O O . THR A 1 355 ? -17.719 10.195 19.703 1 90.06 355 THR A O 1
ATOM 2716 N N . LYS A 1 356 ? -19.719 11.281 19.844 1 91.62 356 LYS A N 1
ATOM 2717 C CA . LYS A 1 356 ? -19.75 11.117 21.297 1 91.62 356 LYS A CA 1
ATOM 2718 C C . LYS A 1 356 ? -19.781 9.641 21.688 1 91.62 356 LYS A C 1
ATOM 2720 O O . LYS A 1 356 ? -19.141 9.234 22.656 1 91.62 356 LYS A O 1
ATOM 2725 N N . GLU A 1 357 ? -20.484 8.938 20.922 1 90.94 357 GLU A N 1
ATOM 2726 C CA . GLU A 1 357 ? -20.578 7.5 21.172 1 90.94 357 GLU A CA 1
ATOM 2727 C C . GLU A 1 357 ? -19.219 6.832 21.078 1 90.94 357 GLU A C 1
ATOM 2729 O O . GLU A 1 357 ? -18.859 6.016 21.922 1 90.94 357 GLU A O 1
ATOM 2734 N N . ARG A 1 358 ? -18.5 7.215 20.094 1 88.19 358 ARG A N 1
ATOM 2735 C CA . ARG A 1 358 ? -17.172 6.641 19.922 1 88.19 358 ARG A CA 1
ATOM 2736 C C . ARG A 1 358 ? -16.234 7.035 21.062 1 88.19 358 ARG A C 1
ATOM 2738 O O . ARG A 1 358 ? -15.445 6.215 21.531 1 88.19 358 ARG A O 1
ATOM 2745 N N . LEU A 1 359 ? -16.266 8.281 21.438 1 90.81 359 LEU A N 1
ATOM 2746 C CA . LEU A 1 359 ? -15.445 8.781 22.547 1 90.81 359 LEU A CA 1
ATOM 2747 C C . LEU A 1 359 ? -15.703 7.984 23.812 1 90.81 359 LEU A C 1
ATOM 2749 O O . LEU A 1 359 ? -14.758 7.602 24.516 1 90.81 359 LEU A O 1
ATOM 2753 N N . PHE A 1 360 ? -16.891 7.602 24.078 1 89.25 360 PHE A N 1
ATOM 2754 C CA . PHE A 1 360 ? -17.266 7.008 25.359 1 89.25 360 PHE A CA 1
ATOM 2755 C C . PHE A 1 360 ? -17.188 5.488 25.297 1 89.25 360 PHE A C 1
ATOM 2757 O O . PHE A 1 360 ? -17.266 4.816 26.328 1 89.25 360 PHE A O 1
ATOM 2764 N N . SER A 1 361 ? -17 4.992 24.109 1 87.31 361 SER A N 1
ATOM 2765 C CA . SER A 1 361 ? -17.031 3.541 23.953 1 87.31 361 SER A CA 1
ATOM 2766 C C . SER A 1 361 ? -15.617 2.969 23.906 1 87.31 361 SER A C 1
ATOM 2768 O O . SER A 1 361 ? -15.438 1.749 23.859 1 87.31 361 SER A O 1
ATOM 2770 N N . GLN A 1 362 ? -14.664 3.791 23.875 1 79.31 362 GLN A N 1
ATOM 2771 C CA . GLN A 1 362 ? -13.289 3.309 23.766 1 79.31 362 GLN A CA 1
ATOM 2772 C C . GLN A 1 362 ? -12.445 3.811 24.938 1 79.31 362 GLN A C 1
ATOM 2774 O O . GLN A 1 362 ? -12.781 4.812 25.578 1 79.31 362 GLN A O 1
ATOM 2779 N N . ASP A 1 363 ? -11.305 2.992 25.234 1 74.69 363 ASP A N 1
ATOM 2780 C CA . ASP A 1 363 ? -10.492 3.367 26.391 1 74.69 363 ASP A CA 1
ATOM 2781 C C . ASP A 1 363 ? -9 3.367 26.031 1 74.69 363 ASP A C 1
ATOM 2783 O O . ASP A 1 363 ? -8.148 3.393 26.922 1 74.69 363 ASP A O 1
ATOM 2787 N N . GLU A 1 364 ? -8.773 3.379 24.797 1 82.31 364 GLU A N 1
ATOM 2788 C CA . GLU A 1 364 ? -7.375 3.258 24.391 1 82.31 364 GLU A CA 1
ATOM 2789 C C . GLU A 1 364 ? -6.703 4.625 24.297 1 82.31 364 GLU A C 1
ATOM 2791 O O . GLU A 1 364 ? -5.539 4.77 24.688 1 82.31 364 GLU A O 1
ATOM 2796 N N . VAL A 1 365 ? -7.398 5.547 23.781 1 86.94 365 VAL A N 1
ATOM 2797 C CA . VAL A 1 365 ? -6.887 6.906 23.625 1 86.94 365 VAL A CA 1
ATOM 2798 C C . VAL A 1 365 ? -7.797 7.891 24.359 1 86.94 365 VAL A C 1
ATOM 2800 O O . VAL A 1 365 ? -8.938 8.109 23.953 1 86.94 365 VAL A O 1
ATOM 2803 N N . ILE A 1 366 ? -7.281 8.484 25.406 1 90 366 ILE A N 1
ATOM 2804 C CA . ILE A 1 366 ? -8.109 9.281 26.297 1 90 366 ILE A CA 1
ATOM 2805 C C . ILE A 1 366 ? -7.664 10.742 26.25 1 90 366 ILE A C 1
ATOM 2807 O O . ILE A 1 366 ? -6.559 11.07 26.688 1 90 366 ILE A O 1
ATOM 2811 N N . PRO A 1 367 ? -8.547 11.625 25.766 1 96 367 PRO A N 1
ATOM 2812 C CA . PRO A 1 367 ? -8.219 13.055 25.828 1 96 367 PRO A CA 1
ATOM 2813 C C . PRO A 1 367 ? -8.312 13.617 27.25 1 96 367 PRO A C 1
ATOM 2815 O O . PRO A 1 367 ? -8.836 12.961 28.141 1 96 367 PRO A O 1
ATOM 2818 N N . ASP A 1 368 ? -7.707 14.797 27.453 1 95.06 368 ASP A N 1
ATOM 2819 C CA . ASP A 1 368 ? -7.887 15.477 28.719 1 95.06 368 ASP A CA 1
ATOM 2820 C C . ASP A 1 368 ? -9.297 16.062 28.844 1 95.06 368 ASP A C 1
ATOM 2822 O O . ASP A 1 368 ? -9.914 16 29.906 1 95.06 368 ASP A O 1
ATOM 2826 N N . PHE A 1 369 ? -9.742 16.625 27.734 1 95.38 369 PHE A N 1
ATOM 2827 C CA . PHE A 1 369 ? -11.062 17.25 27.656 1 95.38 369 PHE A CA 1
ATOM 2828 C C . PHE A 1 369 ? -11.719 16.938 26.312 1 95.38 369 PHE A C 1
ATOM 2830 O O . PHE A 1 369 ? -11.047 16.5 25.375 1 95.38 369 PHE A O 1
ATOM 2837 N N . TYR A 1 370 ? -13.031 17.062 26.297 1 96.06 370 TYR A N 1
ATOM 2838 C CA . TYR A 1 370 ? -13.727 17.094 25.016 1 96.06 370 TYR A CA 1
ATOM 2839 C C . TYR A 1 370 ? -14.695 18.266 24.938 1 96.06 370 TYR A C 1
ATOM 2841 O O . TYR A 1 370 ? -15.086 18.828 25.969 1 96.06 370 TYR A O 1
ATOM 2849 N N . CYS A 1 371 ? -15 18.75 23.812 1 95.75 371 CYS A N 1
ATOM 2850 C CA . CYS A 1 371 ? -15.93 19.859 23.578 1 95.75 371 CYS A CA 1
ATOM 2851 C C . CYS A 1 371 ? -16.734 19.625 22.297 1 95.75 371 CYS A C 1
ATOM 2853 O O . CYS A 1 371 ? -16.422 18.734 21.516 1 95.75 371 CYS A O 1
ATOM 2855 N N . GLU A 1 372 ? -17.844 20.359 22.141 1 94.94 372 GLU A N 1
ATOM 2856 C CA . GLU A 1 372 ? -18.641 20.25 20.922 1 94.94 372 GLU A CA 1
ATOM 2857 C C . GLU A 1 372 ? -17.922 20.922 19.75 1 94.94 372 GLU A C 1
ATOM 2859 O O . GLU A 1 372 ? -17.953 20.406 18.625 1 94.94 372 GLU A O 1
ATOM 2864 N N . SER A 1 373 ? -17.422 22.047 20.016 1 95.31 373 SER A N 1
ATOM 2865 C CA . SER A 1 373 ? -16.578 22.812 19.109 1 95.31 373 SER A CA 1
ATOM 2866 C C . SER A 1 373 ? -15.617 23.719 19.875 1 95.31 373 SER A C 1
ATOM 2868 O O . SER A 1 373 ? -15.734 23.859 21.094 1 95.31 373 SER A O 1
ATOM 2870 N N . ILE A 1 374 ? -14.656 24.344 19.125 1 96 374 ILE A N 1
ATOM 2871 C CA . ILE A 1 374 ? -13.688 25.172 19.828 1 96 374 ILE A CA 1
ATOM 2872 C C . ILE A 1 374 ? -14.375 26.438 20.344 1 96 374 ILE A C 1
ATOM 2874 O O . ILE A 1 374 ? -13.797 27.172 21.141 1 96 374 ILE A O 1
ATOM 2878 N N . ALA A 1 375 ? -15.602 26.672 19.969 1 94.44 375 ALA A N 1
ATOM 2879 C CA . ALA A 1 375 ? -16.375 27.781 20.516 1 94.44 375 ALA A CA 1
ATOM 2880 C C . ALA A 1 375 ? -16.516 27.656 22.031 1 94.44 375 ALA A C 1
ATOM 2882 O O . ALA A 1 375 ? -16.703 28.641 22.734 1 94.44 375 ALA A O 1
ATOM 2883 N N . ASP A 1 376 ? -16.391 26.453 22.516 1 94.56 376 ASP A N 1
ATOM 2884 C CA . ASP A 1 376 ? -16.547 26.156 23.922 1 94.56 376 ASP A CA 1
ATOM 2885 C C . ASP A 1 376 ? -15.359 26.703 24.734 1 94.56 376 ASP A C 1
ATOM 2887 O O . ASP A 1 376 ? -15.414 26.75 25.969 1 94.56 376 ASP A O 1
ATOM 2891 N N . PHE A 1 377 ? -14.359 27.125 24.094 1 95.31 377 PHE A N 1
ATOM 2892 C CA . PHE A 1 377 ? -13.203 27.688 24.781 1 95.31 377 PHE A CA 1
ATOM 2893 C C . PHE A 1 377 ? -13.492 29.094 25.297 1 95.31 377 PHE A C 1
ATOM 2895 O O . PHE A 1 377 ? -12.797 29.594 26.172 1 95.31 377 PHE A O 1
ATOM 2902 N N . ARG A 1 378 ? -14.461 29.734 24.688 1 91.69 378 ARG A N 1
ATOM 2903 C CA . ARG A 1 378 ? -14.797 31.125 25.031 1 91.69 378 ARG A CA 1
ATOM 2904 C C . ARG A 1 378 ? -15.805 31.156 26.188 1 91.69 378 ARG A C 1
ATOM 2906 O O . ARG A 1 378 ? -16.656 30.281 26.297 1 91.69 378 ARG A O 1
ATOM 2913 N N . PRO A 1 379 ? -15.57 32.188 26.953 1 88.25 379 PRO A N 1
ATOM 2914 C CA . PRO A 1 379 ? -16.641 32.406 27.922 1 88.25 379 PRO A CA 1
ATOM 2915 C C . PRO A 1 379 ? -17.969 32.781 27.281 1 88.25 379 PRO A C 1
ATOM 2917 O O . PRO A 1 379 ? -17.984 33.531 26.281 1 88.25 379 PRO A O 1
ATOM 2920 N N . ARG A 1 380 ? -19.062 32.188 27.719 1 74.81 380 ARG A N 1
ATOM 2921 C CA . ARG A 1 380 ? -20.391 32.531 27.234 1 74.81 380 ARG A CA 1
ATOM 2922 C C . ARG A 1 380 ? -20.891 33.812 27.859 1 74.81 380 ARG A C 1
ATOM 2924 O O . ARG A 1 380 ? -20.562 34.125 29 1 74.81 380 ARG A O 1
ATOM 2931 N N . MET B 1 1 ? -52.531 31.328 0.632 1 17.2 1 MET B N 1
ATOM 2932 C CA . MET B 1 1 ? -53.281 30.828 -0.499 1 17.2 1 MET B CA 1
ATOM 2933 C C . MET B 1 1 ? -52.625 31.203 -1.821 1 17.2 1 MET B C 1
ATOM 2935 O O . MET B 1 1 ? -52.656 30.438 -2.779 1 17.2 1 MET B O 1
ATOM 2939 N N . SER B 1 2 ? -52.375 32.438 -1.996 1 14.85 2 SER B N 1
ATOM 2940 C CA . SER B 1 2 ? -52.844 33.281 -3.088 1 14.85 2 SER B CA 1
ATOM 2941 C C . SER B 1 2 ? -52.062 33 -4.371 1 14.85 2 SER B C 1
ATOM 2943 O O . SER B 1 2 ? -51 32.344 -4.344 1 14.85 2 SER B O 1
ATOM 2945 N N . GLN B 1 3 ? -51.781 34.188 -5 1 15.27 3 GLN B N 1
ATOM 2946 C CA . GLN B 1 3 ? -52.062 34.688 -6.348 1 15.27 3 GLN B CA 1
ATOM 2947 C C . GLN B 1 3 ? -51.094 34.094 -7.363 1 15.27 3 GLN B C 1
ATOM 2949 O O . GLN B 1 3 ? -49.906 33.969 -7.082 1 15.27 3 GLN B O 1
ATOM 2954 N N . GLY B 1 4 ? -51.656 33.5 -8.445 1 15.38 4 GLY B N 1
ATOM 2955 C CA . GLY B 1 4 ? -51.688 32.656 -9.648 1 15.38 4 GLY B CA 1
ATOM 2956 C C . GLY B 1 4 ? -50.875 33.25 -10.797 1 15.38 4 GLY B C 1
ATOM 2957 O O . GLY B 1 4 ? -50.625 32.562 -11.789 1 15.38 4 GLY B O 1
ATOM 2958 N N . SER B 1 5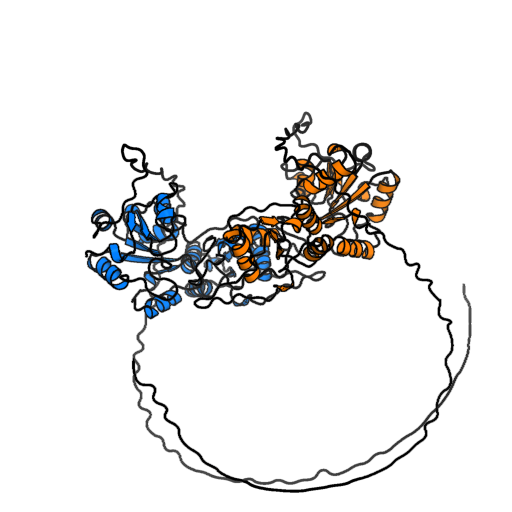 ? -50.812 34.656 -10.797 1 14.45 5 SER B N 1
ATOM 2959 C CA . SER B 1 5 ? -51.125 35.25 -12.094 1 14.45 5 SER B CA 1
ATOM 2960 C C . SER B 1 5 ? -50.156 34.781 -13.172 1 14.45 5 SER B C 1
ATOM 2962 O O . SER B 1 5 ? -49 34.469 -12.875 1 14.45 5 SER B O 1
ATOM 2964 N N . ALA B 1 6 ? -50.719 34.812 -14.477 1 14.09 6 ALA B N 1
ATOM 2965 C CA . ALA B 1 6 ? -50.906 34.375 -15.852 1 14.09 6 ALA B CA 1
ATOM 2966 C C . ALA B 1 6 ? -49.844 34.906 -16.781 1 14.09 6 ALA B C 1
ATOM 2968 O O . ALA B 1 6 ? -49.531 34.281 -17.812 1 14.09 6 ALA B O 1
ATOM 2969 N N . PHE B 1 7 ? -49.344 36.219 -16.641 1 14.43 7 PHE B N 1
ATOM 2970 C CA . PHE B 1 7 ? -49.531 37 -17.859 1 14.43 7 PHE B CA 1
ATOM 2971 C C . PHE B 1 7 ? -48.75 36.375 -19.016 1 14.43 7 PHE B C 1
ATOM 2973 O O . PHE B 1 7 ? -47.656 35.812 -18.812 1 14.43 7 PHE B O 1
ATOM 2980 N N . VAL B 1 8 ? -49.312 36.562 -20.25 1 13.62 8 VAL B N 1
ATOM 2981 C CA . VAL B 1 8 ? -49.625 36.188 -21.609 1 13.62 8 VAL B CA 1
ATOM 2982 C C . VAL B 1 8 ? -48.406 36.375 -22.516 1 13.62 8 VAL B C 1
ATOM 2984 O O . VAL B 1 8 ? -48 35.469 -23.234 1 13.62 8 VAL B O 1
ATOM 2987 N N . GLN B 1 9 ? -48.156 37.688 -22.953 1 13.26 9 GLN B N 1
ATOM 2988 C CA . GLN B 1 9 ? -48.5 38.031 -24.328 1 13.26 9 GLN B CA 1
ATOM 2989 C C . GLN B 1 9 ? -47.406 37.594 -25.297 1 13.26 9 GLN B C 1
ATOM 2991 O O . GLN B 1 9 ? -46.312 37.219 -24.875 1 13.26 9 GLN B O 1
ATOM 2996 N N . SER B 1 10 ? -46.969 38.594 -26.203 1 14.25 10 SER B N 1
ATOM 2997 C CA . SER B 1 10 ? -47.188 38.844 -27.625 1 14.25 10 SER B CA 1
ATOM 2998 C C . SER B 1 10 ? -46.125 38.188 -28.484 1 14.25 10 SER B C 1
ATOM 3000 O O . SER B 1 10 ? -45.031 37.844 -27.984 1 14.25 10 SER B O 1
ATOM 3002 N N . VAL B 1 11 ? -46.125 38.625 -29.781 1 13.24 11 VAL B N 1
ATOM 3003 C CA . VAL B 1 11 ? -46.438 38.312 -31.172 1 13.24 11 VAL B CA 1
ATOM 3004 C C . VAL B 1 11 ? -45.156 38.031 -31.953 1 13.24 11 VAL B C 1
ATOM 3006 O O . VAL B 1 11 ? -45 37 -32.594 1 13.24 11 VAL B O 1
ATOM 3009 N N . GLN B 1 12 ? -44.562 39.156 -32.625 1 13.71 12 GLN B N 1
ATOM 3010 C CA . GLN B 1 12 ? -44.719 39.281 -34.062 1 13.71 12 GLN B CA 1
ATOM 3011 C C . GLN B 1 12 ? -43.625 38.5 -34.812 1 13.71 12 GLN B C 1
ATOM 3013 O O . GLN B 1 12 ? -42.594 38.188 -34.219 1 13.71 12 GLN B O 1
ATOM 3018 N N . CYS B 1 13 ? -43.375 38.938 -36.125 1 12.98 13 CYS B N 1
ATOM 3019 C CA . CYS B 1 13 ? -43.531 38.594 -37.531 1 12.98 13 CYS B CA 1
ATOM 3020 C C . CYS B 1 13 ? -42.219 38.125 -38.156 1 12.98 13 CYS B C 1
ATOM 3022 O O . CYS B 1 13 ? -42.219 37.188 -38.938 1 12.98 13 CYS B O 1
ATOM 3024 N N . ALA B 1 14 ? -41.188 39.062 -38.125 1 13.81 14 ALA B N 1
ATOM 3025 C CA . ALA B 1 14 ? -40.938 39.469 -39.5 1 13.81 14 ALA B CA 1
ATOM 3026 C C . ALA B 1 14 ? -40.312 38.312 -40.281 1 13.81 14 ALA B C 1
ATOM 3028 O O . ALA B 1 14 ? -39.688 37.406 -39.719 1 13.81 14 ALA B O 1
ATOM 3029 N N . LEU B 1 15 ? -40 38.688 -41.531 1 13.92 15 LEU B N 1
ATOM 3030 C CA . LEU B 1 15 ? -40.188 38.469 -42.969 1 13.92 15 LEU B CA 1
ATOM 3031 C C . LEU B 1 15 ? -39.25 37.406 -43.5 1 13.92 15 LEU B C 1
ATOM 3033 O O . LEU B 1 15 ? -38.25 37.094 -42.906 1 13.92 15 LEU B O 1
ATOM 3037 N N . ARG B 1 16 ? -39.219 37.344 -44.875 1 13.36 16 ARG B N 1
ATOM 3038 C CA . ARG B 1 16 ? -39.5 36.625 -46.094 1 13.36 16 ARG B CA 1
ATOM 3039 C C . ARG B 1 16 ? -38.25 35.938 -46.625 1 13.36 16 ARG B C 1
ATOM 3041 O O . ARG B 1 16 ? -38.281 34.75 -46.938 1 13.36 16 ARG B O 1
ATOM 3048 N N . SER B 1 17 ? -37.375 36.75 -47.375 1 13.3 17 SER B N 1
ATOM 3049 C CA . SER B 1 17 ? -37.469 36.5 -48.812 1 13.3 17 SER B CA 1
ATOM 3050 C C . SER B 1 17 ? -36.625 35.281 -49.219 1 13.3 17 SER B C 1
ATOM 3052 O O . SER B 1 17 ? -35.812 34.812 -48.438 1 13.3 17 SER B O 1
ATOM 3054 N N . LYS B 1 18 ? -35.906 35.562 -50.375 1 14.48 18 LYS B N 1
ATOM 3055 C CA . LYS B 1 18 ? -36 35.156 -51.781 1 14.48 18 LYS B CA 1
ATOM 3056 C C . LYS B 1 18 ? -35.188 33.875 -52.031 1 14.48 18 LYS B C 1
ATOM 3058 O O . LYS B 1 18 ? -34.312 33.531 -51.25 1 14.48 18 LYS B O 1
ATOM 3063 N N . PHE B 1 19 ? -34.562 33.906 -53.25 1 13.52 19 PHE B N 1
ATOM 3064 C CA . PHE B 1 19 ? -34.781 33.25 -54.562 1 13.52 19 PHE B CA 1
ATOM 3065 C C . PHE B 1 19 ? -33.812 32.062 -54.719 1 13.52 19 PHE B C 1
ATOM 3067 O O . PHE B 1 19 ? -32.875 31.891 -53.938 1 13.52 19 PHE B O 1
ATOM 3074 N N . THR B 1 20 ? -33.031 32.156 -55.812 1 13.55 20 THR B N 1
ATOM 3075 C CA . THR B 1 20 ? -33.188 31.516 -57.125 1 13.55 20 THR B CA 1
ATOM 3076 C C . THR B 1 20 ? -32.312 30.25 -57.219 1 13.55 20 THR B C 1
ATOM 3078 O O . THR B 1 20 ? -31.406 30.062 -56.406 1 13.55 20 THR B O 1
ATOM 3081 N N . VAL B 1 21 ? -31.734 30.109 -58.438 1 13.13 21 VAL B N 1
ATOM 3082 C CA . VAL B 1 21 ? -31.953 29.25 -59.594 1 13.13 21 VAL B CA 1
ATOM 3083 C C . VAL B 1 21 ? -30.906 28.141 -59.625 1 13.13 21 VAL B C 1
ATOM 3085 O O . VAL B 1 21 ? -31.25 26.953 -59.781 1 13.13 21 VAL B O 1
ATOM 3088 N N . LEU B 1 22 ? -29.625 28.5 -60.062 1 13.97 22 LEU B N 1
ATOM 3089 C CA . LEU B 1 22 ? -29.359 28.031 -61.406 1 13.97 22 LEU B CA 1
ATOM 3090 C C . LEU B 1 22 ? -28.828 26.594 -61.375 1 13.97 22 LEU B C 1
ATOM 3092 O O . LEU B 1 22 ? -28.266 26.156 -60.406 1 13.97 22 LEU B O 1
ATOM 3096 N N . HIS B 1 23 ? -28.781 25.984 -62.625 1 13.31 23 HIS B N 1
ATOM 3097 C CA . HIS B 1 23 ? -29.031 24.844 -63.5 1 13.31 23 HIS B CA 1
ATOM 3098 C C . HIS B 1 23 ? -27.812 23.922 -63.562 1 13.31 23 HIS B C 1
ATOM 3100 O O . HIS B 1 23 ? -27.969 22.688 -63.5 1 13.31 23 HIS B O 1
ATOM 3106 N N . THR B 1 24 ? -26.625 24.406 -63.844 1 13.85 24 THR B N 1
ATOM 3107 C CA . THR B 1 24 ? -26.234 23.875 -65.125 1 13.85 24 THR B CA 1
ATOM 3108 C C . THR B 1 24 ? -25.828 22.406 -65 1 13.85 24 THR B C 1
ATOM 3110 O O . THR B 1 24 ? -25.453 21.953 -63.938 1 13.85 24 THR B O 1
ATOM 3113 N N . SER B 1 25 ? -25.375 21.859 -66.188 1 13.48 25 SER B N 1
ATOM 3114 C CA . SER B 1 25 ? -25.562 20.844 -67.25 1 13.48 25 SER B CA 1
ATOM 3115 C C . SER B 1 25 ? -24.641 19.641 -67 1 13.48 25 SER B C 1
ATOM 3117 O O . SER B 1 25 ? -25.094 18.5 -67 1 13.48 25 SER B O 1
ATOM 3119 N N . ALA B 1 26 ? -23.328 19.75 -67.438 1 14.45 26 ALA B N 1
ATOM 3120 C CA . ALA B 1 26 ? -22.984 19.016 -68.688 1 14.45 26 ALA B CA 1
ATOM 3121 C C . ALA B 1 26 ? -22.656 17.562 -68.375 1 14.45 26 ALA B C 1
ATOM 3123 O O . ALA B 1 26 ? -22.344 17.203 -67.25 1 14.45 26 ALA B O 1
ATOM 3124 N N . THR B 1 27 ? -21.906 16.922 -69.312 1 14.16 27 THR B N 1
ATOM 3125 C CA . THR B 1 27 ? -21.984 15.914 -70.375 1 14.16 27 THR B CA 1
ATOM 3126 C C . THR B 1 27 ? -21.344 14.602 -69.938 1 14.16 27 THR B C 1
ATOM 3128 O O . THR B 1 27 ? -20.672 14.562 -68.875 1 14.16 27 THR B O 1
ATOM 3131 N N . HIS B 1 28 ? -20.453 14.031 -70.812 1 13.92 28 HIS B N 1
ATOM 3132 C CA . HIS B 1 28 ? -20.516 12.906 -71.75 1 13.92 28 HIS B CA 1
ATOM 3133 C C . HIS B 1 28 ? -19.844 11.672 -71.188 1 13.92 28 HIS B C 1
ATOM 3135 O O . HIS B 1 28 ? -19.125 11.766 -70.188 1 13.92 28 HIS B O 1
ATOM 3141 N N . SER B 1 29 ? -19.156 10.898 -72.125 1 13.65 29 SER B N 1
ATOM 3142 C CA . SER B 1 29 ? -19.359 9.617 -72.75 1 13.65 29 SER B CA 1
ATOM 3143 C C . SER B 1 29 ? -18.406 8.555 -72.25 1 13.65 29 SER B C 1
ATOM 3145 O O . SER B 1 29 ? -18.812 7.426 -72 1 13.65 29 SER B O 1
ATOM 3147 N N . ALA B 1 30 ? -17.016 8.812 -72.375 1 14.25 30 ALA B N 1
ATOM 3148 C CA . ALA B 1 30 ? -16.359 7.926 -73.375 1 14.25 30 ALA B CA 1
ATOM 3149 C C . ALA B 1 30 ? -16.141 6.539 -72.75 1 14.25 30 ALA B C 1
ATOM 3151 O O . ALA B 1 30 ? -16.172 6.371 -71.5 1 14.25 30 ALA B O 1
ATOM 3152 N N . TYR B 1 31 ? -15.234 5.727 -73.375 1 14.03 31 TYR B N 1
ATOM 3153 C CA . TYR B 1 31 ? -15.195 4.477 -74.125 1 14.03 31 TYR B CA 1
ATOM 3154 C C . TYR B 1 31 ? -14.75 3.32 -73.25 1 14.03 31 TYR B C 1
ATOM 3156 O O . TYR B 1 31 ? -15.453 2.314 -73.125 1 14.03 31 TYR B O 1
ATOM 3164 N N . PRO B 1 32 ? -13.539 2.727 -73.562 1 14.95 32 PRO B N 1
ATOM 3165 C CA . PRO B 1 32 ? -13.414 1.46 -74.312 1 14.95 32 PRO B CA 1
ATOM 3166 C C . PRO B 1 32 ? -13.195 0.267 -73.375 1 14.95 32 PRO B C 1
ATOM 3168 O O . PRO B 1 32 ? -12.914 0.447 -72.188 1 14.95 32 PRO B O 1
ATOM 3171 N N . ARG B 1 33 ? -12.469 -0.817 -73.938 1 15.13 33 ARG B N 1
ATOM 3172 C CA . ARG B 1 33 ? -12.562 -2.23 -74.312 1 15.13 33 ARG B CA 1
ATOM 3173 C C . ARG B 1 33 ? -11.727 -3.086 -73.312 1 15.13 33 ARG B C 1
ATOM 3175 O O . ARG B 1 33 ? -11.898 -4.305 -73.312 1 15.13 33 ARG B O 1
ATOM 3182 N N . HIS B 1 34 ? -10.789 -2.516 -72.5 1 14.91 34 HIS B N 1
ATOM 3183 C CA . HIS B 1 34 ? -9.641 -3.395 -72.688 1 14.91 34 HIS B CA 1
ATOM 3184 C C . HIS B 1 34 ? -9.922 -4.789 -72.125 1 14.91 34 HIS B C 1
ATOM 3186 O O . HIS B 1 34 ? -10.719 -4.953 -71.188 1 14.91 34 HIS B O 1
ATOM 3192 N N . LEU B 1 35 ? -9.133 -5.809 -72.625 1 15.42 35 LEU B N 1
ATOM 3193 C CA . LEU B 1 35 ? -9.031 -7.184 -73.125 1 15.42 35 LEU B CA 1
ATOM 3194 C C . LEU B 1 35 ? -8.766 -8.141 -71.938 1 15.42 35 LEU B C 1
ATOM 3196 O O . LEU B 1 35 ? -9.359 -9.219 -71.875 1 15.42 35 LEU B O 1
ATOM 3200 N N . SER B 1 36 ? -7.715 -7.879 -71.062 1 14.52 36 SER B N 1
ATOM 3201 C CA . SER B 1 36 ? -6.738 -8.953 -71.188 1 14.52 36 SER B CA 1
ATOM 3202 C C . SER B 1 36 ? -7.199 -10.203 -70.438 1 14.52 36 SER B C 1
ATOM 3204 O O . SER B 1 36 ? -8.188 -10.164 -69.75 1 14.52 36 SER B O 1
ATOM 3206 N N . ASP B 1 37 ? -6.289 -10.711 -69.562 1 15.34 37 ASP B N 1
ATOM 3207 C CA . ASP B 1 37 ? -5.461 -11.906 -69.562 1 15.34 37 ASP B CA 1
ATOM 3208 C C . ASP B 1 37 ? -6.102 -13.023 -68.75 1 15.34 37 ASP B C 1
ATOM 3210 O O . ASP B 1 37 ? -6.906 -12.758 -67.875 1 15.34 37 ASP B O 1
ATOM 3214 N N . ALA B 1 38 ? -5.621 -14.281 -69 1 15.86 38 ALA B N 1
ATOM 3215 C CA . ALA B 1 38 ? -5.828 -15.719 -69.125 1 15.86 38 ALA B CA 1
ATOM 3216 C C . ALA B 1 38 ? -5.883 -16.391 -67.75 1 15.86 38 ALA B C 1
ATOM 3218 O O . ALA B 1 38 ? -6.742 -17.25 -67.5 1 15.86 38 ALA B O 1
ATOM 3219 N N . ASN B 1 39 ? -4.809 -16.344 -66.875 1 15.34 39 ASN B N 1
ATOM 3220 C CA . ASN B 1 39 ? -4.152 -17.641 -66.75 1 15.34 39 ASN B CA 1
ATOM 3221 C C . ASN B 1 39 ? -4.801 -18.453 -65.625 1 15.34 39 ASN B C 1
ATOM 3223 O O . ASN B 1 39 ? -5.094 -19.625 -65.812 1 15.34 39 ASN B O 1
ATOM 3227 N N . SER B 1 40 ? -4.57 -18.078 -64.312 1 15.95 40 SER B N 1
ATOM 3228 C CA . SER B 1 40 ? -3.844 -19.047 -63.469 1 15.95 40 SER B CA 1
ATOM 3229 C C . SER B 1 40 ? -4.777 -20.109 -62.906 1 15.95 40 SER B C 1
ATOM 3231 O O . SER B 1 40 ? -5.984 -19.891 -62.812 1 15.95 40 SER B O 1
ATOM 3233 N N . CYS B 1 41 ? -4.156 -21.156 -62.281 1 17.25 41 CYS B N 1
ATOM 3234 C CA . CYS B 1 41 ? -4.082 -22.609 -62.094 1 17.25 41 CYS B CA 1
ATOM 3235 C C . CYS B 1 41 ? -5.035 -23.062 -61 1 17.25 41 CYS B C 1
ATOM 3237 O O . CYS B 1 41 ? -5.852 -23.953 -61.219 1 17.25 41 CYS B O 1
ATOM 3239 N N . ARG B 1 42 ? -4.461 -23.484 -59.844 1 17.22 42 ARG B N 1
ATOM 3240 C CA . ARG B 1 42 ? -4.301 -24.859 -59.344 1 17.22 42 ARG B CA 1
ATOM 3241 C C . ARG B 1 42 ? -5.379 -25.203 -58.344 1 17.22 42 ARG B C 1
ATOM 3243 O O . ARG B 1 42 ? -6.066 -26.219 -58.469 1 17.22 42 ARG B O 1
ATOM 3250 N N . THR B 1 43 ? -5.07 -25.219 -56.969 1 18.84 43 THR B N 1
ATOM 3251 C CA . THR B 1 43 ? -4.93 -26.359 -56.062 1 18.84 43 THR B CA 1
ATOM 3252 C C . THR B 1 43 ? -6.199 -26.562 -55.25 1 18.84 43 THR B C 1
ATOM 3254 O O . THR B 1 43 ? -6.883 -25.594 -54.906 1 18.84 43 THR B O 1
ATOM 3257 N N . SER B 1 44 ? -6.754 -27.781 -55.281 1 18.77 44 SER B N 1
ATOM 3258 C CA . SER B 1 44 ? -7.91 -28.531 -54.812 1 18.77 44 SER B CA 1
ATOM 3259 C C . SER B 1 44 ? -8.023 -28.453 -53.281 1 18.77 44 SER B C 1
ATOM 3261 O O . SER B 1 44 ? -7.031 -28.656 -52.562 1 18.77 44 SER B O 1
ATOM 3263 N N . GLN B 1 45 ? -8.969 -27.812 -52.75 1 17.03 45 GLN B N 1
ATOM 3264 C CA . GLN B 1 45 ? -9.414 -27.562 -51.375 1 17.03 45 GLN B CA 1
ATOM 3265 C C . GLN B 1 45 ? -9.68 -28.875 -50.656 1 17.03 45 GLN B C 1
ATOM 3267 O O . GLN B 1 45 ? -10.383 -29.734 -51.156 1 17.03 45 GLN B O 1
ATOM 3272 N N . ASN B 1 46 ? -8.781 -29.25 -49.688 1 17.05 46 ASN B N 1
ATOM 3273 C CA . ASN B 1 46 ? -8.664 -30.203 -48.594 1 17.05 46 ASN B CA 1
ATOM 3274 C C . ASN B 1 46 ? -9.844 -30.094 -47.625 1 17.05 46 ASN B C 1
ATOM 3276 O O . ASN B 1 46 ? -10.055 -29.031 -47.031 1 17.05 46 ASN B O 1
ATOM 3280 N N . LYS B 1 47 ? -10.898 -30.766 -47.906 1 21.16 47 LYS B N 1
ATOM 3281 C CA . LYS B 1 47 ? -12.109 -30.875 -47.094 1 21.16 47 LYS B CA 1
ATOM 3282 C C . LYS B 1 47 ? -11.789 -31.266 -45.656 1 21.16 47 LYS B C 1
ATOM 3284 O O . LYS B 1 47 ? -11.438 -32.438 -45.375 1 21.16 47 LYS B O 1
ATOM 3289 N N . SER B 1 48 ? -10.953 -30.453 -44.812 1 17.36 48 SER B N 1
ATOM 3290 C CA . SER B 1 48 ? -10.617 -30.828 -43.438 1 17.36 48 SER B CA 1
ATOM 3291 C C . SER B 1 48 ? -11.875 -31.094 -42.625 1 17.36 48 SER B C 1
ATOM 3293 O O . SER B 1 48 ? -12.781 -30.25 -42.594 1 17.36 48 SER B O 1
ATOM 3295 N N . PHE B 1 49 ? -12.344 -32.375 -42.5 1 20.67 49 PHE B N 1
ATOM 3296 C CA . PHE B 1 49 ? -13.367 -32.969 -41.656 1 20.67 49 PHE B CA 1
ATOM 3297 C C . PHE B 1 49 ? -13.172 -32.531 -40.188 1 20.67 49 PHE B C 1
ATOM 3299 O O . PHE B 1 49 ? -12.172 -32.875 -39.562 1 20.67 49 PHE B O 1
ATOM 3306 N N . ALA B 1 50 ? -13.602 -31.375 -39.75 1 19.25 50 ALA B N 1
ATOM 3307 C CA . ALA B 1 50 ? -13.531 -30.828 -38.406 1 19.25 50 ALA B CA 1
ATOM 3308 C C . ALA B 1 50 ? -14.312 -31.703 -37.438 1 19.25 50 ALA B C 1
ATOM 3310 O O . ALA B 1 50 ? -15.539 -31.828 -37.531 1 19.25 50 ALA B O 1
ATOM 3311 N N . LEU B 1 51 ? -13.781 -32.844 -37 1 18.69 51 LEU B N 1
ATOM 3312 C CA . LEU B 1 51 ? -14.32 -33.656 -35.906 1 18.69 51 LEU B CA 1
ATOM 3313 C C . LEU B 1 51 ? -14.727 -32.781 -34.719 1 18.69 51 LEU B C 1
ATOM 3315 O O . LEU B 1 51 ? -13.922 -31.969 -34.219 1 18.69 51 LEU B O 1
ATOM 3319 N N . LYS B 1 52 ? -16.016 -32.625 -34.531 1 23.64 52 LYS B N 1
ATOM 3320 C CA . LYS B 1 52 ? -16.766 -32 -33.438 1 23.64 52 LYS B CA 1
ATOM 3321 C C . LYS B 1 52 ? -16.375 -32.625 -32.094 1 23.64 52 LYS B C 1
ATOM 3323 O O . LYS B 1 52 ? -16.812 -33.719 -31.75 1 23.64 52 LYS B O 1
ATOM 3328 N N . ALA B 1 53 ? -14.992 -32.625 -31.656 1 21.17 53 ALA B N 1
ATOM 3329 C CA . ALA B 1 53 ? -14.664 -33.156 -30.344 1 21.17 53 ALA B CA 1
ATOM 3330 C C . ALA B 1 53 ? -15.523 -32.5 -29.25 1 21.17 53 ALA B C 1
ATOM 3332 O O . ALA B 1 53 ? -15.5 -31.281 -29.094 1 21.17 53 ALA B O 1
ATOM 3333 N N . ARG B 1 54 ? -16.594 -33.062 -28.906 1 23.69 54 ARG B N 1
ATOM 3334 C CA . ARG B 1 54 ? -17.453 -32.719 -27.766 1 23.69 54 ARG B CA 1
ATOM 3335 C C . ARG B 1 54 ? -16.625 -32.625 -26.484 1 23.69 54 ARG B C 1
ATOM 3337 O O . ARG B 1 54 ? -16.188 -33.625 -25.938 1 23.69 54 ARG B O 1
ATOM 3344 N N . ARG B 1 55 ? -15.797 -31.609 -26.328 1 27.03 55 ARG B N 1
ATOM 3345 C CA . ARG B 1 55 ? -15.047 -31.422 -25.094 1 27.03 55 ARG B CA 1
ATOM 3346 C C . ARG B 1 55 ? -15.992 -31.312 -23.891 1 27.03 55 ARG B C 1
ATOM 3348 O O . ARG B 1 55 ? -16.797 -30.391 -23.812 1 27.03 55 ARG B O 1
ATOM 3355 N N . ARG B 1 56 ? -16.5 -32.469 -23.406 1 25.83 56 ARG B N 1
ATOM 3356 C CA . ARG B 1 56 ? -17.203 -32.469 -22.125 1 25.83 56 ARG B CA 1
ATOM 3357 C C . ARG B 1 56 ? -16.453 -31.625 -21.109 1 25.83 56 ARG B C 1
ATOM 3359 O O . ARG B 1 56 ? -15.25 -31.812 -20.906 1 25.83 56 ARG B O 1
ATOM 3366 N N . PRO B 1 57 ? -16.922 -30.453 -20.828 1 26.66 57 PRO B N 1
ATOM 3367 C CA . PRO B 1 57 ? -16.281 -29.641 -19.797 1 26.66 57 PRO B CA 1
ATOM 3368 C C . PRO B 1 57 ? -16.062 -30.391 -18.484 1 26.66 57 PRO B C 1
ATOM 3370 O O . PRO B 1 57 ? -16.938 -31.156 -18.062 1 26.66 57 PRO B O 1
ATOM 3373 N N . LEU B 1 58 ? -14.883 -30.984 -18.266 1 26.42 58 LEU B N 1
ATOM 3374 C CA . LEU B 1 58 ? -14.477 -31.594 -17 1 26.42 58 LEU B CA 1
ATOM 3375 C C . LEU B 1 58 ? -15.047 -30.812 -15.812 1 26.42 58 LEU B C 1
ATOM 3377 O O . LEU B 1 58 ? -14.719 -29.641 -15.625 1 26.42 58 LEU B O 1
ATOM 3381 N N . SER B 1 59 ? -16.281 -31.047 -15.414 1 24.38 59 SER B N 1
ATOM 3382 C CA . SER B 1 59 ? -16.812 -30.578 -14.148 1 24.38 59 SER B CA 1
ATOM 3383 C C . SER B 1 59 ? -15.805 -30.75 -13.016 1 24.38 59 SER B C 1
ATOM 3385 O O . SER B 1 59 ? -15.172 -31.797 -12.891 1 24.38 59 SER B O 1
ATOM 3387 N N . ILE B 1 60 ? -15.125 -29.75 -12.609 1 27.56 60 ILE B N 1
ATOM 3388 C CA . ILE B 1 60 ? -14.32 -29.734 -11.391 1 27.56 60 ILE B CA 1
ATOM 3389 C C . ILE B 1 60 ? -15.07 -30.453 -10.266 1 27.56 60 ILE B C 1
ATOM 3391 O O . ILE B 1 60 ? -16.156 -30.031 -9.875 1 27.56 60 ILE B O 1
ATOM 3395 N N . ALA B 1 61 ? -15.07 -31.734 -10.172 1 26.44 61 ALA B N 1
ATOM 3396 C CA . ALA B 1 61 ? -15.562 -32.531 -9.047 1 26.44 61 ALA B CA 1
ATOM 3397 C C . ALA B 1 61 ? -15.359 -31.781 -7.73 1 26.44 61 ALA B C 1
ATOM 3399 O O . ALA B 1 61 ? -14.32 -31.156 -7.516 1 26.44 61 ALA B O 1
ATOM 3400 N N . TYR B 1 62 ? -16.469 -31.469 -7.027 1 27.97 62 TYR B N 1
ATOM 3401 C CA . TYR B 1 62 ? -16.734 -30.859 -5.734 1 27.97 62 TYR B CA 1
ATOM 3402 C C . TYR B 1 62 ? -15.945 -31.562 -4.629 1 27.97 62 TYR B C 1
ATOM 3404 O O . TYR B 1 62 ? -16.297 -32.656 -4.223 1 27.97 62 TYR B O 1
ATOM 3412 N N . VAL B 1 63 ? -14.664 -31.688 -4.637 1 25.67 63 VAL B N 1
ATOM 3413 C CA . VAL B 1 63 ? -14.109 -32.156 -3.371 1 25.67 63 VAL B CA 1
ATOM 3414 C C . VAL B 1 63 ? -14.477 -31.188 -2.25 1 25.67 63 VAL B C 1
ATOM 3416 O O . VAL B 1 63 ? -14.102 -30.016 -2.289 1 25.67 63 VAL B O 1
ATOM 3419 N N . ASN B 1 64 ? -15.625 -31.344 -1.634 1 25.86 64 ASN B N 1
ATOM 3420 C CA . ASN B 1 64 ? -16.016 -30.719 -0.373 1 25.86 64 ASN B CA 1
ATOM 3421 C C . ASN B 1 64 ? -14.898 -30.828 0.667 1 25.86 64 ASN B C 1
ATOM 3423 O O . ASN B 1 64 ? -14.852 -31.781 1.439 1 25.86 64 ASN B O 1
ATOM 3427 N N . ALA B 1 65 ? -13.68 -30.594 0.359 1 27.53 65 ALA B N 1
ATOM 3428 C CA . ALA B 1 65 ? -12.727 -30.625 1.465 1 27.53 65 ALA B CA 1
ATOM 3429 C C . ALA B 1 65 ? -13.094 -29.578 2.523 1 27.53 65 ALA B C 1
ATOM 3431 O O . ALA B 1 65 ? -13.188 -28.391 2.223 1 27.53 65 ALA B O 1
ATOM 3432 N N . GLN B 1 66 ? -13.875 -29.953 3.514 1 27.25 66 GLN B N 1
ATOM 3433 C CA . GLN B 1 66 ? -13.992 -29.203 4.762 1 27.25 66 GLN B CA 1
ATOM 3434 C C . GLN B 1 66 ? -12.648 -28.625 5.184 1 27.25 66 GLN B C 1
ATOM 3436 O O . GLN B 1 66 ? -11.703 -29.359 5.461 1 27.25 66 GLN B O 1
ATOM 3441 N N . LEU B 1 67 ? -12.305 -27.5 4.66 1 29.72 67 LEU B N 1
ATOM 3442 C CA . LEU B 1 67 ? -11.148 -26.734 5.121 1 29.72 67 LEU B CA 1
ATOM 3443 C C . LEU B 1 67 ? -11.18 -26.562 6.633 1 29.72 67 LEU B C 1
ATOM 3445 O O . LEU B 1 67 ? -11.969 -25.766 7.16 1 29.72 67 LEU B O 1
ATOM 3449 N N . THR B 1 68 ? -11.203 -27.672 7.391 1 27.34 68 THR B N 1
ATOM 3450 C CA . THR B 1 68 ? -10.898 -27.453 8.797 1 27.34 68 THR B CA 1
ATOM 3451 C C . THR B 1 68 ? -9.609 -26.656 8.961 1 27.34 68 THR B C 1
ATOM 3453 O O . THR B 1 68 ? -8.555 -27.078 8.484 1 27.34 68 THR B O 1
ATOM 3456 N N . MET B 1 69 ? -9.781 -25.406 8.961 1 28.09 69 MET B N 1
ATOM 3457 C CA . MET B 1 69 ? -8.664 -24.562 9.383 1 28.09 69 MET B CA 1
ATOM 3458 C C . MET B 1 69 ? -8 -25.141 10.633 1 28.09 69 MET B C 1
ATOM 3460 O O . MET B 1 69 ? -8.523 -25 11.742 1 28.09 69 MET B O 1
ATOM 3464 N N . SER B 1 70 ? -7.605 -26.406 10.641 1 27.45 70 SER B N 1
ATOM 3465 C CA . SER B 1 70 ? -6.82 -26.812 11.805 1 27.45 70 SER B CA 1
ATOM 3466 C C . SER B 1 70 ? -5.637 -25.875 12.016 1 27.45 70 SER B C 1
ATOM 3468 O O . SER B 1 70 ? -4.926 -25.547 11.07 1 27.45 70 SER B O 1
ATOM 3470 N N . THR B 1 71 ? -5.852 -24.984 12.961 1 29.69 71 THR B N 1
ATOM 3471 C CA . THR B 1 71 ? -4.699 -24.312 13.539 1 29.69 71 THR B CA 1
ATOM 3472 C C . THR B 1 71 ? -3.604 -25.312 13.891 1 29.69 71 THR B C 1
ATOM 3474 O O . THR B 1 71 ? -3.643 -25.938 14.945 1 29.69 71 THR B O 1
ATOM 3477 N N . THR B 1 72 ? -3.354 -26.25 13.023 1 27.81 72 THR B N 1
ATOM 3478 C CA . THR B 1 72 ? -2.264 -27.125 13.422 1 27.81 72 THR B CA 1
ATOM 3479 C C . THR B 1 72 ? -0.989 -26.328 13.68 1 27.81 72 THR B C 1
ATOM 3481 O O . THR B 1 72 ? -0.524 -25.594 12.812 1 27.81 72 THR B O 1
ATOM 3484 N N . THR B 1 73 ? -0.794 -25.984 14.93 1 30.33 73 THR B N 1
ATOM 3485 C CA . THR B 1 73 ? 0.537 -25.656 15.43 1 30.33 73 THR B CA 1
ATOM 3486 C C . THR B 1 73 ? 1.559 -26.703 14.961 1 30.33 73 THR B C 1
ATOM 3488 O O . THR B 1 73 ? 1.587 -27.812 15.469 1 30.33 73 THR B O 1
ATOM 3491 N N . GLY B 1 74 ? 1.641 -26.875 13.711 1 27.91 74 GLY B N 1
ATOM 3492 C CA . GLY B 1 74 ? 2.689 -27.781 13.281 1 27.91 74 GLY B CA 1
ATOM 3493 C C . GLY B 1 74 ? 4.016 -27.547 13.969 1 27.91 74 GLY B C 1
ATOM 3494 O O . GLY B 1 74 ? 4.504 -26.406 14.008 1 27.91 74 GLY B O 1
ATOM 3495 N N . SER B 1 75 ? 4.184 -28.328 15.016 1 28.38 75 SER B N 1
ATOM 3496 C CA . SER B 1 75 ? 5.516 -28.406 15.602 1 28.38 75 SER B CA 1
ATOM 3497 C C . SER B 1 75 ? 6.59 -28.5 14.523 1 28.38 75 SER B C 1
ATOM 3499 O O . SER B 1 75 ? 6.516 -29.375 13.648 1 28.38 75 SER B O 1
ATOM 3501 N N . ALA B 1 76 ? 7.16 -27.438 14.242 1 31.89 76 ALA B N 1
ATOM 3502 C CA . ALA B 1 76 ? 8.383 -27.453 13.453 1 31.89 76 ALA B CA 1
ATOM 3503 C C . ALA B 1 76 ? 9.258 -28.656 13.82 1 31.89 76 ALA B C 1
ATOM 3505 O O . ALA B 1 76 ? 9.633 -28.812 14.984 1 31.89 76 ALA B O 1
ATOM 3506 N N . GLN B 1 77 ? 8.992 -29.797 13.195 1 28.56 77 GLN B N 1
ATOM 3507 C CA . GLN B 1 77 ? 9.969 -30.859 13.438 1 28.56 77 GLN B CA 1
ATOM 3508 C C . GLN B 1 77 ? 11.391 -30.312 13.359 1 28.56 77 GLN B C 1
ATOM 3510 O O . GLN B 1 77 ? 11.703 -29.5 12.492 1 28.56 77 GLN B O 1
ATOM 3515 N N . PRO B 1 78 ? 12.148 -30.422 14.414 1 31.09 78 PRO B N 1
ATOM 3516 C CA . PRO B 1 78 ? 13.523 -29.922 14.445 1 31.09 78 PRO B CA 1
ATOM 3517 C C . PRO B 1 78 ? 14.344 -30.375 13.234 1 31.09 78 PRO B C 1
ATOM 3519 O O . PRO B 1 78 ? 14.188 -31.516 12.773 1 31.09 78 PRO B O 1
ATOM 3522 N N . THR B 1 79 ? 14.609 -29.438 12.336 1 34.72 79 THR B N 1
ATOM 3523 C CA . THR B 1 79 ? 15.672 -29.641 11.359 1 34.72 79 THR B CA 1
ATOM 3524 C C . THR B 1 79 ? 16.844 -30.406 11.977 1 34.72 79 THR B C 1
ATOM 3526 O O . THR B 1 79 ? 17.25 -30.109 13.109 1 34.72 79 THR B O 1
ATOM 3529 N N . THR B 1 80 ? 16.844 -31.625 11.664 1 30.89 80 THR B N 1
ATOM 3530 C CA . THR B 1 80 ? 18 -32.375 12.125 1 30.89 80 THR B CA 1
ATOM 3531 C C . THR B 1 80 ? 19.281 -31.547 11.945 1 30.89 80 THR B C 1
ATOM 3533 O O . THR B 1 80 ? 19.625 -31.172 10.828 1 30.89 80 THR B O 1
ATOM 3536 N N . VAL B 1 81 ? 19.609 -30.734 12.859 1 34.84 81 VAL B N 1
ATOM 3537 C CA . VAL B 1 81 ? 20.938 -30.125 12.875 1 34.84 81 VAL B CA 1
ATOM 3538 C C . VAL B 1 81 ? 22.016 -31.203 12.867 1 34.84 81 VAL B C 1
ATOM 3540 O O . VAL B 1 81 ? 22.016 -32.094 13.719 1 34.84 81 VAL B O 1
ATOM 3543 N N . ALA B 1 82 ? 22.625 -31.312 11.609 1 34.47 82 ALA B N 1
ATOM 3544 C CA . ALA B 1 82 ? 23.797 -32.188 11.664 1 34.47 82 ALA B CA 1
ATOM 3545 C C . ALA B 1 82 ? 24.641 -31.891 12.914 1 34.47 82 ALA B C 1
ATOM 3547 O O . ALA B 1 82 ? 24.531 -30.828 13.508 1 34.47 82 ALA B O 1
ATOM 3548 N N . GLU B 1 83 ? 25.375 -32.781 13.398 1 36.69 83 GLU B N 1
ATOM 3549 C CA . GLU B 1 83 ? 26.219 -32.688 14.578 1 36.69 83 GLU B CA 1
ATOM 3550 C C . GLU B 1 83 ? 26.891 -31.312 14.664 1 36.69 83 GLU B C 1
ATOM 3552 O O . GLU B 1 83 ? 27.094 -30.781 15.758 1 36.69 83 GLU B O 1
ATOM 3557 N N . ASN B 1 84 ? 27.656 -30.828 13.531 1 39.53 84 ASN B N 1
ATOM 3558 C CA . ASN B 1 84 ? 28.5 -29.656 13.75 1 39.53 84 ASN B CA 1
ATOM 3559 C C . ASN B 1 84 ? 27.734 -28.359 13.547 1 39.53 84 ASN B C 1
ATOM 3561 O O . ASN B 1 84 ? 28.344 -27.312 13.312 1 39.53 84 ASN B O 1
ATOM 3565 N N . GLY B 1 85 ? 26.391 -28.109 13.688 1 41.69 85 GLY B N 1
ATOM 3566 C CA . GLY B 1 85 ? 25.578 -26.891 13.797 1 41.69 85 GLY B CA 1
ATOM 3567 C C . GLY B 1 85 ? 25.141 -26.359 12.453 1 41.69 85 GLY B C 1
ATOM 3568 O O . GLY B 1 85 ? 24.516 -25.297 12.383 1 41.69 85 GLY B O 1
ATOM 3569 N N . THR B 1 86 ? 25.906 -26.438 11.312 1 47.22 86 THR B N 1
ATOM 3570 C CA . THR B 1 86 ? 25.688 -25.703 10.07 1 47.22 86 THR B CA 1
ATOM 3571 C C . THR B 1 86 ? 24.391 -26.172 9.398 1 47.22 86 THR B C 1
ATOM 3573 O O . THR B 1 86 ? 24.078 -27.359 9.398 1 47.22 86 THR B O 1
ATOM 3576 N N . ALA B 1 87 ? 23.438 -25.391 9.141 1 53.72 87 ALA B N 1
ATOM 3577 C CA . ALA B 1 87 ? 22.219 -25.562 8.352 1 53.72 87 ALA B CA 1
ATOM 3578 C C . ALA B 1 87 ? 22.516 -26.328 7.066 1 53.72 87 ALA B C 1
ATOM 3580 O O . ALA B 1 87 ? 23.422 -25.984 6.312 1 53.72 87 ALA B O 1
ATOM 3581 N N . VAL B 1 88 ? 22.156 -27.734 6.793 1 68.56 88 VAL B N 1
ATOM 3582 C CA . VAL B 1 88 ? 22.688 -28.766 5.906 1 68.56 88 VAL B CA 1
ATOM 3583 C C . VAL B 1 88 ? 21.906 -28.766 4.59 1 68.56 88 VAL B C 1
ATOM 3585 O O . VAL B 1 88 ? 20.766 -29.234 4.531 1 68.56 88 VAL B O 1
ATOM 3588 N N . PHE B 1 89 ? 21.828 -27.656 3.768 1 83.75 89 PHE B N 1
ATOM 3589 C CA . PHE B 1 89 ? 21.406 -27.859 2.387 1 83.75 89 PHE B CA 1
ATOM 3590 C C . PHE B 1 89 ? 22.578 -28.281 1.518 1 83.75 89 PHE B C 1
ATOM 3592 O O . PHE B 1 89 ? 23.734 -28.016 1.854 1 83.75 89 PHE B O 1
ATOM 3599 N N . ARG B 1 90 ? 22.234 -29.188 0.497 1 87.62 90 ARG B N 1
ATOM 3600 C CA . ARG B 1 90 ? 23.312 -29.609 -0.403 1 87.62 90 ARG B CA 1
ATOM 3601 C C . ARG B 1 90 ? 22.891 -29.484 -1.86 1 87.62 90 ARG B C 1
ATOM 3603 O O . ARG B 1 90 ? 21.688 -29.375 -2.154 1 87.62 90 ARG B O 1
ATOM 3610 N N . LYS B 1 91 ? 23.906 -29.438 -2.715 1 92.75 91 LYS B N 1
ATOM 3611 C CA . LYS B 1 91 ? 23.656 -29.406 -4.152 1 92.75 91 LYS B CA 1
ATOM 3612 C C . LYS B 1 91 ? 23.016 -30.703 -4.641 1 92.75 91 LYS B C 1
ATOM 3614 O O . LYS B 1 91 ? 23.422 -31.781 -4.219 1 92.75 91 LYS B O 1
ATOM 3619 N N . LEU B 1 92 ? 22.094 -30.547 -5.496 1 91.69 92 LEU B N 1
ATOM 3620 C CA . LEU B 1 92 ? 21.469 -31.703 -6.105 1 91.69 92 LEU B CA 1
ATOM 3621 C C . LEU B 1 92 ? 22.5 -32.562 -6.848 1 91.69 92 LEU B C 1
ATOM 3623 O O . LEU B 1 92 ? 23.312 -32.031 -7.602 1 91.69 92 LEU B O 1
ATOM 3627 N N . GLN B 1 93 ? 22.453 -33.875 -6.531 1 82.31 93 GLN B N 1
ATOM 3628 C CA . GLN B 1 93 ? 23.266 -34.812 -7.277 1 82.31 93 GLN B CA 1
ATOM 3629 C C . GLN B 1 93 ? 22.594 -35.219 -8.586 1 82.31 93 GLN B C 1
ATOM 3631 O O . GLN B 1 93 ? 21.422 -34.906 -8.805 1 82.31 93 GLN B O 1
ATOM 3636 N N . ASP B 1 94 ? 23.391 -35.688 -9.57 1 76.31 94 ASP B N 1
ATOM 3637 C CA . ASP B 1 94 ? 22.875 -36.094 -10.875 1 76.31 94 ASP B CA 1
ATOM 3638 C C . ASP B 1 94 ? 22.781 -37.594 -10.977 1 76.31 94 ASP B C 1
ATOM 3640 O O . ASP B 1 94 ? 23.797 -38.281 -11.125 1 76.31 94 ASP B O 1
ATOM 3644 N N . PRO B 1 95 ? 21.547 -38.188 -10.844 1 69.88 95 PRO B N 1
ATOM 3645 C CA . PRO B 1 95 ? 20.328 -37.594 -10.273 1 69.88 95 PRO B CA 1
ATOM 3646 C C . PRO B 1 95 ? 20.281 -37.688 -8.75 1 69.88 95 PRO B C 1
ATOM 3648 O O . PRO B 1 95 ? 20.984 -38.531 -8.156 1 69.88 95 PRO B O 1
ATOM 3651 N N . GLU B 1 96 ? 19.516 -36.875 -8.117 1 81.12 96 GLU B N 1
ATOM 3652 C CA . GLU B 1 96 ? 19.328 -36.938 -6.672 1 81.12 96 GLU B CA 1
ATOM 3653 C C . GLU B 1 96 ? 18.297 -38.031 -6.297 1 81.12 96 GLU B C 1
ATOM 3655 O O . GLU B 1 96 ? 17.109 -37.719 -6.148 1 81.12 96 GLU B O 1
ATOM 3660 N N . GLN B 1 97 ? 18.781 -39.219 -6.102 1 87 97 GLN B N 1
ATOM 3661 C CA . GLN B 1 97 ? 17.906 -40.375 -5.902 1 87 97 GLN B CA 1
ATOM 3662 C C . GLN B 1 97 ? 17.031 -40.188 -4.656 1 87 97 GLN B C 1
ATOM 3664 O O . GLN B 1 97 ? 15.867 -40.594 -4.641 1 87 97 GLN B O 1
ATOM 3669 N N . GLU B 1 98 ? 17.625 -39.594 -3.707 1 88.06 98 GLU B N 1
ATOM 3670 C CA . GLU B 1 98 ? 16.859 -39.375 -2.477 1 88.06 98 GLU B CA 1
ATOM 3671 C C . GLU B 1 98 ? 15.625 -38.531 -2.734 1 88.06 98 GLU B C 1
ATOM 3673 O O . GLU B 1 98 ? 14.531 -38.875 -2.277 1 88.06 98 GLU B O 1
ATOM 3678 N N . LEU B 1 99 ? 15.789 -37.5 -3.455 1 93.06 99 LEU B N 1
ATOM 3679 C CA . LEU B 1 99 ? 14.68 -36.594 -3.762 1 93.06 99 LEU B CA 1
ATOM 3680 C C . LEU B 1 99 ? 13.68 -37.25 -4.691 1 93.06 99 LEU B C 1
ATOM 3682 O O . LEU B 1 99 ? 12.469 -37.188 -4.461 1 93.06 99 LEU B O 1
ATOM 3686 N N . LEU B 1 100 ? 14.188 -37.938 -5.699 1 94.19 100 LEU B N 1
ATOM 3687 C CA . LEU B 1 100 ? 13.32 -38.562 -6.695 1 94.19 100 LEU B CA 1
ATOM 3688 C C . LEU B 1 100 ? 12.508 -39.688 -6.078 1 94.19 100 LEU B C 1
ATOM 3690 O O . LEU B 1 100 ? 11.336 -39.875 -6.414 1 94.19 100 LEU B O 1
ATOM 3694 N N . ASN B 1 101 ? 13.125 -40.375 -5.129 1 94.31 101 ASN B N 1
ATOM 3695 C CA . ASN B 1 101 ? 12.453 -41.5 -4.52 1 94.31 101 ASN B CA 1
ATOM 3696 C C . ASN B 1 101 ? 11.383 -41.062 -3.523 1 94.31 101 ASN B C 1
ATOM 3698 O O . ASN B 1 101 ? 10.391 -41.781 -3.318 1 94.31 101 ASN B O 1
ATOM 3702 N N . SER B 1 102 ? 11.547 -39.969 -3.014 1 94.88 102 SER B N 1
ATOM 3703 C CA . SER B 1 102 ? 10.648 -39.531 -1.941 1 94.88 102 SER B CA 1
ATOM 3704 C C . SER B 1 102 ? 9.602 -38.562 -2.451 1 94.88 102 SER B C 1
ATOM 3706 O O . SER B 1 102 ? 8.742 -38.094 -1.691 1 94.88 102 SER B O 1
ATOM 3708 N N . THR B 1 103 ? 9.664 -38.219 -3.703 1 97.06 103 THR B N 1
ATOM 3709 C CA . THR B 1 103 ? 8.773 -37.188 -4.246 1 97.06 103 THR B CA 1
ATOM 3710 C C . THR B 1 103 ? 7.875 -37.781 -5.328 1 97.06 103 THR B C 1
ATOM 3712 O O . THR B 1 103 ? 8.352 -38.469 -6.246 1 97.06 103 THR B O 1
ATOM 3715 N N . SER B 1 104 ? 6.598 -37.531 -5.207 1 97.56 104 SER B N 1
ATOM 3716 C CA . SER B 1 104 ? 5.633 -37.969 -6.207 1 97.56 104 SER B CA 1
ATOM 3717 C C . SER B 1 104 ? 5.168 -36.812 -7.078 1 97.56 104 SER B C 1
ATOM 3719 O O . SER B 1 104 ? 4.805 -37 -8.242 1 97.56 104 SER B O 1
ATOM 3721 N N . VAL B 1 105 ? 5.16 -35.594 -6.504 1 98 105 VAL B N 1
ATOM 3722 C CA . VAL B 1 105 ? 4.641 -34.406 -7.176 1 98 105 VAL B CA 1
ATOM 3723 C C . VAL B 1 105 ? 5.656 -33.281 -7.082 1 98 105 VAL B C 1
ATOM 3725 O O . VAL B 1 105 ? 6.152 -32.969 -5.996 1 98 105 VAL B O 1
ATOM 3728 N N . PHE B 1 106 ? 6.004 -32.719 -8.203 1 98.19 106 PHE B N 1
ATOM 3729 C CA . PHE B 1 106 ? 6.836 -31.531 -8.242 1 98.19 106 PHE B CA 1
ATOM 3730 C C . PHE B 1 106 ? 5.996 -30.297 -8.555 1 98.19 106 PHE B C 1
ATOM 3732 O O . PHE B 1 106 ? 5.168 -30.328 -9.469 1 98.19 106 PHE B O 1
ATOM 3739 N N . LEU B 1 107 ? 6.156 -29.25 -7.773 1 97.75 107 LEU B N 1
ATOM 3740 C CA . LEU B 1 107 ? 5.617 -27.922 -8.023 1 97.75 107 LEU B CA 1
ATOM 3741 C C . LEU B 1 107 ? 6.723 -26.969 -8.453 1 97.75 107 LEU B C 1
ATOM 3743 O O . LEU B 1 107 ? 7.531 -26.531 -7.633 1 97.75 107 LEU B O 1
ATOM 3747 N N . PHE B 1 108 ? 6.695 -26.625 -9.703 1 97.94 108 PHE B N 1
ATOM 3748 C CA . PHE B 1 108 ? 7.73 -25.766 -10.258 1 97.94 108 PHE B CA 1
ATOM 3749 C C . PHE B 1 108 ? 7.254 -24.328 -10.328 1 97.94 108 PHE B C 1
ATOM 3751 O O . PHE B 1 108 ? 6.211 -24.047 -10.922 1 97.94 108 PHE B O 1
ATOM 3758 N N . ASP B 1 109 ? 8.016 -23.422 -9.742 1 96.81 109 ASP B N 1
ATOM 3759 C CA . ASP B 1 109 ? 7.855 -22.016 -10.078 1 96.81 109 ASP B CA 1
ATOM 3760 C C . ASP B 1 109 ? 8.109 -21.781 -11.57 1 96.81 109 ASP B C 1
ATOM 3762 O O . ASP B 1 109 ? 8.812 -22.547 -12.211 1 96.81 109 ASP B O 1
ATOM 3766 N N . CYS B 1 110 ? 7.492 -20.75 -12.086 1 94.75 110 CYS B N 1
ATOM 3767 C CA . CYS B 1 110 ? 7.637 -20.516 -13.516 1 94.75 110 CYS B CA 1
ATOM 3768 C C . CYS B 1 110 ? 8.758 -19.516 -13.789 1 94.75 110 CYS B C 1
ATOM 3770 O O . CYS B 1 110 ? 9.82 -19.891 -14.289 1 94.75 110 CYS B O 1
ATOM 3772 N N . ASP B 1 111 ? 8.562 -18.297 -13.328 1 88.56 111 ASP B N 1
ATOM 3773 C CA . ASP B 1 111 ? 9.547 -17.25 -13.578 1 88.56 111 ASP B CA 1
ATOM 3774 C C . ASP B 1 111 ? 10.867 -17.547 -12.867 1 88.56 111 ASP B C 1
ATOM 3776 O O . ASP B 1 111 ? 10.898 -17.703 -11.641 1 88.56 111 ASP B O 1
ATOM 3780 N N . GLY B 1 112 ? 11.922 -17.781 -13.633 1 90.31 112 GLY B N 1
ATOM 3781 C CA . GLY B 1 112 ? 13.234 -18.031 -13.07 1 90.31 112 GLY B CA 1
ATOM 3782 C C . GLY B 1 112 ? 13.57 -19.5 -12.977 1 90.31 112 GLY B C 1
ATOM 3783 O O . GLY B 1 112 ? 14.711 -19.875 -12.695 1 90.31 112 GLY B O 1
ATOM 3784 N N . VAL B 1 113 ? 12.578 -20.344 -13.258 1 95.81 113 VAL B N 1
ATOM 3785 C CA . VAL B 1 113 ? 12.789 -21.781 -13.156 1 95.81 113 VAL B CA 1
ATOM 3786 C C . VAL B 1 113 ? 12.469 -22.453 -14.5 1 95.81 113 VAL B C 1
ATOM 3788 O O . VAL B 1 113 ? 13.258 -23.25 -15 1 95.81 113 VAL B O 1
ATOM 3791 N N . ILE B 1 114 ? 11.359 -22.078 -15.055 1 96.25 114 ILE B N 1
ATOM 3792 C CA . ILE B 1 114 ? 10.945 -22.625 -16.344 1 96.25 114 ILE B CA 1
ATOM 3793 C C . ILE B 1 114 ? 11.414 -21.703 -17.469 1 96.25 114 ILE B C 1
ATOM 3795 O O . ILE B 1 114 ? 11.914 -22.172 -18.5 1 96.25 114 ILE B O 1
ATOM 3799 N N . TRP B 1 115 ? 11.258 -20.391 -17.203 1 92.19 115 TRP B N 1
ATOM 3800 C CA . TRP B 1 115 ? 11.656 -19.422 -18.234 1 92.19 115 TRP B CA 1
ATOM 3801 C C . TRP B 1 115 ? 12.234 -18.172 -17.594 1 92.19 115 TRP B C 1
ATOM 3803 O O . TRP B 1 115 ? 12.078 -17.938 -16.391 1 92.19 115 TRP B O 1
ATOM 3813 N N . LEU B 1 116 ? 12.938 -17.391 -18.359 1 83.69 11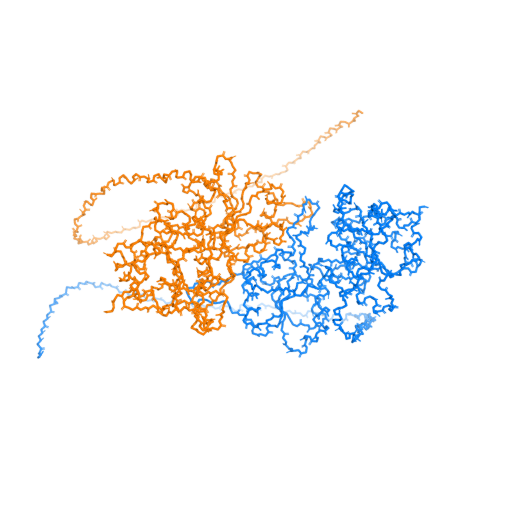6 LEU B N 1
ATOM 3814 C CA . LEU B 1 116 ? 13.328 -16 -18.125 1 83.69 116 LEU B CA 1
ATOM 3815 C C . LEU B 1 116 ? 12.719 -15.086 -19.188 1 83.69 116 LEU B C 1
ATOM 3817 O O . LEU B 1 116 ? 13.156 -15.078 -20.328 1 83.69 116 LEU B O 1
ATOM 3821 N N . GLY B 1 117 ? 11.773 -14.289 -18.75 1 78.56 117 GLY B N 1
ATOM 3822 C CA . GLY B 1 117 ? 11.055 -13.508 -19.75 1 78.56 117 GLY B CA 1
ATOM 3823 C C . GLY B 1 117 ? 10.328 -14.367 -20.766 1 78.56 117 GLY B C 1
ATOM 3824 O O . GLY B 1 117 ? 9.469 -15.172 -20.406 1 78.56 117 GLY B O 1
ATOM 3825 N N . ASP B 1 118 ? 10.82 -14.312 -22.062 1 80.94 118 ASP B N 1
ATOM 3826 C CA . ASP B 1 118 ? 10.148 -15.047 -23.125 1 80.94 118 ASP B CA 1
ATOM 3827 C C . ASP B 1 118 ? 11.039 -16.172 -23.656 1 80.94 118 ASP B C 1
ATOM 3829 O O . ASP B 1 118 ? 10.852 -16.641 -24.781 1 80.94 118 ASP B O 1
ATOM 3833 N N . LYS B 1 119 ? 11.953 -16.609 -22.812 1 85.44 119 LYS B N 1
ATOM 3834 C CA . LYS B 1 119 ? 12.852 -17.672 -23.219 1 85.44 119 LYS B CA 1
ATOM 3835 C C . LYS B 1 119 ? 12.852 -18.812 -22.219 1 85.44 119 LYS B C 1
ATOM 3837 O O . LYS B 1 119 ? 12.945 -18.594 -21.016 1 85.44 119 LYS B O 1
ATOM 3842 N N . LEU B 1 120 ? 12.812 -19.953 -22.781 1 93.25 120 LEU B N 1
ATOM 3843 C CA . LEU B 1 120 ? 12.898 -21.141 -21.938 1 93.25 120 LEU B CA 1
ATOM 3844 C C . LEU B 1 120 ? 14.305 -21.312 -21.375 1 93.25 120 LEU B C 1
ATOM 3846 O O . LEU B 1 120 ? 15.289 -21.094 -22.094 1 93.25 120 LEU B O 1
ATOM 3850 N N . ILE B 1 121 ? 14.32 -21.703 -20.156 1 93.44 121 ILE B N 1
ATOM 3851 C CA . ILE B 1 121 ? 15.609 -22.078 -19.594 1 93.44 121 ILE B CA 1
ATOM 3852 C C . ILE B 1 121 ? 16.062 -23.406 -20.172 1 93.44 121 ILE B C 1
ATOM 3854 O O . ILE B 1 121 ? 15.258 -24.328 -20.344 1 93.44 121 ILE B O 1
ATOM 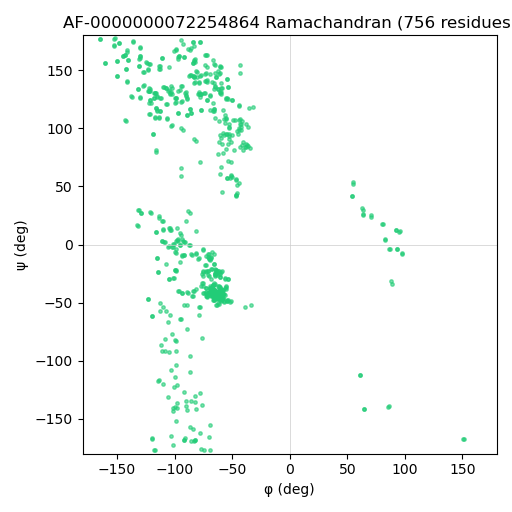3858 N N . ALA B 1 122 ? 17.359 -23.547 -20.469 1 94.19 122 ALA B N 1
ATOM 3859 C CA . ALA B 1 122 ? 17.922 -24.719 -21.141 1 94.19 122 ALA B CA 1
ATOM 3860 C C . ALA B 1 122 ? 17.672 -26 -20.344 1 94.19 122 ALA B C 1
ATOM 3862 O O . ALA B 1 122 ? 17.875 -26.016 -19.125 1 94.19 122 ALA B O 1
ATOM 3863 N N . GLY B 1 123 ? 17.172 -27.047 -21.047 1 95.12 123 GLY B N 1
ATOM 3864 C CA . GLY B 1 123 ? 17.031 -28.359 -20.438 1 95.12 123 GLY B CA 1
ATOM 3865 C C . GLY B 1 123 ? 15.664 -28.594 -19.828 1 95.12 123 GLY B C 1
ATOM 3866 O O . GLY B 1 123 ? 15.344 -29.719 -19.406 1 95.12 123 GLY B O 1
ATOM 3867 N N . VAL B 1 124 ? 14.805 -27.578 -19.844 1 96.31 124 VAL B N 1
ATOM 3868 C CA . VAL B 1 124 ? 13.508 -27.656 -19.172 1 96.31 124 VAL B CA 1
ATOM 3869 C C . VAL B 1 124 ? 12.641 -28.719 -19.859 1 96.31 124 VAL B C 1
ATOM 3871 O O . VAL B 1 124 ? 12.125 -29.625 -19.203 1 96.31 124 VAL B O 1
ATOM 3874 N N . PRO B 1 125 ? 12.516 -28.734 -21.234 1 96.38 125 PRO B N 1
ATOM 3875 C CA . PRO B 1 125 ? 11.648 -29.734 -21.859 1 96.38 125 PRO B CA 1
ATOM 3876 C C . PRO B 1 125 ? 12.109 -31.172 -21.594 1 96.38 125 PRO B C 1
ATOM 3878 O O . PRO B 1 125 ? 11.289 -32.031 -21.234 1 96.38 125 PRO B O 1
ATOM 3881 N N . GLU B 1 126 ? 13.414 -31.375 -21.688 1 95.94 126 GLU B N 1
ATOM 3882 C CA . GLU B 1 126 ? 13.984 -32.719 -21.469 1 95.94 126 GLU B CA 1
ATOM 3883 C C . GLU B 1 126 ? 13.789 -33.156 -20.031 1 95.94 126 GLU B C 1
ATOM 3885 O O . GLU B 1 126 ? 13.547 -34.344 -19.766 1 95.94 126 GLU B O 1
ATOM 3890 N N . THR B 1 127 ? 13.953 -32.219 -19.125 1 96.38 127 THR B N 1
ATOM 3891 C CA . THR B 1 127 ? 13.812 -32.531 -17.703 1 96.38 127 THR B CA 1
ATOM 3892 C C . THR B 1 127 ? 12.375 -32.906 -17.375 1 96.38 127 THR B C 1
ATOM 3894 O O . THR B 1 127 ? 12.133 -33.906 -16.656 1 96.38 127 THR B O 1
ATOM 3897 N N . LEU B 1 128 ? 11.391 -32.156 -17.891 1 97.25 128 LEU B N 1
ATOM 3898 C CA . LEU B 1 128 ? 9.984 -32.469 -17.656 1 97.25 128 LEU B CA 1
ATOM 3899 C C . LEU B 1 128 ? 9.609 -33.812 -18.234 1 97.25 128 LEU B C 1
ATOM 3901 O O . LEU B 1 128 ? 8.906 -34.625 -17.594 1 97.25 128 LEU B O 1
ATOM 3905 N N . ASP B 1 129 ? 10.117 -34.156 -19.406 1 96.31 129 ASP B N 1
ATOM 3906 C CA . ASP B 1 129 ? 9.891 -35.438 -20.031 1 96.31 129 ASP B CA 1
ATOM 3907 C C . ASP B 1 129 ? 10.469 -36.562 -19.188 1 96.31 129 ASP B C 1
ATOM 3909 O O . ASP B 1 129 ? 9.836 -37.625 -19 1 96.31 129 ASP B O 1
ATOM 3913 N N . TYR B 1 130 ? 11.641 -36.312 -18.734 1 96.38 130 TYR B N 1
ATOM 3914 C CA . TYR B 1 130 ? 12.305 -37.312 -17.906 1 96.38 130 TYR B CA 1
ATOM 3915 C C . TYR B 1 130 ? 11.508 -37.562 -16.641 1 96.38 130 TYR B C 1
ATOM 3917 O O . TYR B 1 130 ? 11.211 -38.719 -16.312 1 96.38 130 TYR B O 1
ATOM 3925 N N . LEU B 1 131 ? 11.125 -36.531 -15.906 1 97 131 LEU B N 1
ATOM 3926 C CA . LEU B 1 131 ? 10.391 -36.688 -14.656 1 97 131 LEU B CA 1
ATOM 3927 C C . LEU B 1 131 ? 9.078 -37.406 -14.883 1 97 131 LEU B C 1
ATOM 3929 O O . LEU B 1 131 ? 8.711 -38.312 -14.109 1 97 131 LEU B O 1
ATOM 3933 N N . ARG B 1 132 ? 8.406 -37.094 -15.984 1 96.81 132 ARG B N 1
ATOM 3934 C CA . ARG B 1 132 ? 7.168 -37.75 -16.328 1 96.81 132 ARG B CA 1
ATOM 3935 C C . ARG B 1 132 ? 7.422 -39.219 -16.656 1 96.81 132 ARG B C 1
ATOM 3937 O O . ARG B 1 132 ? 6.629 -40.094 -16.281 1 96.81 132 ARG B O 1
ATOM 3944 N N . SER B 1 133 ? 8.508 -39.531 -17.312 1 96.69 133 SER B N 1
ATOM 3945 C CA . SER B 1 133 ? 8.836 -40.906 -17.734 1 96.69 133 SER B CA 1
ATOM 3946 C C . SER B 1 133 ? 9.07 -41.812 -16.531 1 96.69 133 SER B C 1
ATOM 3948 O O . SER B 1 133 ? 8.883 -43.031 -16.609 1 96.69 133 SER B O 1
ATOM 3950 N N . ILE B 1 134 ? 9.453 -41.25 -15.414 1 95.81 134 ILE B N 1
ATOM 3951 C CA . ILE B 1 134 ? 9.719 -42.062 -14.234 1 95.81 134 ILE B CA 1
ATOM 3952 C C . ILE B 1 134 ? 8.562 -41.938 -13.25 1 95.81 134 ILE B C 1
ATOM 3954 O O . ILE B 1 134 ? 8.727 -42.188 -12.047 1 95.81 134 ILE B O 1
ATOM 3958 N N . GLY B 1 135 ? 7.453 -41.375 -13.703 1 96.25 135 GLY B N 1
ATOM 3959 C CA . GLY B 1 135 ? 6.199 -41.469 -12.977 1 96.25 135 GLY B CA 1
ATOM 3960 C C . GLY B 1 135 ? 5.93 -40.281 -12.102 1 96.25 135 GLY B C 1
ATOM 3961 O O . GLY B 1 135 ? 5.035 -40.312 -11.25 1 96.25 135 GLY B O 1
ATOM 3962 N N . LYS B 1 136 ? 6.684 -39.219 -12.242 1 97.19 136 LYS B N 1
ATOM 3963 C CA . LYS B 1 136 ? 6.449 -38.031 -11.438 1 97.19 136 LYS B CA 1
ATOM 3964 C C . LYS B 1 136 ? 5.387 -37.125 -12.07 1 97.19 136 LYS B C 1
ATOM 3966 O O . LYS B 1 136 ? 5.246 -37.094 -13.297 1 97.19 136 LYS B O 1
ATOM 3971 N N . ARG B 1 137 ? 4.605 -36.469 -11.273 1 97.25 137 ARG B N 1
ATOM 3972 C CA . ARG B 1 137 ? 3.664 -35.469 -11.719 1 97.25 137 ARG B CA 1
ATOM 3973 C C . ARG B 1 137 ? 4.262 -34.062 -11.578 1 97.25 137 ARG B C 1
ATOM 3975 O O . ARG B 1 137 ? 4.887 -33.75 -10.562 1 97.25 137 ARG B O 1
ATOM 3982 N N . CYS B 1 138 ? 4.121 -33.312 -12.625 1 98 138 CYS B N 1
ATOM 3983 C CA . CYS B 1 138 ? 4.695 -31.969 -12.648 1 98 138 CYS B CA 1
ATOM 3984 C C . CYS B 1 138 ? 3.605 -30.906 -12.742 1 98 138 CYS B C 1
ATOM 3986 O O . CYS B 1 138 ? 2.732 -30.984 -13.609 1 98 138 CYS B O 1
ATOM 3988 N N . PHE B 1 139 ? 3.656 -29.953 -11.812 1 97.69 139 PHE B N 1
ATOM 3989 C CA . PHE B 1 139 ? 2.756 -28.797 -11.797 1 97.69 139 PHE B CA 1
ATOM 3990 C C . PHE B 1 139 ? 3.543 -27.5 -11.805 1 97.69 139 PHE B C 1
ATOM 3992 O O . PHE B 1 139 ? 4.719 -27.469 -11.438 1 97.69 139 PHE B O 1
ATOM 3999 N N . PHE B 1 140 ? 2.885 -26.484 -12.266 1 97.69 140 PHE B N 1
ATOM 4000 C CA . PHE B 1 140 ? 3.502 -25.172 -12.398 1 97.69 140 PHE B CA 1
ATOM 4001 C C . PHE B 1 140 ? 2.742 -24.141 -11.586 1 97.69 140 PHE B C 1
ATOM 4003 O O . PHE B 1 140 ? 1.537 -23.953 -11.766 1 97.69 140 PHE B O 1
ATOM 4010 N N . VAL B 1 141 ? 3.498 -23.5 -10.727 1 95.75 141 VAL B N 1
ATOM 4011 C CA . VAL B 1 141 ? 2.867 -22.578 -9.789 1 95.75 141 VAL B CA 1
ATOM 4012 C C . VAL B 1 141 ? 3.465 -21.172 -9.953 1 95.75 141 VAL B C 1
ATOM 4014 O O . VAL B 1 141 ? 4.68 -21.031 -10.086 1 95.75 141 VAL B O 1
ATOM 4017 N N . THR B 1 142 ? 2.586 -20.188 -10.047 1 94.12 142 THR B N 1
ATOM 4018 C CA . THR B 1 142 ? 3.047 -18.812 -10.195 1 94.12 142 THR B CA 1
ATOM 4019 C C . THR B 1 142 ? 2.166 -17.859 -9.391 1 94.12 142 THR B C 1
ATOM 4021 O O . THR B 1 142 ? 0.948 -18.047 -9.312 1 94.12 142 THR B O 1
ATOM 4024 N N . ASN B 1 143 ? 2.766 -16.859 -8.742 1 93.69 143 ASN B N 1
ATOM 4025 C CA . ASN B 1 143 ? 2.037 -15.797 -8.055 1 93.69 143 ASN B CA 1
ATOM 4026 C C . ASN B 1 143 ? 1.567 -14.719 -9.031 1 93.69 143 ASN B C 1
ATOM 4028 O O . ASN B 1 143 ? 0.777 -13.852 -8.664 1 93.69 143 ASN B O 1
ATOM 4032 N N . ASN B 1 144 ? 2.027 -14.836 -10.234 1 92.69 144 ASN B N 1
ATOM 4033 C CA . ASN B 1 144 ? 1.585 -13.859 -11.227 1 92.69 144 ASN B CA 1
ATOM 4034 C C . ASN B 1 144 ? 0.108 -14.039 -11.57 1 92.69 144 ASN B C 1
ATOM 4036 O O . ASN B 1 144 ? -0.333 -15.148 -11.875 1 92.69 144 ASN B O 1
ATOM 4040 N N . SER B 1 145 ? -0.614 -12.938 -11.477 1 96.69 145 SER B N 1
ATOM 4041 C CA . SER B 1 145 ? -2.062 -13.023 -11.641 1 96.69 145 SER B CA 1
ATOM 4042 C C . SER B 1 145 ? -2.512 -12.414 -12.961 1 96.69 145 SER B C 1
ATOM 4044 O O . SER B 1 145 ? -3.711 -12.305 -13.227 1 96.69 145 SER B O 1
ATOM 4046 N N . THR B 1 146 ? -1.601 -11.945 -13.773 1 95.19 146 THR B N 1
ATOM 4047 C CA . THR B 1 146 ? -1.961 -11.195 -14.977 1 95.19 146 THR B CA 1
ATOM 4048 C C . THR B 1 146 ? -2.541 -12.125 -16.031 1 95.19 146 THR B C 1
ATOM 4050 O O . THR B 1 146 ? -3.193 -11.672 -16.984 1 95.19 146 THR B O 1
ATOM 4053 N N . LYS B 1 147 ? -2.299 -13.461 -15.875 1 94.44 147 LYS B N 1
ATOM 4054 C CA . LYS B 1 147 ? -2.809 -14.438 -16.828 1 94.44 147 LYS B CA 1
ATOM 4055 C C . LYS B 1 147 ? -3.674 -15.484 -16.125 1 94.44 147 LYS B C 1
ATOM 4057 O O . LYS B 1 147 ? -3.473 -15.773 -14.945 1 94.44 147 LYS B O 1
ATOM 4062 N N . SER B 1 148 ? -4.586 -15.969 -16.891 1 96.19 148 SER B N 1
ATOM 4063 C CA . SER B 1 148 ? -5.352 -17.141 -16.5 1 96.19 148 SER B CA 1
ATOM 4064 C C . SER B 1 148 ? -4.605 -18.422 -16.844 1 96.19 148 SER B C 1
ATOM 4066 O O . SER B 1 148 ? -3.551 -18.391 -17.484 1 96.19 148 SER B O 1
ATOM 4068 N N . ARG B 1 149 ? -5.176 -19.562 -16.422 1 95.25 149 ARG B N 1
ATOM 4069 C CA . ARG B 1 149 ? -4.605 -20.828 -16.828 1 95.25 149 ARG B CA 1
ATOM 4070 C C . ARG B 1 149 ? -4.602 -20.969 -18.344 1 95.25 149 ARG B C 1
ATOM 4072 O O . ARG B 1 149 ? -3.629 -21.453 -18.938 1 95.25 149 ARG B O 1
ATOM 4079 N N . ALA B 1 150 ? -5.684 -20.5 -18.953 1 95.31 150 ALA B N 1
ATOM 4080 C CA . ALA B 1 150 ? -5.715 -20.516 -20.406 1 95.31 150 ALA B CA 1
ATOM 4081 C C . ALA B 1 150 ? -4.59 -19.656 -20.984 1 95.31 150 ALA B C 1
ATOM 4083 O O . ALA B 1 150 ? -3.953 -20.047 -21.969 1 95.31 150 ALA B O 1
ATOM 4084 N N . GLY B 1 151 ? -4.422 -18.5 -20.359 1 95.31 151 GLY B N 1
ATOM 4085 C CA . GLY B 1 151 ? -3.322 -17.641 -20.781 1 95.31 151 GLY B CA 1
ATOM 4086 C C . GLY B 1 151 ? -1.963 -18.281 -20.609 1 95.31 151 GLY B C 1
ATOM 4087 O O . GLY B 1 151 ? -1.091 -18.141 -21.469 1 95.31 151 GLY B O 1
ATOM 4088 N N . TYR B 1 152 ? -1.769 -19.016 -19.609 1 95.38 152 TYR B N 1
ATOM 4089 C CA . TYR B 1 152 ? -0.488 -19.672 -19.359 1 95.38 152 TYR B CA 1
ATOM 4090 C C . TYR B 1 152 ? -0.292 -20.859 -20.281 1 95.38 152 TYR B C 1
ATOM 4092 O O . TYR B 1 152 ? 0.833 -21.156 -20.703 1 95.38 152 TYR B O 1
ATOM 4100 N N . VAL B 1 153 ? -1.373 -21.578 -20.594 1 96.88 153 VAL B N 1
ATOM 4101 C CA . VAL B 1 153 ? -1.261 -22.641 -21.594 1 96.88 153 VAL B CA 1
ATOM 4102 C C . VAL B 1 153 ? -0.712 -22.078 -22.891 1 96.88 153 VAL B C 1
ATOM 4104 O O . VAL B 1 153 ? 0.178 -22.672 -23.516 1 96.88 153 VAL B O 1
ATOM 4107 N N . LYS B 1 154 ? -1.224 -20.938 -23.25 1 96.12 154 LYS B N 1
ATOM 4108 C CA . LYS B 1 154 ? -0.734 -20.281 -24.469 1 96.12 154 LYS B CA 1
ATOM 4109 C C . LYS B 1 154 ? 0.747 -19.938 -24.344 1 96.12 154 LYS B C 1
ATOM 4111 O O . LYS B 1 154 ? 1.514 -20.125 -25.297 1 96.12 154 LYS B O 1
ATOM 4116 N N . LYS B 1 155 ? 1.115 -19.453 -23.188 1 93.62 155 LYS B N 1
ATOM 4117 C CA . LYS B 1 155 ? 2.518 -19.109 -22.984 1 93.62 155 LYS B CA 1
ATOM 4118 C C . LYS B 1 155 ? 3.406 -20.344 -23.047 1 93.62 155 LYS B C 1
ATOM 4120 O O . LYS B 1 155 ? 4.43 -20.344 -23.734 1 93.62 155 LYS B O 1
ATOM 4125 N N . PHE B 1 156 ? 3.053 -21.422 -22.406 1 96.31 156 PHE B N 1
ATOM 4126 C CA . PHE B 1 156 ? 3.797 -22.672 -22.438 1 96.31 156 PHE B CA 1
ATOM 4127 C C . PHE B 1 156 ? 3.908 -23.203 -23.859 1 96.31 156 PHE B C 1
ATOM 4129 O O . PHE B 1 156 ? 4.984 -23.609 -24.297 1 96.31 156 PHE B O 1
ATOM 4136 N N . THR B 1 157 ? 2.84 -23.141 -24.562 1 96.12 157 THR B N 1
ATOM 4137 C CA . THR B 1 157 ? 2.795 -23.625 -25.938 1 96.12 157 THR B CA 1
ATOM 4138 C C . THR B 1 157 ? 3.725 -22.812 -26.844 1 96.12 157 THR B C 1
ATOM 4140 O O . THR B 1 157 ? 4.445 -23.359 -27.672 1 96.12 157 THR B O 1
ATOM 4143 N N . SER B 1 158 ? 3.697 -21.531 -26.625 1 95.19 158 SER B N 1
ATOM 4144 C CA . SER B 1 158 ? 4.547 -20.656 -27.422 1 95.19 158 SER B CA 1
ATOM 4145 C C . SER B 1 158 ? 6.023 -20.938 -27.172 1 95.19 158 SER B C 1
ATOM 4147 O O . SER B 1 158 ? 6.871 -20.656 -28.016 1 95.19 158 SER B O 1
ATOM 4149 N N . LEU B 1 159 ? 6.297 -21.531 -26.047 1 93.94 159 LEU B N 1
ATOM 4150 C CA . LEU B 1 159 ? 7.676 -21.844 -25.688 1 93.94 159 LEU B CA 1
ATOM 4151 C C . LEU B 1 159 ? 8.008 -23.297 -26 1 93.94 159 LEU B C 1
ATOM 4153 O O . LEU B 1 159 ? 9.078 -23.781 -25.641 1 93.94 159 LEU B O 1
ATOM 4157 N N . GLY B 1 160 ? 7.059 -24.031 -26.594 1 93.56 160 GLY B N 1
ATOM 4158 C CA . GLY B 1 160 ? 7.312 -25.375 -27.078 1 93.56 160 GLY B CA 1
ATOM 4159 C C . GLY B 1 160 ? 6.98 -26.438 -26.062 1 93.56 160 GLY B C 1
ATOM 4160 O O . GLY B 1 160 ? 7.422 -27.594 -26.188 1 93.56 160 GLY B O 1
ATOM 4161 N N . LEU B 1 161 ? 6.297 -26.047 -25.031 1 96.31 161 LEU B N 1
ATOM 4162 C CA . LEU B 1 161 ? 5.922 -27 -24 1 96.31 161 LEU B CA 1
ATOM 4163 C C . LEU B 1 161 ? 4.438 -27.344 -24.094 1 96.31 161 LEU B C 1
ATOM 4165 O O . LEU B 1 161 ? 3.605 -26.469 -24.312 1 96.31 161 LEU B O 1
ATOM 4169 N N . LYS B 1 162 ? 4.141 -28.594 -24.062 1 94.88 162 LYS B N 1
ATOM 4170 C CA . LYS B 1 162 ? 2.756 -29.047 -24 1 94.88 162 LYS B CA 1
ATOM 4171 C C . LYS B 1 162 ? 2.303 -29.266 -22.562 1 94.88 162 LYS B C 1
ATOM 4173 O O . LYS B 1 162 ? 2.578 -30.312 -21.969 1 94.88 162 LYS B O 1
ATOM 4178 N N . ILE B 1 163 ? 1.607 -28.297 -22.016 1 96.69 163 ILE B N 1
ATOM 4179 C CA . ILE B 1 163 ? 1.151 -28.312 -20.641 1 96.69 163 ILE B CA 1
ATOM 4180 C C . ILE B 1 163 ? -0.37 -28.188 -20.594 1 96.69 163 ILE B C 1
ATOM 4182 O O . ILE B 1 163 ? -0.957 -27.391 -21.328 1 96.69 163 ILE B O 1
ATOM 4186 N N . SER B 1 164 ? -1.005 -29 -19.859 1 95.94 164 SER B N 1
ATOM 4187 C CA . SER B 1 164 ? -2.449 -28.922 -19.672 1 95.94 164 SER B CA 1
ATOM 4188 C C . SER B 1 164 ? -2.814 -27.859 -18.641 1 95.94 164 SER B C 1
ATOM 4190 O O . SER B 1 164 ? -2.045 -27.594 -17.703 1 95.94 164 SER B O 1
ATOM 4192 N N . PRO B 1 165 ? -3.975 -27.219 -18.797 1 95.88 165 PRO B N 1
ATOM 4193 C CA . PRO B 1 165 ? -4.398 -26.219 -17.812 1 95.88 165 PRO B CA 1
ATOM 4194 C C . PRO B 1 165 ? -4.457 -26.766 -16.391 1 95.88 165 PRO B C 1
ATOM 4196 O O . PRO B 1 165 ? -4.219 -26.031 -15.43 1 95.88 165 PRO B O 1
ATOM 4199 N N . GLU B 1 166 ? -4.719 -28.047 -16.234 1 94.31 166 GLU B N 1
ATOM 4200 C CA . GLU B 1 166 ? -4.848 -28.688 -14.922 1 94.31 166 GLU B CA 1
ATOM 4201 C C . GLU B 1 166 ? -3.498 -28.766 -14.211 1 94.31 166 GLU B C 1
ATOM 4203 O O . GLU B 1 166 ? -3.439 -29.016 -13.008 1 94.31 166 GLU B O 1
ATOM 4208 N N . GLU B 1 167 ? -2.471 -28.5 -14.984 1 96.56 167 GLU B N 1
ATOM 4209 C CA . GLU B 1 167 ? -1.129 -28.562 -14.414 1 96.56 167 GLU B CA 1
ATOM 4210 C C . GLU B 1 167 ? -0.664 -27.172 -13.961 1 96.56 167 GLU B C 1
ATOM 4212 O O . GLU B 1 167 ? 0.427 -27.031 -13.406 1 96.56 167 GLU B O 1
ATOM 4217 N N . ILE B 1 168 ? -1.499 -26.188 -14.156 1 96.69 168 ILE B N 1
ATOM 4218 C CA . ILE B 1 168 ? -1.086 -24.812 -13.914 1 96.69 168 ILE B CA 1
ATOM 4219 C C . ILE B 1 168 ? -1.849 -24.234 -12.719 1 96.69 168 ILE B C 1
ATOM 4221 O O . ILE B 1 168 ? -3.08 -24.281 -12.688 1 96.69 168 ILE B O 1
ATOM 4225 N N . PHE B 1 169 ? -1.089 -23.734 -11.773 1 95.06 169 PHE B N 1
ATOM 4226 C CA . PHE B 1 169 ? -1.643 -23.078 -10.594 1 95.06 169 PHE B CA 1
ATOM 4227 C C . PHE B 1 169 ? -1.178 -21.625 -10.523 1 95.06 169 PHE B C 1
ATOM 4229 O O . PHE B 1 169 ? -0.132 -21.328 -9.938 1 95.06 169 PHE B O 1
ATOM 4236 N N . SER B 1 170 ? -1.987 -20.766 -11.023 1 95.38 170 SER B N 1
ATOM 4237 C CA . SER B 1 170 ? -1.713 -19.344 -10.922 1 95.38 170 SER B CA 1
ATOM 4238 C C . SER B 1 170 ? -2.436 -18.719 -9.734 1 95.38 170 SER B C 1
ATOM 4240 O O . SER B 1 170 ? -3.375 -19.312 -9.195 1 95.38 170 SER B O 1
ATOM 4242 N N . SER B 1 171 ? -1.95 -17.531 -9.359 1 96 171 SER B N 1
ATOM 4243 C CA . SER B 1 171 ? -2.6 -16.875 -8.227 1 96 171 SER B CA 1
ATOM 4244 C C . SER B 1 171 ? -3.998 -16.391 -8.594 1 96 171 SER B C 1
ATOM 4246 O O . SER B 1 171 ? -4.867 -16.281 -7.73 1 96 171 SER B O 1
ATOM 4248 N N . SER B 1 172 ? -4.266 -16.094 -9.891 1 97.44 172 SER B N 1
ATOM 4249 C CA . SER B 1 172 ? -5.617 -15.789 -10.352 1 97.44 172 SER B CA 1
ATOM 4250 C C . SER B 1 172 ? -6.543 -16.984 -10.188 1 97.44 172 SER B C 1
ATOM 4252 O O . SER B 1 172 ? -7.68 -16.844 -9.734 1 97.44 172 SER B O 1
ATOM 4254 N N . PHE B 1 173 ? -6.023 -18.203 -10.531 1 95.81 173 PHE B N 1
ATOM 4255 C CA . PHE B 1 173 ? -6.766 -19.438 -10.312 1 95.81 173 PHE B CA 1
ATOM 4256 C C . PHE B 1 173 ? -7.043 -19.641 -8.828 1 95.81 173 PHE B C 1
ATOM 4258 O O . PHE B 1 173 ? -8.156 -20.016 -8.445 1 95.81 173 PHE B O 1
ATOM 4265 N N . ALA B 1 174 ? -6.008 -19.391 -8.039 1 95 174 ALA B N 1
ATOM 4266 C CA . ALA B 1 174 ? -6.137 -19.578 -6.598 1 95 174 ALA B CA 1
ATOM 4267 C C . ALA B 1 174 ? -7.242 -18.688 -6.027 1 95 174 ALA B C 1
ATOM 4269 O O . ALA B 1 174 ? -8.016 -19.125 -5.172 1 95 174 ALA B O 1
ATOM 4270 N N . ALA B 1 175 ? -7.352 -17.469 -6.48 1 97.81 175 ALA B N 1
ATOM 4271 C CA . ALA B 1 175 ? -8.391 -16.547 -6.008 1 97.81 175 ALA B CA 1
ATOM 4272 C C . ALA B 1 175 ? -9.781 -17.078 -6.355 1 97.81 175 ALA B C 1
ATOM 4274 O O . ALA B 1 175 ? -10.672 -17.094 -5.5 1 97.81 175 ALA B O 1
ATOM 4275 N N . ALA B 1 176 ? -9.945 -17.516 -7.586 1 97.38 176 ALA B N 1
ATOM 4276 C CA . ALA B 1 176 ? -11.227 -18.062 -8.016 1 97.38 176 ALA B CA 1
ATOM 4277 C C . ALA B 1 176 ? -11.586 -19.328 -7.238 1 97.38 176 ALA B C 1
ATOM 4279 O O . ALA B 1 176 ? -12.727 -19.484 -6.797 1 97.38 176 ALA B O 1
ATOM 4280 N N . ALA B 1 177 ? -10.57 -20.141 -7.082 1 94.06 177 ALA B N 1
ATOM 4281 C CA . ALA B 1 177 ? -10.781 -21.391 -6.348 1 94.06 177 ALA B CA 1
ATOM 4282 C C . ALA B 1 177 ? -11.172 -21.109 -4.902 1 94.06 177 ALA B C 1
ATOM 4284 O O . ALA B 1 177 ? -12.023 -21.797 -4.34 1 94.06 177 ALA B O 1
ATOM 4285 N N . TYR B 1 178 ? -10.531 -20.141 -4.293 1 96.12 178 TYR B N 1
ATOM 4286 C CA . TYR B 1 178 ? -10.859 -19.75 -2.926 1 96.12 178 TYR B CA 1
ATOM 4287 C C . TYR B 1 178 ? -12.312 -19.297 -2.816 1 96.12 178 TYR B C 1
ATOM 4289 O O . TYR B 1 178 ? -13.031 -19.75 -1.92 1 96.12 178 TYR B O 1
ATOM 4297 N N . LEU B 1 179 ? -12.766 -18.484 -3.725 1 97.81 179 LEU B N 1
ATOM 4298 C CA . LEU B 1 179 ? -14.141 -18 -3.717 1 97.81 179 LEU B CA 1
ATOM 4299 C C . LEU B 1 179 ? -15.125 -19.141 -3.953 1 97.81 179 LEU B C 1
ATOM 4301 O O . LEU B 1 179 ? -16.219 -19.156 -3.365 1 97.81 179 LEU B O 1
ATOM 4305 N N . GLU B 1 180 ? -14.742 -20 -4.832 1 95.75 180 GLU B N 1
ATOM 4306 C CA . GLU B 1 180 ? -15.57 -21.172 -5.062 1 95.75 180 GLU B CA 1
ATOM 4307 C C . GLU B 1 180 ? -15.711 -22.016 -3.797 1 95.75 180 GLU B C 1
ATOM 4309 O O . GLU B 1 180 ? -16.812 -22.469 -3.459 1 95.75 180 GLU B O 1
ATOM 4314 N N . SER B 1 181 ? -14.633 -22.203 -3.09 1 93.56 181 SER B N 1
ATOM 4315 C CA . SER B 1 181 ? -14.625 -23.016 -1.875 1 93.56 181 SER B CA 1
ATOM 4316 C C . SER B 1 181 ? -15.516 -22.391 -0.8 1 93.56 181 SER B C 1
ATOM 4318 O O . SER B 1 181 ? -16.047 -23.109 0.059 1 93.56 181 SER B O 1
ATOM 4320 N N . LYS B 1 182 ? -15.719 -21.141 -0.907 1 95.5 182 LYS B N 1
ATOM 4321 C CA . LYS B 1 182 ? -16.562 -20.438 0.048 1 95.5 182 LYS B CA 1
ATOM 4322 C C . LYS B 1 182 ? -18 -20.344 -0.447 1 95.5 182 LYS B C 1
ATOM 4324 O O . LYS B 1 182 ? -18.828 -19.672 0.17 1 95.5 182 LYS B O 1
ATOM 4329 N N . ASN B 1 183 ? -18.281 -20.953 -1.556 1 97.38 183 ASN B N 1
ATOM 4330 C CA . ASN B 1 183 ? -19.594 -20.875 -2.189 1 97.38 183 ASN B CA 1
ATOM 4331 C C . ASN B 1 183 ? -20.031 -19.438 -2.404 1 97.38 183 ASN B C 1
ATOM 4333 O O . ASN B 1 183 ? -21.188 -19.078 -2.156 1 97.38 183 ASN B O 1
ATOM 4337 N N . PHE B 1 184 ? -19.125 -18.609 -2.83 1 98.06 184 PHE B N 1
ATOM 4338 C CA . PHE B 1 184 ? -19.344 -17.188 -2.994 1 98.06 184 PHE B CA 1
ATOM 4339 C C . PHE B 1 184 ? -20.453 -16.922 -4.023 1 98.06 184 PHE B C 1
ATOM 4341 O O . PHE B 1 184 ? -21.266 -16.031 -3.846 1 98.06 184 PHE B O 1
ATOM 4348 N N . LYS B 1 185 ? -20.453 -17.656 -5.098 1 97.44 185 LYS B N 1
ATOM 4349 C CA . LYS B 1 185 ? -21.422 -17.469 -6.164 1 97.44 185 LYS B CA 1
ATOM 4350 C C . LYS B 1 185 ? -22.859 -17.547 -5.625 1 97.44 185 LYS B C 1
ATOM 4352 O O . LYS B 1 185 ? -23.734 -16.828 -6.082 1 97.44 185 LYS B O 1
ATOM 4357 N N . ALA B 1 186 ? -23.031 -18.375 -4.703 1 97.75 186 ALA B N 1
ATOM 4358 C CA . ALA B 1 186 ? -24.359 -18.609 -4.145 1 97.75 186 ALA B CA 1
ATOM 4359 C C . ALA B 1 186 ? -24.859 -17.391 -3.379 1 97.75 186 ALA B C 1
ATOM 4361 O O . ALA B 1 186 ? -26.062 -17.25 -3.148 1 97.75 186 ALA B O 1
ATOM 4362 N N . THR B 1 187 ? -24.047 -16.516 -2.949 1 97.38 187 THR B N 1
ATOM 4363 C CA . THR B 1 187 ? -24.438 -15.312 -2.211 1 97.38 187 THR B CA 1
ATOM 4364 C C . THR B 1 187 ? -25.109 -14.305 -3.135 1 97.38 187 THR B C 1
ATOM 4366 O O . THR B 1 187 ? -25.812 -13.406 -2.67 1 97.38 187 THR B O 1
ATOM 4369 N N . GLY B 1 188 ? -24.812 -14.43 -4.434 1 97.56 188 GLY B N 1
ATOM 4370 C CA . GLY B 1 188 ? -25.344 -13.469 -5.395 1 97.56 188 GLY B CA 1
ATOM 4371 C C . GLY B 1 188 ? -24.531 -12.195 -5.473 1 97.56 188 GLY B C 1
ATOM 4372 O O . GLY B 1 188 ? -24.844 -11.297 -6.262 1 97.56 188 GLY B O 1
ATOM 4373 N N . LYS B 1 189 ? -23.438 -12.156 -4.75 1 98.5 189 LYS B N 1
ATOM 4374 C CA . LYS B 1 189 ? -22.594 -10.961 -4.715 1 98.5 189 LYS B CA 1
ATOM 4375 C C . LYS B 1 189 ? -21.578 -10.969 -5.852 1 98.5 189 LYS B C 1
ATOM 4377 O O . LYS B 1 189 ? -21.438 -11.969 -6.559 1 98.5 189 LYS B O 1
ATOM 4382 N N . LYS B 1 190 ? -20.953 -9.773 -6.043 1 98.62 190 LYS B N 1
ATOM 4383 C CA . LYS B 1 190 ? -19.953 -9.57 -7.09 1 98.62 190 LYS B CA 1
ATOM 4384 C C . LYS B 1 190 ? -18.562 -9.375 -6.492 1 98.62 190 LYS B C 1
ATOM 4386 O O . LYS B 1 190 ? -18.422 -9.062 -5.305 1 98.62 190 LYS B O 1
ATOM 4391 N N . VAL B 1 191 ? -17.594 -9.602 -7.367 1 98.94 191 VAL B N 1
ATOM 4392 C CA . VAL B 1 191 ? -16.203 -9.32 -7.008 1 98.94 191 VAL B CA 1
ATOM 4393 C C . VAL B 1 191 ? -15.758 -8.016 -7.656 1 98.94 191 VAL B C 1
ATOM 4395 O O . VAL B 1 191 ? -16.016 -7.785 -8.844 1 98.94 191 VAL B O 1
ATOM 4398 N N . TYR B 1 192 ? -15.18 -7.086 -6.914 1 98.94 192 TYR B N 1
ATOM 4399 C CA . TYR B 1 192 ? -14.43 -5.977 -7.496 1 98.94 192 TYR B CA 1
ATOM 4400 C C . TYR B 1 192 ? -12.961 -6.348 -7.668 1 98.94 192 TYR B C 1
ATOM 4402 O O . TYR B 1 192 ? -12.312 -6.789 -6.719 1 98.94 192 TYR B O 1
ATOM 4410 N N . ILE B 1 193 ? -12.469 -6.156 -8.867 1 98.94 193 ILE B N 1
ATOM 4411 C CA . ILE B 1 193 ? -11.117 -6.602 -9.195 1 98.94 193 ILE B CA 1
ATOM 4412 C C . ILE B 1 193 ? -10.188 -5.398 -9.297 1 98.94 193 ILE B C 1
ATOM 4414 O O . ILE B 1 193 ? -10.477 -4.441 -10.023 1 98.94 193 ILE B O 1
ATOM 4418 N N . ILE B 1 194 ? -9.172 -5.379 -8.5 1 98.94 194 ILE B N 1
ATOM 4419 C CA . ILE B 1 194 ? -7.938 -4.684 -8.836 1 98.94 194 ILE B CA 1
ATOM 4420 C C . ILE B 1 194 ? -6.926 -5.676 -9.406 1 98.94 194 ILE B C 1
ATOM 4422 O O . ILE B 1 194 ? -6.434 -6.555 -8.695 1 98.94 194 ILE B O 1
ATOM 4426 N N . GLY B 1 195 ? -6.582 -5.594 -10.609 1 98.75 195 GLY B N 1
ATOM 4427 C CA . GLY B 1 195 ? -5.82 -6.59 -11.336 1 98.75 195 GLY B CA 1
ATOM 4428 C C . GLY B 1 195 ? -6.125 -6.605 -12.82 1 98.75 195 GLY B C 1
ATOM 4429 O O . GLY B 1 195 ? -6.75 -5.676 -13.344 1 98.75 195 GLY B O 1
ATOM 4430 N N . GLU B 1 196 ? -5.68 -7.625 -13.492 1 98 196 GLU B N 1
ATOM 4431 C CA . GLU B 1 196 ? -5.773 -7.684 -14.945 1 98 196 GLU B CA 1
ATOM 4432 C C . GLU B 1 196 ? -6.609 -8.875 -15.398 1 98 196 GLU B C 1
ATOM 4434 O O . GLU B 1 196 ? -7.406 -9.414 -14.625 1 98 196 GLU B O 1
ATOM 4439 N N . VAL B 1 197 ? -6.57 -9.227 -16.656 1 98.25 197 VAL B N 1
ATOM 4440 C CA . VAL B 1 197 ? -7.52 -10.102 -17.344 1 98.25 197 VAL B CA 1
ATOM 4441 C C . VAL B 1 197 ? -7.426 -11.508 -16.75 1 98.25 197 VAL B C 1
ATOM 4443 O O . VAL B 1 197 ? -8.414 -12.25 -16.734 1 98.25 197 VAL B O 1
ATOM 4446 N N . GLY B 1 198 ? -6.297 -11.891 -16.172 1 98.5 198 GLY B N 1
ATOM 4447 C CA . GLY B 1 198 ? -6.152 -13.219 -15.609 1 98.5 198 GLY B CA 1
ATOM 4448 C C . GLY B 1 198 ? -7.184 -13.531 -14.539 1 98.5 198 GLY B C 1
ATOM 4449 O O . GLY B 1 198 ? -7.766 -14.617 -14.523 1 98.5 198 GLY B O 1
ATOM 4450 N N . ILE B 1 199 ? -7.441 -12.609 -13.68 1 98.69 199 ILE B N 1
ATOM 4451 C CA . ILE B 1 199 ? -8.414 -12.781 -12.609 1 98.69 199 ILE B CA 1
ATOM 4452 C C . ILE B 1 199 ? -9.828 -12.828 -13.188 1 98.69 199 ILE B C 1
ATOM 4454 O O . ILE B 1 199 ? -10.633 -13.672 -12.797 1 98.69 199 ILE B O 1
ATOM 4458 N N . GLU B 1 200 ? -10.078 -11.984 -14.156 1 98.75 200 GLU B N 1
ATOM 4459 C CA . GLU B 1 200 ? -11.391 -11.953 -14.805 1 98.75 200 GLU B CA 1
ATOM 4460 C C . GLU B 1 200 ? -11.727 -13.305 -15.43 1 98.75 200 GLU B C 1
ATOM 4462 O O . GLU B 1 200 ? -12.812 -13.836 -15.211 1 98.75 200 GLU B O 1
ATOM 4467 N N . GLU B 1 201 ? -10.812 -13.844 -16.141 1 98.56 201 GLU B N 1
ATOM 4468 C CA . GLU B 1 201 ? -11.047 -15.07 -16.891 1 98.56 201 GLU B CA 1
ATOM 4469 C C . GLU B 1 201 ? -11.273 -16.25 -15.953 1 98.56 201 GLU B C 1
ATOM 4471 O O . GLU B 1 201 ? -12.109 -17.125 -16.219 1 98.56 201 GLU B O 1
ATOM 4476 N N . GLU B 1 202 ? -10.508 -16.281 -14.875 1 98.38 202 GLU B N 1
ATOM 4477 C CA . GLU B 1 202 ? -10.688 -17.375 -13.922 1 98.38 202 GLU B CA 1
ATOM 4478 C C . GLU B 1 202 ? -12.039 -17.281 -13.219 1 98.38 202 GLU B C 1
ATOM 4480 O O . GLU B 1 202 ? -12.68 -18.312 -12.961 1 98.38 202 GLU B O 1
ATOM 4485 N N . LEU B 1 203 ? -12.484 -16.062 -12.906 1 98.69 203 LEU B N 1
ATOM 4486 C CA . LEU B 1 203 ? -13.789 -15.883 -12.281 1 98.69 203 LEU B CA 1
ATOM 4487 C C . LEU B 1 203 ? -14.906 -16.219 -13.266 1 98.69 203 LEU B C 1
ATOM 4489 O O . LEU B 1 203 ? -15.914 -16.812 -12.875 1 98.69 203 LEU B O 1
ATOM 4493 N N . ASP B 1 204 ? -14.742 -15.852 -14.539 1 98.56 204 ASP B N 1
ATOM 4494 C CA . ASP B 1 204 ? -15.727 -16.141 -15.578 1 98.56 204 ASP B CA 1
ATOM 4495 C C . ASP B 1 204 ? -15.953 -17.641 -15.719 1 98.56 204 ASP B C 1
ATOM 4497 O O . ASP B 1 204 ? -17.078 -18.094 -15.945 1 98.56 204 ASP B O 1
ATOM 4501 N N . LEU B 1 205 ? -14.906 -18.422 -15.609 1 96.94 205 LEU B N 1
ATOM 4502 C CA . LEU B 1 205 ? -15 -19.875 -15.727 1 96.94 205 LEU B CA 1
ATOM 4503 C C . LEU B 1 205 ? -15.922 -20.453 -14.664 1 96.94 205 LEU B C 1
ATOM 4505 O O . LEU B 1 205 ? -16.562 -21.484 -14.875 1 96.94 205 LEU B O 1
ATOM 4509 N N . LEU B 1 206 ? -16 -19.766 -13.555 1 97.06 206 LEU B N 1
ATOM 4510 C CA . LEU B 1 206 ? -16.828 -20.25 -12.445 1 97.06 206 LEU B CA 1
ATOM 4511 C C . LEU B 1 206 ? -18.172 -19.516 -12.398 1 97.06 206 LEU B C 1
ATOM 4513 O O . LEU B 1 206 ? -18.969 -19.75 -11.492 1 97.06 206 LEU B O 1
ATOM 4517 N N . GLY B 1 207 ? -18.344 -18.625 -13.336 1 98.25 207 GLY B N 1
ATOM 4518 C CA . GLY B 1 207 ? -19.594 -17.875 -13.383 1 98.25 207 GLY B CA 1
ATOM 4519 C C . GLY B 1 207 ? -19.719 -16.875 -12.234 1 98.25 207 GLY B C 1
ATOM 4520 O O . GLY B 1 207 ? -20.844 -16.562 -11.82 1 98.25 207 GLY B O 1
ATOM 4521 N N . ILE B 1 208 ? -18.656 -16.438 -11.664 1 98.5 208 ILE B N 1
ATOM 4522 C CA . ILE B 1 208 ? -18.703 -15.445 -10.594 1 98.5 208 ILE B CA 1
ATOM 4523 C C . ILE B 1 208 ? -18.719 -14.039 -11.188 1 98.5 208 ILE B C 1
ATOM 4525 O O . ILE B 1 208 ? -17.766 -13.633 -11.859 1 98.5 208 ILE B O 1
ATOM 4529 N N . PRO B 1 209 ? -19.781 -13.281 -10.969 1 98.62 209 PRO B N 1
ATOM 4530 C CA . PRO B 1 209 ? -19.844 -11.93 -11.523 1 98.62 209 PRO B CA 1
ATOM 4531 C C . PRO B 1 209 ? -18.766 -11.008 -10.945 1 98.62 209 PRO B C 1
ATOM 4533 O O . PRO B 1 209 ? -18.453 -11.102 -9.758 1 98.62 209 PRO B O 1
ATOM 4536 N N . HIS B 1 210 ? -18.266 -10.156 -11.766 1 98.81 210 HIS B N 1
ATOM 4537 C CA . HIS B 1 210 ? -17.203 -9.266 -11.312 1 98.81 210 HIS B CA 1
ATOM 4538 C C . HIS B 1 210 ? -17.25 -7.934 -12.055 1 98.81 210 HIS B C 1
ATOM 4540 O O . HIS B 1 210 ? -17.891 -7.828 -13.117 1 98.81 210 HIS B O 1
ATOM 4546 N N . ILE B 1 211 ? -16.672 -6.914 -11.469 1 98.88 211 ILE B N 1
ATOM 4547 C CA . ILE B 1 211 ? -16.484 -5.59 -12.055 1 98.88 211 ILE B CA 1
ATOM 4548 C C . ILE B 1 211 ? -15.086 -5.086 -11.758 1 98.88 211 ILE B C 1
ATOM 4550 O O . ILE B 1 211 ? -14.336 -5.719 -11.008 1 98.88 211 ILE B O 1
ATOM 4554 N N . GLY B 1 212 ? -14.703 -3.949 -12.297 1 98.62 212 GLY B N 1
ATOM 4555 C CA . GLY B 1 212 ? -13.383 -3.361 -12.109 1 98.62 212 GLY B CA 1
ATOM 4556 C C . GLY B 1 212 ? -12.352 -3.893 -13.086 1 98.62 212 GLY B C 1
ATOM 4557 O O . GLY B 1 212 ? -12.633 -4.055 -14.273 1 98.62 212 GLY B O 1
ATOM 4558 N N . GLY B 1 213 ? -11.148 -4.121 -12.547 1 98.19 213 GLY B N 1
ATOM 4559 C CA . GLY B 1 213 ? -10.078 -4.613 -13.398 1 98.19 213 GLY B CA 1
ATOM 4560 C C . GLY B 1 213 ? -9.672 -3.623 -14.477 1 98.19 213 GLY B C 1
ATOM 4561 O O . GLY B 1 213 ? -9.578 -2.422 -14.219 1 98.19 213 GLY B O 1
ATOM 4562 N N . PRO B 1 214 ? -9.375 -4.172 -15.672 1 98.19 214 PRO B N 1
ATOM 4563 C CA . PRO B 1 214 ? -8.891 -3.322 -16.766 1 98.19 214 PRO B CA 1
ATOM 4564 C C . PRO B 1 214 ? -9.906 -2.248 -17.156 1 98.19 214 PRO B C 1
ATOM 4566 O O . PRO B 1 214 ? -9.516 -1.181 -17.641 1 98.19 214 PRO B O 1
ATOM 4569 N N . ALA B 1 215 ? -11.164 -2.441 -16.922 1 98.31 215 ALA B N 1
ATOM 4570 C CA . ALA B 1 215 ? -12.211 -1.495 -17.297 1 98.31 215 ALA B CA 1
ATOM 4571 C C . ALA B 1 215 ? -12.055 -0.178 -16.531 1 98.31 215 ALA B C 1
ATOM 4573 O O . ALA B 1 215 ? -12.531 0.865 -16.984 1 98.31 215 ALA B O 1
ATOM 4574 N N . ASP B 1 216 ? -11.344 -0.171 -15.375 1 98.31 216 ASP B N 1
ATOM 4575 C CA . ASP B 1 216 ? -11.234 1.013 -14.531 1 98.31 216 ASP B CA 1
ATOM 4576 C C . ASP B 1 216 ? -9.867 1.672 -14.68 1 98.31 216 ASP B C 1
ATOM 4578 O O . ASP B 1 216 ? -9.5 2.539 -13.883 1 98.31 216 ASP B O 1
ATOM 4582 N N . LYS B 1 217 ? -9.07 1.318 -15.719 1 97.06 217 LYS B N 1
ATOM 4583 C CA . LYS B 1 217 ? -7.676 1.746 -15.836 1 97.06 217 LYS B CA 1
ATOM 4584 C C . LYS B 1 217 ? -7.578 3.258 -16.016 1 97.06 217 LYS B C 1
ATOM 4586 O O . LYS B 1 217 ? -6.605 3.879 -15.578 1 97.06 217 LYS B O 1
ATOM 4591 N N . ASP B 1 218 ? -8.609 3.902 -16.578 1 95.81 218 ASP B N 1
ATOM 4592 C CA . ASP B 1 218 ? -8.5 5.32 -16.906 1 95.81 218 ASP B CA 1
ATOM 4593 C C . ASP B 1 218 ? -9.492 6.152 -16.094 1 95.81 218 ASP B C 1
ATOM 4595 O O . ASP B 1 218 ? -9.75 7.312 -16.422 1 95.81 218 ASP B O 1
ATOM 4599 N N . LYS B 1 219 ? -10.102 5.562 -15.117 1 96.88 219 LYS B N 1
ATOM 4600 C CA . LYS B 1 219 ? -11.125 6.273 -14.352 1 96.88 219 LYS B CA 1
ATOM 4601 C C . LYS B 1 219 ? -10.5 7.145 -13.266 1 96.88 219 LYS B C 1
ATOM 4603 O O . LYS B 1 219 ? -9.469 6.785 -12.695 1 96.88 219 LYS B O 1
ATOM 4608 N N . GLN B 1 220 ? -11.125 8.289 -13.047 1 95.25 220 GLN B N 1
ATOM 4609 C CA . GLN B 1 220 ? -10.789 9.234 -11.984 1 95.25 220 GLN B CA 1
ATOM 4610 C C . GLN B 1 220 ? -12.039 9.664 -11.219 1 95.25 220 GLN B C 1
ATOM 4612 O O . GLN B 1 220 ? -13.07 9.977 -11.82 1 95.25 220 GLN B O 1
ATOM 4617 N N . PRO B 1 221 ? -11.922 9.648 -9.93 1 94.62 221 PRO B N 1
ATOM 4618 C CA . PRO B 1 221 ? -13.109 10.109 -9.211 1 94.62 221 PRO B CA 1
ATOM 4619 C C . PRO B 1 221 ? -13.312 11.617 -9.297 1 94.62 221 PRO B C 1
ATOM 4621 O O . PRO B 1 221 ? -12.336 12.375 -9.375 1 94.62 221 PRO B O 1
ATOM 4624 N N . ARG B 1 222 ? -14.555 11.992 -9.305 1 92.25 222 ARG B N 1
ATOM 4625 C CA . ARG B 1 222 ? -14.883 13.398 -9.094 1 92.25 222 ARG B CA 1
ATOM 4626 C C . ARG B 1 222 ? -14.797 13.766 -7.621 1 92.25 222 ARG B C 1
ATOM 4628 O O . ARG B 1 222 ? -15.359 13.078 -6.77 1 92.25 222 ARG B O 1
ATOM 4635 N N . MET B 1 223 ? -14.086 14.844 -7.285 1 90 223 MET B N 1
ATOM 4636 C CA . MET B 1 223 ? -13.82 15.141 -5.883 1 90 223 MET B CA 1
ATOM 4637 C C . MET B 1 223 ? -14.141 16.594 -5.562 1 90 223 MET B C 1
ATOM 4639 O O . MET B 1 223 ? -13.484 17.219 -4.723 1 90 223 MET B O 1
ATOM 4643 N N . GLY B 1 224 ? -15.086 17.109 -6.285 1 85.25 224 GLY B N 1
ATOM 4644 C CA . GLY B 1 224 ? -15.609 18.422 -5.945 1 85.25 224 GLY B CA 1
ATOM 4645 C C . GLY B 1 224 ? -16.578 18.391 -4.77 1 85.25 224 GLY B C 1
ATOM 4646 O O . GLY B 1 224 ? -16.875 17.312 -4.238 1 85.25 224 GLY B O 1
ATOM 4647 N N . PRO B 1 225 ? -17 19.578 -4.348 1 82.75 225 PRO B N 1
ATOM 4648 C CA . PRO B 1 225 ? -17.938 19.656 -3.223 1 82.75 225 PRO B CA 1
ATOM 4649 C C . PRO B 1 225 ? -19.156 18.734 -3.396 1 82.75 225 PRO B C 1
ATOM 4651 O O . PRO B 1 225 ? -19.797 18.75 -4.449 1 82.75 225 PRO B O 1
ATOM 4654 N N . GLY B 1 226 ? -19.391 17.906 -2.473 1 86.19 226 GLY B N 1
ATOM 4655 C CA . GLY B 1 226 ? -20.547 17.031 -2.469 1 86.19 226 GLY B CA 1
ATOM 4656 C C . GLY B 1 226 ? -20.328 15.742 -3.232 1 86.19 226 GLY B C 1
ATOM 4657 O O . GLY B 1 226 ? -21.188 14.852 -3.217 1 86.19 226 GLY B O 1
ATOM 4658 N N . ASP B 1 227 ? -19.219 15.586 -3.838 1 91.12 227 ASP B N 1
ATOM 4659 C CA . ASP B 1 227 ? -18.953 14.406 -4.652 1 91.12 227 ASP B CA 1
ATOM 4660 C C . ASP B 1 227 ? -18.625 13.195 -3.775 1 91.12 227 ASP B C 1
ATOM 4662 O O . ASP B 1 227 ? -18.109 13.352 -2.666 1 91.12 227 ASP B O 1
ATOM 4666 N N . LYS B 1 228 ? -19 12.094 -4.191 1 94.88 228 LYS B N 1
ATOM 4667 C CA . LYS B 1 228 ? -18.656 10.797 -3.625 1 94.88 228 LYS B CA 1
ATOM 4668 C C . LYS B 1 228 ? -18.453 9.758 -4.723 1 94.88 228 LYS B C 1
ATOM 4670 O O . LYS B 1 228 ? -18.969 9.906 -5.832 1 94.88 228 LYS B O 1
ATOM 4675 N N . LEU B 1 229 ? -17.656 8.82 -4.477 1 97.06 229 LEU B N 1
ATOM 4676 C CA . LEU B 1 229 ? -17.531 7.691 -5.395 1 97.06 229 LEU B CA 1
ATOM 4677 C C . LEU B 1 229 ? -18.594 6.629 -5.094 1 97.06 229 LEU B C 1
ATOM 4679 O O . LEU B 1 229 ? -18.562 6.016 -4.023 1 97.06 229 LEU B O 1
ATOM 4683 N N . GLU B 1 230 ? -19.5 6.465 -6.02 1 96.88 230 GLU B N 1
ATOM 4684 C CA . GLU B 1 230 ? -20.531 5.449 -5.852 1 96.88 230 GLU B CA 1
ATOM 4685 C C . GLU B 1 230 ? -20.016 4.059 -6.195 1 96.88 230 GLU B C 1
ATOM 4687 O O . GLU B 1 230 ? -19.391 3.867 -7.242 1 96.88 230 GLU B O 1
ATOM 4692 N N . VAL B 1 231 ? -20.25 3.168 -5.305 1 98.25 231 VAL B N 1
ATOM 4693 C CA . VAL B 1 231 ? -19.828 1.795 -5.547 1 98.25 231 VAL B CA 1
ATOM 4694 C C . VAL B 1 231 ? -21.047 0.893 -5.707 1 98.25 231 VAL B C 1
ATOM 4696 O O . VAL B 1 231 ? -22.141 1.239 -5.266 1 98.25 231 VAL B O 1
ATOM 4699 N N . ASP B 1 232 ? -20.906 -0.234 -6.438 1 98.62 232 ASP B N 1
ATOM 4700 C CA . ASP B 1 232 ? -21.953 -1.254 -6.547 1 98.62 232 ASP B CA 1
ATOM 4701 C C . ASP B 1 232 ? -22.203 -1.928 -5.203 1 98.62 232 ASP B C 1
ATOM 4703 O O . ASP B 1 232 ? -21.312 -2.578 -4.652 1 98.62 232 ASP B O 1
ATOM 4707 N N . PRO B 1 233 ? -23.406 -1.778 -4.664 1 98.31 233 PRO B N 1
ATOM 4708 C CA . PRO B 1 233 ? -23.672 -2.314 -3.328 1 98.31 233 PRO B CA 1
ATOM 4709 C C . PRO B 1 233 ? -23.641 -3.842 -3.287 1 98.31 233 PRO B C 1
ATOM 4711 O O . PRO B 1 233 ? -23.656 -4.434 -2.205 1 98.31 233 PRO B O 1
ATOM 4714 N N . MET B 1 234 ? -23.516 -4.465 -4.441 1 98.5 234 MET B N 1
ATOM 4715 C CA . MET B 1 234 ? -23.531 -5.922 -4.488 1 98.5 234 MET B CA 1
ATOM 4716 C C . MET B 1 234 ? -22.125 -6.488 -4.391 1 98.5 234 MET B C 1
ATOM 4718 O O . MET B 1 234 ? -21.938 -7.707 -4.43 1 98.5 234 MET B O 1
ATOM 4722 N N . VAL B 1 235 ? -21.172 -5.637 -4.238 1 98.88 235 VAL B N 1
ATOM 4723 C CA . VAL B 1 235 ? -19.812 -6.145 -4.094 1 98.88 235 VAL B CA 1
ATOM 4724 C C . VAL B 1 235 ? -19.641 -6.809 -2.727 1 98.88 235 VAL B C 1
ATOM 4726 O O . VAL B 1 235 ? -19.891 -6.184 -1.692 1 98.88 235 VAL B O 1
ATOM 4729 N N . GLY B 1 236 ? -19.203 -8.078 -2.809 1 98.81 236 GLY B N 1
ATOM 4730 C CA . GLY B 1 236 ? -19.016 -8.828 -1.576 1 98.81 236 GLY B CA 1
ATOM 4731 C C . GLY B 1 236 ? -17.562 -9.203 -1.324 1 98.81 236 GLY B C 1
ATOM 4732 O O . GLY B 1 236 ? -17.203 -9.633 -0.225 1 98.81 236 GLY B O 1
ATOM 4733 N N . ALA B 1 237 ? -16.703 -9.023 -2.328 1 98.94 237 ALA B N 1
ATOM 4734 C CA . ALA B 1 237 ? -15.273 -9.289 -2.205 1 98.94 237 ALA B CA 1
ATOM 4735 C C . ALA B 1 237 ? -14.469 -8.367 -3.115 1 98.94 237 ALA B C 1
ATOM 4737 O O . ALA B 1 237 ? -14.945 -7.961 -4.176 1 98.94 237 ALA B O 1
ATOM 4738 N N . VAL B 1 238 ? -13.328 -7.992 -2.639 1 99 238 VAL B N 1
ATOM 4739 C CA . VAL B 1 238 ? -12.328 -7.285 -3.426 1 99 238 VAL B CA 1
ATOM 4740 C C . VAL B 1 238 ? -11.102 -8.172 -3.619 1 99 238 VAL B C 1
ATOM 4742 O O . VAL B 1 238 ? -10.438 -8.547 -2.648 1 99 238 VAL B O 1
ATOM 4745 N N . VAL B 1 239 ? -10.805 -8.57 -4.887 1 98.94 239 VAL B N 1
ATOM 4746 C CA . VAL B 1 239 ? -9.625 -9.359 -5.219 1 98.94 239 VAL B CA 1
ATOM 4747 C C . VAL B 1 239 ? -8.531 -8.438 -5.762 1 98.94 239 VAL B C 1
ATOM 4749 O O . VAL B 1 239 ? -8.742 -7.73 -6.75 1 98.94 239 VAL B O 1
ATOM 4752 N N . VAL B 1 240 ? -7.418 -8.484 -5.082 1 98.94 240 VAL B N 1
ATOM 4753 C CA . VAL B 1 240 ? -6.316 -7.594 -5.441 1 98.94 240 VAL B CA 1
ATOM 4754 C C . VAL B 1 240 ? -5.145 -8.414 -5.977 1 98.94 240 VAL B C 1
ATOM 4756 O O . VAL B 1 240 ? -4.512 -9.164 -5.23 1 98.94 240 VAL B O 1
ATOM 4759 N N . GLY B 1 241 ? -4.871 -8.32 -7.266 1 98.81 241 GLY B N 1
ATOM 4760 C CA . GLY B 1 241 ? -3.709 -8.867 -7.949 1 98.81 241 GLY B CA 1
ATOM 4761 C C . GLY B 1 241 ? -2.842 -7.797 -8.586 1 98.81 241 GLY B C 1
ATOM 4762 O O . GLY B 1 241 ? -3.09 -6.602 -8.414 1 98.81 241 GLY B O 1
ATOM 4763 N N . PHE B 1 242 ? -1.847 -8.258 -9.25 1 98.06 242 PHE B N 1
ATOM 4764 C CA . PHE B 1 242 ? -0.947 -7.324 -9.914 1 98.06 242 PHE B CA 1
ATOM 4765 C C . PHE B 1 242 ? -1.687 -6.523 -10.984 1 98.06 242 PHE B C 1
ATOM 4767 O O . PHE B 1 242 ? -2.451 -7.082 -11.766 1 98.06 242 PHE B O 1
ATOM 4774 N N . ASP B 1 243 ? -1.431 -5.199 -10.961 1 98.5 243 ASP B N 1
ATOM 4775 C CA . ASP B 1 243 ? -2.176 -4.289 -11.82 1 98.5 243 ASP B CA 1
ATOM 4776 C C . ASP B 1 243 ? -1.274 -3.176 -12.352 1 98.5 243 ASP B C 1
ATOM 4778 O O . ASP B 1 243 ? -1.012 -2.197 -11.648 1 98.5 243 ASP B O 1
ATOM 4782 N N . ARG B 1 244 ? -0.916 -3.254 -13.68 1 96.31 244 ARG B N 1
ATOM 4783 C CA . ARG B 1 244 ? -0.035 -2.262 -14.281 1 96.31 244 ARG B CA 1
ATOM 4784 C C . ARG B 1 244 ? -0.725 -0.905 -14.383 1 96.31 244 ARG B C 1
ATOM 4786 O O . ARG B 1 244 ? -0.072 0.114 -14.617 1 96.31 244 ARG B O 1
ATOM 4793 N N . TYR B 1 245 ? -2.016 -0.892 -14.148 1 97.56 245 TYR B N 1
ATOM 4794 C CA . TYR B 1 245 ? -2.793 0.334 -14.289 1 97.56 245 TYR B CA 1
ATOM 4795 C C . TYR B 1 245 ? -3.461 0.716 -12.977 1 97.56 245 TYR B C 1
ATOM 4797 O O . TYR B 1 245 ? -4.543 1.308 -12.969 1 97.56 245 TYR B O 1
ATOM 4805 N N . PHE B 1 246 ? -2.854 0.303 -11.922 1 98.38 246 PHE B N 1
ATOM 4806 C CA . PHE B 1 246 ? -3.344 0.721 -10.609 1 98.38 246 PHE B CA 1
ATOM 4807 C C . PHE B 1 246 ? -3.455 2.24 -10.531 1 98.38 246 PHE B C 1
ATOM 4809 O O . PHE B 1 246 ? -2.586 2.957 -11.031 1 98.38 246 PHE B O 1
ATOM 4816 N N . ASN B 1 247 ? -4.57 2.746 -9.977 1 98.38 247 ASN B N 1
ATOM 4817 C CA . ASN B 1 247 ? -4.805 4.18 -9.828 1 98.38 247 ASN B CA 1
ATOM 4818 C C . ASN B 1 247 ? -5.641 4.488 -8.586 1 98.38 247 ASN B C 1
ATOM 4820 O O . ASN B 1 247 ? -6.062 3.576 -7.875 1 98.38 247 ASN B O 1
ATOM 4824 N N . TYR B 1 248 ? -5.777 5.785 -8.32 1 98.44 248 TYR B N 1
ATOM 4825 C CA . TYR B 1 248 ? -6.445 6.195 -7.09 1 98.44 248 TYR B CA 1
ATOM 4826 C C . TYR B 1 248 ? -7.922 5.812 -7.121 1 98.44 248 TYR B C 1
ATOM 4828 O O . TYR B 1 248 ? -8.5 5.469 -6.086 1 98.44 248 TYR B O 1
ATOM 4836 N N . TYR B 1 249 ? -8.594 5.848 -8.273 1 98.69 249 TYR B N 1
ATOM 4837 C CA . TYR B 1 249 ? -9.992 5.445 -8.398 1 98.69 249 TYR B CA 1
ATOM 4838 C C . TYR B 1 249 ? -10.195 4.027 -7.871 1 98.69 249 TYR B C 1
ATOM 4840 O O . TYR B 1 249 ? -11.109 3.779 -7.078 1 98.69 249 TYR B O 1
ATOM 4848 N N . LYS B 1 250 ? -9.336 3.148 -8.32 1 98.88 250 LYS B N 1
ATOM 4849 C CA . LYS B 1 250 ? -9.422 1.754 -7.895 1 98.88 250 LYS B CA 1
ATOM 4850 C C . LYS B 1 250 ? -9.211 1.626 -6.391 1 98.88 250 LYS B C 1
ATOM 4852 O O . LYS B 1 250 ? -9.891 0.845 -5.727 1 98.88 250 LYS B O 1
ATOM 4857 N N . ALA B 1 251 ? -8.25 2.4 -5.859 1 98.88 251 ALA B N 1
ATOM 4858 C CA . ALA B 1 251 ? -7.977 2.359 -4.422 1 98.88 251 ALA B CA 1
ATOM 4859 C C . ALA B 1 251 ? -9.188 2.826 -3.621 1 98.88 251 ALA B C 1
ATOM 4861 O O . ALA B 1 251 ? -9.578 2.188 -2.639 1 98.88 251 ALA B O 1
ATOM 4862 N N . GLN B 1 252 ? -9.781 3.934 -4.059 1 98.75 252 GLN B N 1
ATOM 4863 C CA . GLN B 1 252 ? -10.945 4.469 -3.35 1 98.75 252 GLN B CA 1
ATOM 4864 C C . GLN B 1 252 ? -12.133 3.521 -3.451 1 98.75 252 GLN B C 1
ATOM 4866 O O . GLN B 1 252 ? -12.875 3.342 -2.482 1 98.75 252 GLN B O 1
ATOM 4871 N N . TYR B 1 253 ? -12.297 2.932 -4.617 1 98.88 253 TYR B N 1
ATOM 4872 C CA . TYR B 1 253 ? -13.391 1.975 -4.789 1 98.88 253 TYR B CA 1
ATOM 4873 C C . TYR B 1 253 ? -13.242 0.807 -3.818 1 98.88 253 TYR B C 1
ATOM 4875 O O . TYR B 1 253 ? -14.203 0.44 -3.133 1 98.88 253 TYR B O 1
ATOM 4883 N N . ALA B 1 254 ? -12.078 0.283 -3.773 1 98.94 254 ALA B N 1
ATOM 4884 C CA . ALA B 1 254 ? -11.797 -0.824 -2.861 1 98.94 254 ALA B CA 1
ATOM 4885 C C . ALA B 1 254 ? -11.984 -0.397 -1.408 1 98.94 254 ALA B C 1
ATOM 4887 O O . ALA B 1 254 ? -12.523 -1.152 -0.598 1 98.94 254 ALA B O 1
ATOM 4888 N N . ASN B 1 255 ? -11.531 0.785 -1.121 1 98.75 255 ASN B N 1
ATOM 4889 C CA . ASN B 1 255 ? -11.656 1.315 0.232 1 98.75 255 ASN B CA 1
ATOM 4890 C C . ASN B 1 255 ? -13.117 1.341 0.687 1 98.75 255 ASN B C 1
ATOM 4892 O O . ASN B 1 255 ? -13.445 0.84 1.764 1 98.75 255 ASN B O 1
ATOM 4896 N N . VAL B 1 256 ? -13.961 1.871 -0.164 1 98.31 256 VAL B N 1
ATOM 4897 C CA . VAL B 1 256 ? -15.383 1.978 0.164 1 98.31 256 VAL B CA 1
ATOM 4898 C C . VAL B 1 256 ? -15.992 0.582 0.283 1 98.31 256 VAL B C 1
ATOM 4900 O O . VAL B 1 256 ? -16.719 0.294 1.238 1 98.31 256 VAL B O 1
ATOM 4903 N N . CYS B 1 257 ? -15.68 -0.31 -0.618 1 98.81 257 CYS B N 1
ATOM 4904 C CA . CYS B 1 257 ? -16.234 -1.66 -0.602 1 98.81 257 CYS B CA 1
ATOM 4905 C C . CYS B 1 257 ? -15.852 -2.391 0.68 1 98.81 257 CYS B C 1
ATOM 4907 O O . CYS B 1 257 ? -16.703 -3.016 1.32 1 98.81 257 CYS B O 1
ATOM 4909 N N . ILE B 1 258 ? -14.602 -2.318 1.066 1 98.81 258 ILE B N 1
ATOM 4910 C CA . ILE B 1 258 ? -14.094 -3.084 2.199 1 98.81 258 ILE B CA 1
ATOM 4911 C C . ILE B 1 258 ? -14.57 -2.453 3.504 1 98.81 258 ILE B C 1
ATOM 4913 O O . ILE B 1 258 ? -15.047 -3.154 4.402 1 98.81 258 ILE B O 1
ATOM 4917 N N . ARG B 1 259 ? -14.555 -1.178 3.604 1 96.75 259 ARG B N 1
ATOM 4918 C CA . ARG B 1 259 ? -14.852 -0.52 4.871 1 96.75 259 ARG B CA 1
ATOM 4919 C C . ARG B 1 259 ? -16.359 -0.37 5.074 1 96.75 259 ARG B C 1
ATOM 4921 O O . ARG B 1 259 ? -16.859 -0.531 6.188 1 96.75 259 ARG B O 1
ATOM 4928 N N . GLU B 1 260 ? -17.047 -0.048 4.043 1 95.62 260 GLU B N 1
ATOM 4929 C CA . GLU B 1 260 ? -18.469 0.285 4.199 1 95.62 260 GLU B CA 1
ATOM 4930 C C . GLU B 1 260 ? -19.359 -0.92 3.896 1 95.62 260 GLU B C 1
ATOM 4932 O O . GLU B 1 260 ? -20.359 -1.148 4.582 1 95.62 260 GLU B O 1
ATOM 4937 N N . LEU B 1 261 ? -19 -1.675 2.867 1 97.75 261 LEU B N 1
ATOM 4938 C CA . LEU B 1 261 ? -19.844 -2.811 2.488 1 97.75 261 LEU B CA 1
ATOM 4939 C C . LEU B 1 261 ? -19.375 -4.086 3.186 1 97.75 261 LEU B C 1
ATOM 4941 O O . LEU B 1 261 ? -20 -5.137 3.059 1 97.75 261 LEU B O 1
ATOM 4945 N N . LYS B 1 262 ? -18.203 -4.043 3.863 1 98 262 LYS B N 1
ATOM 4946 C CA . LYS B 1 262 ? -17.609 -5.176 4.574 1 98 262 LYS B CA 1
ATOM 4947 C C . LYS B 1 262 ? -17.266 -6.309 3.613 1 98 262 LYS B C 1
ATOM 4949 O O . LYS B 1 262 ? -17.406 -7.484 3.953 1 98 262 LYS B O 1
ATOM 4954 N N . ALA B 1 263 ? -16.922 -5.883 2.389 1 98.81 263 ALA B N 1
ATOM 4955 C CA . ALA B 1 263 ? -16.453 -6.859 1.413 1 98.81 263 ALA B CA 1
ATOM 4956 C C . ALA B 1 263 ? -15.172 -7.539 1.896 1 98.81 263 ALA B C 1
ATOM 4958 O O . ALA B 1 263 ? -14.328 -6.902 2.531 1 98.81 263 ALA B O 1
ATOM 4959 N N . GLU B 1 264 ? -15 -8.828 1.529 1 98.81 264 GLU B N 1
ATOM 4960 C CA . GLU B 1 264 ? -13.789 -9.547 1.905 1 98.81 264 GLU B CA 1
ATOM 4961 C C . GLU B 1 264 ? -12.594 -9.086 1.077 1 98.81 264 GLU B C 1
ATOM 4963 O O . GLU B 1 264 ? -12.688 -8.977 -0.148 1 98.81 264 GLU B O 1
ATOM 4968 N N . PHE B 1 265 ? -11.547 -8.789 1.715 1 98.88 265 PHE B N 1
ATOM 4969 C CA . PHE B 1 265 ? -10.289 -8.414 1.078 1 98.88 265 PHE B CA 1
ATOM 4970 C C . PHE B 1 265 ? -9.43 -9.641 0.798 1 98.88 265 PHE B C 1
ATOM 4972 O O . PHE B 1 265 ? -8.914 -10.266 1.725 1 98.88 265 PHE B O 1
ATOM 4979 N N . ILE B 1 266 ? -9.25 -9.977 -0.498 1 98.81 266 ILE B N 1
ATOM 4980 C CA . ILE B 1 266 ? -8.5 -11.148 -0.946 1 98.81 266 ILE B CA 1
ATOM 4981 C C . ILE B 1 266 ? -7.305 -10.703 -1.785 1 98.81 266 ILE B C 1
ATOM 4983 O O . ILE B 1 266 ? -7.453 -9.922 -2.725 1 98.81 266 ILE B O 1
ATOM 4987 N N . ALA B 1 267 ? -6.125 -11.117 -1.455 1 98.75 267 ALA B N 1
ATOM 4988 C CA . ALA B 1 267 ? -4.914 -10.836 -2.223 1 98.75 267 ALA B CA 1
ATOM 4989 C C . ALA B 1 267 ? -4.422 -12.086 -2.951 1 98.75 267 ALA B C 1
ATOM 4991 O O . ALA B 1 267 ? -4.309 -13.156 -2.35 1 98.75 267 ALA B O 1
ATOM 4992 N N . THR B 1 268 ? -4.082 -11.883 -4.215 1 98.25 268 THR B N 1
ATOM 4993 C CA . THR B 1 268 ? -3.516 -13.023 -4.926 1 98.25 268 THR B CA 1
ATOM 4994 C C . THR B 1 268 ? -2.131 -13.367 -4.387 1 98.25 268 THR B C 1
ATOM 4996 O O . THR B 1 268 ? -1.746 -14.539 -4.352 1 98.25 268 THR B O 1
ATOM 4999 N N . ASN B 1 269 ? -1.417 -12.438 -4.059 1 95.81 269 ASN B N 1
ATOM 5000 C CA . ASN B 1 269 ? -0.12 -12.547 -3.398 1 95.81 269 ASN B CA 1
ATOM 5001 C C . ASN B 1 269 ? 0.325 -11.211 -2.809 1 95.81 269 ASN B C 1
ATOM 5003 O O . ASN B 1 269 ? -0.376 -10.203 -2.936 1 95.81 269 ASN B O 1
ATOM 5007 N N . THR B 1 270 ? 1.465 -11.164 -2.123 1 95.81 270 THR B N 1
ATOM 5008 C CA . THR B 1 270 ? 1.971 -9.938 -1.526 1 95.81 270 THR B CA 1
ATOM 5009 C C . THR B 1 270 ? 3.426 -9.703 -1.923 1 95.81 270 THR B C 1
ATOM 5011 O O . THR B 1 270 ? 4.18 -9.062 -1.188 1 95.81 270 THR B O 1
ATOM 5014 N N . ASP B 1 271 ? 3.826 -10.219 -3.094 1 92.56 271 ASP B N 1
ATOM 5015 C CA . ASP B 1 271 ? 5.211 -10.094 -3.539 1 92.56 271 ASP B CA 1
ATOM 5016 C C . ASP B 1 271 ? 5.613 -8.625 -3.662 1 92.56 271 ASP B C 1
ATOM 5018 O O . ASP B 1 271 ? 4.914 -7.836 -4.301 1 92.56 271 ASP B O 1
ATOM 5022 N N . ALA B 1 272 ? 6.789 -8.312 -3.146 1 94.75 272 ALA B N 1
ATOM 5023 C CA . ALA B 1 272 ? 7.273 -6.938 -3.207 1 94.75 272 ALA B CA 1
ATOM 5024 C C . ALA B 1 272 ? 7.648 -6.551 -4.633 1 94.75 272 ALA B C 1
ATOM 5026 O O . ALA B 1 272 ? 7.367 -5.434 -5.074 1 94.75 272 ALA B O 1
ATOM 5027 N N . VAL B 1 273 ? 8.297 -7.473 -5.309 1 92 273 VAL B N 1
ATOM 5028 C CA . VAL B 1 273 ? 8.766 -7.188 -6.66 1 92 273 VAL B CA 1
ATOM 5029 C C . VAL B 1 273 ? 8.344 -8.312 -7.602 1 92 273 VAL B C 1
ATOM 5031 O O . VAL B 1 273 ? 7.926 -9.383 -7.148 1 92 273 VAL B O 1
ATOM 5034 N N . THR B 1 274 ? 8.383 -8 -8.859 1 88.88 274 THR B N 1
ATOM 5035 C CA . THR B 1 274 ? 8.078 -8.945 -9.93 1 88.88 274 THR B CA 1
ATOM 5036 C C . THR B 1 274 ? 9.008 -8.734 -11.117 1 88.88 274 THR B C 1
ATOM 5038 O O . THR B 1 274 ? 9.742 -7.746 -11.172 1 88.88 274 THR B O 1
ATOM 5041 N N . HIS B 1 275 ? 9.008 -9.672 -11.969 1 82.81 275 HIS B N 1
ATOM 5042 C CA . HIS B 1 275 ? 9.883 -9.617 -13.133 1 82.81 275 HIS B CA 1
ATOM 5043 C C . HIS B 1 275 ? 9.078 -9.547 -14.43 1 82.81 275 HIS B C 1
ATOM 5045 O O . HIS B 1 275 ? 9.008 -10.523 -15.172 1 82.81 275 HIS B O 1
ATOM 5051 N N . LEU B 1 276 ? 8.648 -8.359 -14.719 1 83.56 276 LEU B N 1
ATOM 5052 C CA . LEU B 1 276 ? 7.883 -8.133 -15.938 1 83.56 276 LEU B CA 1
ATOM 5053 C C . LEU B 1 276 ? 8.797 -8.117 -17.156 1 83.56 276 LEU B C 1
ATOM 5055 O O . LEU B 1 276 ? 8.359 -8.406 -18.281 1 83.56 276 LEU B O 1
ATOM 5059 N N . THR B 1 277 ? 9.961 -7.637 -16.938 1 82.62 277 THR B N 1
ATOM 5060 C CA . THR B 1 277 ? 11 -7.641 -17.969 1 82.62 277 THR B CA 1
ATOM 5061 C C . THR B 1 277 ? 12.297 -8.227 -17.406 1 82.62 277 THR B C 1
ATOM 5063 O O . THR B 1 277 ? 12.422 -8.453 -16.203 1 82.62 277 THR B O 1
ATOM 5066 N N . ASP B 1 278 ? 13.242 -8.492 -18.344 1 77 278 ASP B N 1
ATOM 5067 C CA . ASP B 1 278 ? 14.508 -9.102 -17.922 1 77 278 ASP B CA 1
ATOM 5068 C C . ASP B 1 278 ? 15.508 -8.031 -17.484 1 77 278 ASP B C 1
ATOM 5070 O O . ASP B 1 278 ? 16.562 -8.352 -16.953 1 77 278 ASP B O 1
ATOM 5074 N N . ALA B 1 279 ? 15.117 -6.777 -17.547 1 83.88 279 ALA B N 1
ATOM 5075 C CA . ALA B 1 279 ? 16.109 -5.715 -17.375 1 83.88 279 ALA B CA 1
ATOM 5076 C C . ALA B 1 279 ? 16.078 -5.16 -15.953 1 83.88 279 ALA B C 1
ATOM 5078 O O . ALA B 1 279 ? 17.031 -4.508 -15.516 1 83.88 279 ALA B O 1
ATOM 5079 N N . GLN B 1 280 ? 14.984 -5.371 -15.336 1 87.38 280 GLN B N 1
ATOM 5080 C CA . GLN B 1 280 ? 14.844 -4.75 -14.023 1 87.38 280 GLN B CA 1
ATOM 5081 C C . GLN B 1 280 ? 13.758 -5.449 -13.203 1 87.38 280 GLN B C 1
ATOM 5083 O O . GLN B 1 280 ? 12.883 -6.109 -13.758 1 87.38 280 GLN B O 1
ATOM 5088 N N . GLU B 1 281 ? 13.914 -5.297 -11.875 1 88.31 281 GLU B N 1
ATOM 5089 C CA . GLU B 1 281 ? 12.805 -5.676 -11.008 1 88.31 281 GLU B CA 1
ATOM 5090 C C . GLU B 1 281 ? 11.727 -4.594 -10.992 1 88.31 281 GLU B C 1
ATOM 5092 O O . GLU B 1 281 ? 12.039 -3.4 -10.992 1 88.31 281 GLU B O 1
ATOM 5097 N N . TRP B 1 282 ? 10.539 -5.051 -11 1 93.5 282 TRP B N 1
ATOM 5098 C CA . TRP B 1 282 ? 9.406 -4.137 -11 1 93.5 282 TRP B CA 1
ATOM 5099 C C . TRP B 1 282 ? 8.617 -4.242 -9.695 1 93.5 282 TRP B C 1
ATOM 5101 O O . TRP B 1 282 ? 8.617 -5.289 -9.047 1 93.5 282 TRP B O 1
ATOM 5111 N N . ALA B 1 283 ? 7.965 -3.098 -9.305 1 97.5 283 ALA B N 1
ATOM 5112 C CA . ALA B 1 283 ? 7.086 -3.139 -8.133 1 97.5 283 ALA B CA 1
ATOM 5113 C C . ALA B 1 283 ? 6.023 -4.223 -8.281 1 97.5 283 ALA B C 1
ATOM 5115 O O . ALA B 1 283 ? 5.305 -4.262 -9.289 1 97.5 283 ALA B O 1
ATOM 5116 N N . GLY B 1 284 ? 5.938 -5.102 -7.32 1 96.62 284 GLY B N 1
ATOM 5117 C CA . GLY B 1 284 ? 5.027 -6.23 -7.398 1 96.62 284 GLY B CA 1
ATOM 5118 C C . GLY B 1 284 ? 3.67 -5.949 -6.785 1 96.62 284 GLY B C 1
ATOM 5119 O O . GLY B 1 284 ? 3.332 -4.793 -6.516 1 96.62 284 GLY B O 1
ATOM 5120 N N . ASN B 1 285 ? 2.902 -7.066 -6.617 1 97.88 285 ASN B N 1
ATOM 5121 C CA . ASN B 1 285 ? 1.545 -6.938 -6.098 1 97.88 285 ASN B CA 1
ATOM 5122 C C . ASN B 1 285 ? 1.542 -6.434 -4.656 1 97.88 285 ASN B C 1
ATOM 5124 O O . ASN B 1 285 ? 0.51 -5.984 -4.156 1 97.88 285 ASN B O 1
ATOM 5128 N N . GLY B 1 286 ? 2.639 -6.512 -4 1 98.06 286 GLY B N 1
ATOM 5129 C CA . GLY B 1 286 ? 2.754 -5.875 -2.697 1 98.06 286 GLY B CA 1
ATOM 5130 C C . GLY B 1 286 ? 2.391 -4.402 -2.719 1 98.06 286 GLY B C 1
ATOM 5131 O O . GLY B 1 286 ? 1.926 -3.857 -1.716 1 98.06 286 GLY B O 1
ATOM 5132 N N . THR B 1 287 ? 2.602 -3.777 -3.826 1 98.81 287 THR B N 1
ATOM 5133 C CA . THR B 1 287 ? 2.246 -2.375 -4.008 1 98.81 287 THR B CA 1
ATOM 5134 C C . THR B 1 287 ? 0.737 -2.18 -3.9 1 98.81 287 THR B C 1
ATOM 5136 O O . THR B 1 287 ? 0.268 -1.341 -3.129 1 98.81 287 THR B O 1
ATOM 5139 N N . MET B 1 288 ? -0.041 -2.982 -4.672 1 98.88 288 MET B N 1
ATOM 5140 C CA . MET B 1 288 ? -1.495 -2.855 -4.676 1 98.88 288 MET B CA 1
ATOM 5141 C C . MET B 1 288 ? -2.078 -3.26 -3.326 1 98.88 288 MET B C 1
ATOM 5143 O O . MET B 1 288 ? -2.92 -2.551 -2.771 1 98.88 288 MET B O 1
ATOM 5147 N N . VAL B 1 289 ? -1.563 -4.332 -2.807 1 98.88 289 VAL B N 1
ATOM 5148 C CA . VAL B 1 289 ? -2.066 -4.836 -1.531 1 98.88 289 VAL B CA 1
ATOM 5149 C C . VAL B 1 289 ? -1.725 -3.848 -0.416 1 98.88 289 VAL B C 1
ATOM 5151 O O . VAL B 1 289 ? -2.551 -3.58 0.458 1 98.88 289 VAL B O 1
ATOM 5154 N N . GLY B 1 290 ? -0.486 -3.363 -0.467 1 98.88 290 GLY B N 1
ATOM 5155 C CA . GLY B 1 290 ? -0.084 -2.363 0.51 1 98.88 290 GLY B CA 1
ATOM 5156 C C . GLY B 1 290 ? -0.957 -1.124 0.487 1 98.88 290 GLY B C 1
ATOM 5157 O O . GLY B 1 290 ? -1.297 -0.578 1.539 1 98.88 290 GLY B O 1
ATOM 5158 N N . ALA B 1 291 ? -1.272 -0.669 -0.693 1 98.94 291 ALA B N 1
ATOM 5159 C CA . ALA B 1 291 ? -2.137 0.499 -0.839 1 98.94 291 ALA B CA 1
ATOM 5160 C C . ALA B 1 291 ? -3.486 0.269 -0.164 1 98.94 291 ALA B C 1
ATOM 5162 O O . ALA B 1 291 ? -3.961 1.118 0.595 1 98.94 291 ALA B O 1
ATOM 5163 N N . ILE B 1 292 ? -4.066 -0.899 -0.418 1 98.94 292 ILE B N 1
ATOM 5164 C CA . ILE B 1 292 ? -5.402 -1.182 0.099 1 98.94 292 ILE B CA 1
ATOM 5165 C C . ILE B 1 292 ? -5.332 -1.411 1.607 1 98.94 292 ILE B C 1
ATOM 5167 O O . ILE B 1 292 ? -6.207 -0.957 2.352 1 98.94 292 ILE B O 1
ATOM 5171 N N . ARG B 1 293 ? -4.281 -2.064 2.076 1 98.81 293 ARG B N 1
ATOM 5172 C CA . ARG B 1 293 ? -4.066 -2.17 3.516 1 98.81 293 ARG B CA 1
ATOM 5173 C C . ARG B 1 293 ? -3.967 -0.789 4.156 1 98.81 293 ARG B C 1
ATOM 5175 O O . ARG B 1 293 ? -4.492 -0.567 5.25 1 98.81 293 ARG B O 1
ATOM 5182 N N . GLY B 1 294 ? -3.332 0.059 3.477 1 98.31 294 GLY B N 1
ATOM 5183 C CA . GLY B 1 294 ? -3.051 1.382 4.012 1 98.31 294 GLY B CA 1
ATOM 5184 C C . GLY B 1 294 ? -4.301 2.211 4.238 1 98.31 294 GLY B C 1
ATOM 5185 O O . GLY B 1 294 ? -4.371 2.984 5.199 1 98.31 294 GLY B O 1
ATOM 5186 N N . CYS B 1 295 ? -5.293 2.039 3.424 1 97.88 295 CYS B N 1
ATOM 5187 C CA . CYS B 1 295 ? -6.477 2.883 3.543 1 97.88 295 CYS B CA 1
ATOM 5188 C C . CYS B 1 295 ? -7.586 2.162 4.297 1 97.88 295 CYS B C 1
ATOM 5190 O O . CYS B 1 295 ? -8.469 2.801 4.875 1 97.88 295 CYS B O 1
ATOM 5192 N N . THR B 1 296 ? -7.535 0.838 4.336 1 98.31 296 THR B N 1
ATOM 5193 C CA . THR B 1 296 ? -8.625 0.093 4.961 1 98.31 296 THR B CA 1
ATOM 5194 C C . THR B 1 296 ? -8.227 -0.368 6.359 1 98.31 296 THR B C 1
ATOM 5196 O O . THR B 1 296 ? -9.086 -0.679 7.188 1 98.31 296 THR B O 1
ATOM 5199 N N . GLN B 1 297 ? -6.949 -0.577 6.539 1 96.31 297 GLN B N 1
ATOM 5200 C CA . GLN B 1 297 ? -6.41 -1.144 7.77 1 96.31 297 GLN B CA 1
ATOM 5201 C C . GLN B 1 297 ? -6.91 -2.568 7.984 1 96.31 297 GLN B C 1
ATOM 5203 O O . GLN B 1 297 ? -7.09 -3.004 9.125 1 96.31 297 GLN B O 1
ATOM 5208 N N . VAL B 1 298 ? -7.242 -3.189 6.91 1 98.25 298 VAL B N 1
ATOM 5209 C CA . VAL B 1 298 ? -7.695 -4.578 6.93 1 98.25 298 VAL B CA 1
ATOM 5210 C C . VAL B 1 298 ? -6.633 -5.48 6.309 1 98.25 298 VAL B C 1
ATOM 5212 O O . VAL B 1 298 ? -6.027 -5.125 5.293 1 98.25 298 VAL B O 1
ATOM 5215 N N . GLU B 1 299 ? -6.371 -6.621 6.965 1 98.25 299 GLU B N 1
ATOM 5216 C CA . GLU B 1 299 ? -5.461 -7.613 6.402 1 98.25 299 GLU B CA 1
ATOM 5217 C C . GLU B 1 299 ? -6.176 -8.508 5.395 1 98.25 299 GLU B C 1
ATOM 5219 O O . GLU B 1 299 ? -7.312 -8.93 5.621 1 98.25 299 GLU B O 1
ATOM 5224 N N . PRO B 1 300 ? -5.52 -8.82 4.301 1 98.44 300 PRO B N 1
ATOM 5225 C CA . PRO B 1 300 ? -6.16 -9.68 3.299 1 98.44 300 PRO B CA 1
ATOM 5226 C C . PRO B 1 300 ? -6.012 -11.164 3.609 1 98.44 300 PRO B C 1
ATOM 5228 O O . PRO B 1 300 ? -5.109 -11.555 4.355 1 98.44 300 PRO B O 1
ATOM 5231 N N . THR B 1 301 ? -6.969 -11.906 3.037 1 97.56 301 THR B N 1
ATOM 5232 C CA . THR B 1 301 ? -6.719 -13.328 2.826 1 97.56 301 THR B CA 1
ATOM 5233 C C . THR B 1 301 ? -5.801 -13.539 1.625 1 97.56 301 THR B C 1
ATOM 5235 O O . THR B 1 301 ? -6.156 -13.195 0.496 1 97.56 301 THR B O 1
ATOM 5238 N N . VAL B 1 302 ? -4.672 -14.062 1.881 1 96.19 302 VAL B N 1
ATOM 5239 C CA . VAL B 1 302 ? -3.725 -14.328 0.8 1 96.19 302 VAL B CA 1
ATOM 5240 C C . VAL B 1 302 ? -3.943 -15.734 0.25 1 96.19 302 VAL B C 1
ATOM 5242 O O . VAL B 1 302 ? -3.938 -16.703 1.005 1 96.19 302 VAL B O 1
ATOM 5245 N N . VAL B 1 303 ? -4.043 -15.82 -1.097 1 96.06 303 VAL B N 1
ATOM 5246 C CA . VAL B 1 303 ? -4.488 -17.109 -1.622 1 96.06 303 VAL B CA 1
ATOM 5247 C C . VAL B 1 303 ? -3.365 -17.75 -2.426 1 96.06 303 VAL B C 1
ATOM 5249 O O . VAL B 1 303 ? -3.389 -18.969 -2.674 1 96.06 303 VAL B O 1
ATOM 5252 N N . GLY B 1 304 ? -2.416 -16.891 -2.939 1 94.06 304 GLY B N 1
ATOM 5253 C CA . GLY B 1 304 ? -1.261 -17.453 -3.623 1 94.06 304 GLY B CA 1
ATOM 5254 C C . GLY B 1 304 ? -0.162 -17.891 -2.674 1 94.06 304 GLY B C 1
ATOM 5255 O O . GLY B 1 304 ? -0.394 -18.031 -1.471 1 94.06 304 GLY B O 1
ATOM 5256 N N . LYS B 1 305 ? 1.079 -18.203 -3.27 1 89.69 305 LYS B N 1
ATOM 5257 C CA . LYS B 1 305 ? 2.23 -18.5 -2.426 1 89.69 305 LYS B CA 1
ATOM 5258 C C . LYS B 1 305 ? 2.486 -17.391 -1.417 1 89.69 305 LYS B C 1
ATOM 5260 O O . LYS B 1 305 ? 2.377 -16.203 -1.75 1 89.69 305 LYS B O 1
ATOM 5265 N N . PRO B 1 306 ? 2.529 -17.828 -0.066 1 89.5 306 PRO B N 1
ATOM 5266 C CA . PRO B 1 306 ? 2.848 -19.141 0.487 1 89.5 306 PRO B CA 1
ATOM 5267 C C . PRO B 1 306 ? 1.635 -19.828 1.105 1 89.5 306 PRO B C 1
ATOM 5269 O O . PRO B 1 306 ? 1.784 -20.672 2 1 89.5 306 PRO B O 1
ATOM 5272 N N . SER B 1 307 ? 0.464 -19.375 0.701 1 89.12 307 SER B N 1
ATOM 5273 C CA . SER B 1 307 ? -0.748 -20.016 1.198 1 89.12 307 SER B CA 1
ATOM 5274 C C . SER B 1 307 ? -0.721 -21.516 0.947 1 89.12 307 SER B C 1
ATOM 5276 O O . SER B 1 307 ? -0.27 -21.969 -0.109 1 89.12 307 SER B O 1
ATOM 5278 N N . PRO B 1 308 ? -1.242 -22.281 1.892 1 92.62 308 PRO B N 1
ATOM 5279 C CA . PRO B 1 308 ? -1.217 -23.734 1.736 1 92.62 308 PRO B CA 1
ATOM 5280 C C . PRO B 1 308 ? -2.254 -24.25 0.735 1 92.62 308 PRO B C 1
ATOM 5282 O O . PRO B 1 308 ? -2.268 -25.438 0.4 1 92.62 308 PRO B O 1
ATOM 5285 N N . LEU B 1 309 ? -3.062 -23.438 0.205 1 86.88 309 LEU B N 1
ATOM 5286 C CA . LEU B 1 309 ? -4.219 -23.828 -0.6 1 86.88 309 LEU B CA 1
ATOM 5287 C C . LEU B 1 309 ? -3.814 -24.797 -1.705 1 86.88 309 LEU B C 1
ATOM 5289 O O . LEU B 1 309 ? -4.43 -25.844 -1.865 1 86.88 309 LEU B O 1
ATOM 5293 N N . MET B 1 310 ? -2.82 -24.484 -2.43 1 88.62 310 MET B N 1
ATOM 5294 C CA . MET B 1 310 ? -2.408 -25.312 -3.568 1 88.62 310 MET B CA 1
ATOM 5295 C C . MET B 1 310 ? -1.831 -26.641 -3.102 1 88.62 310 MET B C 1
ATOM 5297 O O . MET B 1 310 ? -2.107 -27.688 -3.695 1 88.62 310 MET B O 1
ATOM 5301 N N . ILE B 1 311 ? -1.048 -26.609 -2.084 1 94.38 311 ILE B N 1
ATOM 5302 C CA . ILE B 1 311 ? -0.431 -27.812 -1.548 1 94.38 311 ILE B CA 1
ATOM 5303 C C . ILE B 1 311 ? -1.505 -28.734 -0.955 1 94.38 311 ILE B C 1
ATOM 5305 O O . ILE B 1 311 ? -1.503 -29.938 -1.194 1 94.38 311 ILE B O 1
ATOM 5309 N N . ASP B 1 312 ? -2.375 -28.109 -0.236 1 93.56 312 ASP B N 1
ATOM 5310 C CA . ASP B 1 312 ? -3.488 -28.875 0.319 1 93.56 312 ASP B CA 1
ATOM 5311 C C . ASP B 1 312 ? -4.328 -29.5 -0.789 1 93.56 312 ASP B C 1
ATOM 5313 O O . ASP B 1 312 ? -4.746 -30.656 -0.677 1 93.56 312 ASP B O 1
ATOM 5317 N N . TYR B 1 313 ? -4.555 -28.766 -1.795 1 88.25 313 TYR B N 1
ATOM 5318 C CA . TYR B 1 313 ? -5.32 -29.25 -2.936 1 88.25 313 TYR B CA 1
ATOM 5319 C C . TYR B 1 313 ? -4.648 -30.469 -3.557 1 88.25 313 TYR B C 1
ATOM 5321 O O . TYR B 1 313 ? -5.297 -31.5 -3.795 1 88.25 313 TYR B O 1
ATOM 5329 N N . LEU B 1 314 ? -3.406 -30.438 -3.768 1 91.44 314 LEU B N 1
ATOM 5330 C CA . LEU B 1 314 ? -2.668 -31.516 -4.418 1 91.44 314 LEU B CA 1
ATOM 5331 C C . LEU B 1 314 ? -2.564 -32.719 -3.502 1 91.44 314 LEU B C 1
ATOM 5333 O O . LEU B 1 314 ? -2.719 -33.875 -3.955 1 91.44 314 LEU B O 1
ATOM 5337 N N . ALA B 1 315 ? -2.289 -32.438 -2.25 1 95.12 315 ALA B N 1
ATOM 5338 C CA . ALA B 1 315 ? -2.211 -33.531 -1.273 1 95.12 315 ALA B CA 1
ATOM 5339 C C . ALA B 1 315 ? -3.527 -34.281 -1.197 1 95.12 315 ALA B C 1
ATOM 5341 O O . ALA B 1 315 ? -3.533 -35.531 -1.162 1 95.12 315 ALA B O 1
ATOM 5342 N N . ASN B 1 316 ? -4.535 -33.562 -1.19 1 93.19 316 ASN B N 1
ATOM 5343 C CA . ASN B 1 316 ? -5.855 -34.188 -1.116 1 93.19 316 ASN B CA 1
ATOM 5344 C C . ASN B 1 316 ? -6.223 -34.875 -2.424 1 93.19 316 ASN B C 1
ATOM 5346 O O . ASN B 1 316 ? -6.754 -36 -2.41 1 93.19 316 ASN B O 1
ATOM 5350 N N . LYS B 1 317 ? -5.996 -34.25 -3.482 1 90 317 LYS B N 1
ATOM 5351 C CA . LYS B 1 317 ? -6.344 -34.781 -4.805 1 90 317 LYS B CA 1
ATOM 5352 C C . LYS B 1 317 ? -5.648 -36.094 -5.078 1 90 317 LYS B C 1
ATOM 5354 O O . LYS B 1 317 ? -6.258 -37.031 -5.625 1 90 317 LYS B O 1
ATOM 5359 N N . PHE B 1 318 ? -4.398 -36.188 -4.66 1 94.12 318 PHE B N 1
ATOM 5360 C CA . PHE B 1 318 ? -3.615 -37.344 -5.016 1 94.12 318 PHE B CA 1
ATOM 5361 C C . PHE B 1 318 ? -3.453 -38.281 -3.812 1 94.12 318 PHE B C 1
ATOM 5363 O O . PHE B 1 318 ? -2.812 -39.312 -3.91 1 94.12 318 PHE B O 1
ATOM 5370 N N . HIS B 1 319 ? -4.004 -37.875 -2.68 1 96.25 319 HIS B N 1
ATOM 5371 C CA . HIS B 1 319 ? -3.955 -38.656 -1.45 1 96.25 319 HIS B CA 1
ATOM 5372 C C . HIS B 1 319 ? -2.518 -39 -1.079 1 96.25 319 HIS B C 1
ATOM 5374 O O . HIS B 1 319 ? -2.201 -40.188 -0.843 1 96.25 319 HIS B O 1
ATOM 5380 N N . ILE B 1 320 ? -1.741 -38.062 -1.026 1 96.5 320 ILE B N 1
ATOM 5381 C CA . ILE B 1 320 ? -0.344 -38.219 -0.639 1 96.5 320 ILE B CA 1
ATOM 5382 C C . ILE B 1 320 ? -0.012 -37.25 0.507 1 96.5 320 ILE B C 1
ATOM 5384 O O . ILE B 1 320 ? -0.642 -36.219 0.651 1 96.5 320 ILE B O 1
ATOM 5388 N N . PRO B 1 321 ? 0.918 -37.719 1.357 1 97.19 321 PRO B N 1
ATOM 5389 C CA . PRO B 1 321 ? 1.379 -36.75 2.361 1 97.19 321 PRO B CA 1
ATOM 5390 C C . PRO B 1 321 ? 2.123 -35.562 1.745 1 97.19 321 PRO B C 1
ATOM 5392 O O . PRO B 1 321 ? 2.695 -35.688 0.66 1 97.19 321 PRO B O 1
ATOM 5395 N N . LYS B 1 322 ? 2.15 -34.438 2.381 1 97.31 322 LYS B N 1
ATOM 5396 C CA . LYS B 1 322 ? 2.805 -33.219 1.897 1 97.31 322 LYS B CA 1
ATOM 5397 C C . LYS B 1 322 ? 4.305 -33.438 1.711 1 97.31 322 LYS B C 1
ATOM 5399 O O . LYS B 1 322 ? 4.93 -32.812 0.865 1 97.31 322 LYS B O 1
ATOM 5404 N N . SER B 1 323 ? 4.805 -34.438 2.436 1 96.69 323 SER B N 1
ATOM 5405 C CA . SER B 1 323 ? 6.23 -34.75 2.365 1 96.69 323 SER B CA 1
ATOM 5406 C C . SER B 1 323 ? 6.602 -35.344 1.016 1 96.69 323 SER B C 1
ATOM 5408 O O . SER B 1 323 ? 7.781 -35.406 0.667 1 96.69 323 SER B O 1
ATOM 5410 N N . GLU B 1 324 ? 5.664 -35.75 0.206 1 97.81 324 GLU B N 1
ATOM 5411 C CA . GLU B 1 324 ? 5.914 -36.281 -1.12 1 97.81 324 GLU B CA 1
ATOM 5412 C C . GLU B 1 324 ? 5.758 -35.25 -2.205 1 97.81 324 GLU B C 1
ATOM 5414 O O . GLU B 1 324 ? 5.82 -35.531 -3.396 1 97.81 324 GLU B O 1
ATOM 5419 N N . ILE B 1 325 ? 5.523 -34.062 -1.805 1 97.88 325 ILE B N 1
ATOM 5420 C CA . ILE B 1 325 ? 5.48 -32.906 -2.705 1 97.88 325 ILE B CA 1
ATOM 5421 C C . ILE B 1 325 ? 6.777 -32.094 -2.586 1 97.88 325 ILE B C 1
ATOM 5423 O O . ILE B 1 325 ? 7.293 -31.906 -1.483 1 97.88 325 ILE B O 1
ATOM 5427 N N . CYS B 1 326 ? 7.332 -31.719 -3.689 1 98.06 326 CYS B N 1
ATOM 5428 C CA . CYS B 1 326 ? 8.539 -30.906 -3.699 1 98.06 326 CYS B CA 1
ATOM 5429 C C . CYS B 1 326 ? 8.312 -29.578 -4.43 1 98.06 326 CYS B C 1
ATOM 5431 O O . CYS B 1 326 ? 7.91 -29.578 -5.594 1 98.06 326 CYS B O 1
ATOM 5433 N N . VAL B 1 327 ? 8.539 -28.5 -3.73 1 97.94 327 VAL B N 1
ATOM 5434 C CA . VAL B 1 327 ? 8.484 -27.172 -4.344 1 97.94 327 VAL B CA 1
ATOM 5435 C C . VAL B 1 327 ? 9.859 -26.797 -4.891 1 97.94 327 VAL B C 1
ATOM 5437 O O . VAL B 1 327 ? 10.867 -26.891 -4.188 1 97.94 327 VAL B O 1
ATOM 5440 N N . VAL B 1 328 ? 9.906 -26.453 -6.156 1 97.88 328 VAL B N 1
ATOM 5441 C CA . VAL B 1 328 ? 11.133 -26.047 -6.824 1 97.88 328 VAL B CA 1
ATOM 5442 C C . VAL B 1 328 ? 11.016 -24.578 -7.273 1 97.88 328 VAL B C 1
ATOM 5444 O O . VAL B 1 328 ? 10.148 -24.25 -8.086 1 97.88 328 VAL B O 1
ATOM 5447 N N . GLY B 1 329 ? 11.836 -23.703 -6.766 1 96.94 329 GLY B N 1
ATOM 5448 C CA . GLY B 1 329 ? 11.742 -22.297 -7.109 1 96.94 329 GLY B CA 1
ATOM 5449 C C . GLY B 1 329 ? 13.07 -21.562 -7.008 1 96.94 329 GLY B C 1
ATOM 5450 O O . GLY B 1 329 ? 14.094 -22.172 -6.668 1 96.94 329 GLY B O 1
ATOM 5451 N N . ASP B 1 330 ? 13.109 -20.281 -7.363 1 94.31 330 ASP B N 1
ATOM 5452 C CA . ASP B 1 330 ? 14.367 -19.562 -7.438 1 94.31 330 ASP B CA 1
ATOM 5453 C C . ASP B 1 330 ? 14.461 -18.5 -6.332 1 94.31 330 ASP B C 1
ATOM 5455 O O . ASP B 1 330 ? 15.422 -17.734 -6.277 1 94.31 330 ASP B O 1
ATOM 5459 N N . ARG B 1 331 ? 13.453 -18.484 -5.508 1 91.38 331 ARG B N 1
ATOM 5460 C CA . ARG B 1 331 ? 13.484 -17.5 -4.441 1 91.38 331 ARG B CA 1
ATOM 5461 C C . ARG B 1 331 ? 13.406 -18.156 -3.07 1 91.38 331 ARG B C 1
ATOM 5463 O O . ARG B 1 331 ? 12.547 -19 -2.832 1 91.38 331 ARG B O 1
ATOM 5470 N N . LEU B 1 332 ? 14.289 -17.703 -2.146 1 91.06 332 LEU B N 1
ATOM 5471 C CA . LEU B 1 332 ? 14.289 -18.203 -0.774 1 91.06 332 LEU B CA 1
ATOM 5472 C C . LEU B 1 332 ? 13.062 -17.719 -0.018 1 91.06 332 LEU B C 1
ATOM 5474 O O . LEU B 1 332 ? 12.375 -18.516 0.628 1 91.06 332 LEU B O 1
ATOM 5478 N N . ASP B 1 333 ? 12.68 -16.484 -0.182 1 84.75 333 ASP B N 1
ATOM 5479 C CA . ASP B 1 333 ? 11.648 -15.844 0.637 1 84.75 333 ASP B CA 1
ATOM 5480 C C . ASP B 1 333 ? 10.258 -16.125 0.091 1 84.75 333 ASP B C 1
ATOM 5482 O O . ASP B 1 333 ? 9.25 -15.773 0.716 1 84.75 333 ASP B O 1
ATOM 5486 N N . THR B 1 334 ? 10.172 -16.734 -1.072 1 89.19 334 THR B N 1
ATOM 5487 C CA . THR B 1 334 ? 8.859 -17.047 -1.641 1 89.19 334 THR B CA 1
ATOM 5488 C C . THR B 1 334 ? 8.711 -18.547 -1.837 1 89.19 334 THR B C 1
ATOM 5490 O O . THR B 1 334 ? 8.023 -19.219 -1.061 1 89.19 334 THR B O 1
ATOM 5493 N N . ASP B 1 335 ? 9.523 -19.172 -2.645 1 94.06 335 ASP B N 1
ATOM 5494 C CA . ASP B 1 335 ? 9.32 -20.562 -3.021 1 94.06 335 ASP B CA 1
ATOM 5495 C C . ASP B 1 335 ? 9.781 -21.516 -1.907 1 94.06 335 ASP B C 1
ATOM 5497 O O . ASP B 1 335 ? 9.039 -22.406 -1.499 1 94.06 335 ASP B O 1
ATOM 5501 N N . VAL B 1 336 ? 11.055 -21.312 -1.488 1 94.12 336 VAL B N 1
ATOM 5502 C CA . VAL B 1 336 ? 11.594 -22.203 -0.468 1 94.12 336 VAL B CA 1
ATOM 5503 C C . VAL B 1 336 ? 10.781 -22.062 0.817 1 94.12 336 VAL B C 1
ATOM 5505 O O . VAL B 1 336 ? 10.414 -23.078 1.435 1 94.12 336 VAL B O 1
ATOM 5508 N N . LEU B 1 337 ? 10.492 -20.859 1.114 1 91.19 337 LEU B N 1
ATOM 5509 C CA . LEU B 1 337 ? 9.664 -20.609 2.291 1 91.19 337 LEU B CA 1
ATOM 5510 C C . LEU B 1 337 ? 8.289 -21.25 2.137 1 91.19 337 LEU B C 1
ATOM 5512 O O . LEU B 1 337 ? 7.766 -21.844 3.084 1 91.19 337 LEU B O 1
ATOM 5516 N N . PHE B 1 338 ? 7.66 -21.125 0.975 1 92.88 338 PHE B N 1
ATOM 5517 C CA . PHE B 1 338 ? 6.379 -21.734 0.641 1 92.88 338 PHE B CA 1
ATOM 5518 C C . PHE B 1 338 ? 6.418 -23.234 0.876 1 92.88 338 PHE B C 1
ATOM 5520 O O . PHE B 1 338 ? 5.547 -23.781 1.55 1 92.88 338 PHE B O 1
ATOM 5527 N N . GLY B 1 339 ? 7.406 -23.844 0.41 1 95.44 339 GLY B N 1
ATOM 5528 C CA . GLY B 1 339 ? 7.543 -25.266 0.596 1 95.44 339 GLY B CA 1
ATOM 5529 C C . GLY B 1 339 ? 7.75 -25.672 2.045 1 95.44 339 GLY B C 1
ATOM 5530 O O . GLY B 1 339 ? 7.008 -26.5 2.578 1 95.44 339 GLY B O 1
ATOM 5531 N N . LYS B 1 340 ? 8.672 -24.984 2.699 1 93.81 340 LYS B N 1
ATOM 5532 C CA . LYS B 1 340 ? 9.062 -25.344 4.059 1 93.81 340 LYS B CA 1
ATOM 5533 C C . LYS B 1 340 ? 7.93 -25.078 5.047 1 93.81 340 LYS B C 1
ATOM 5535 O O . LYS B 1 340 ? 7.672 -25.891 5.938 1 93.81 340 LYS B O 1
ATOM 5540 N N . ARG B 1 341 ? 7.219 -24.062 4.836 1 92 341 ARG B N 1
ATOM 5541 C CA . ARG B 1 341 ? 6.129 -23.688 5.734 1 92 341 ARG B CA 1
ATOM 5542 C C . ARG B 1 341 ? 4.965 -24.672 5.605 1 92 341 ARG B C 1
ATOM 5544 O O . ARG B 1 341 ? 4.148 -24.797 6.52 1 92 341 ARG B O 1
ATOM 5551 N N . ASN B 1 342 ? 4.898 -25.328 4.496 1 94.75 342 ASN B N 1
ATOM 5552 C CA . ASN B 1 342 ? 3.74 -26.188 4.25 1 94.75 342 ASN B CA 1
ATOM 5553 C C . ASN B 1 342 ? 4.117 -27.656 4.293 1 94.75 342 ASN B C 1
ATOM 5555 O O . ASN B 1 342 ? 3.389 -28.516 3.779 1 94.75 342 ASN B O 1
ATOM 5559 N N . GLY B 1 343 ? 5.301 -27.984 4.777 1 94.88 343 GLY B N 1
ATOM 5560 C CA . GLY B 1 343 ? 5.672 -29.359 5.07 1 94.88 343 GLY B CA 1
ATOM 5561 C C . GLY B 1 343 ? 6.109 -30.141 3.84 1 94.88 343 GLY B C 1
ATOM 5562 O O . GLY B 1 343 ? 6.094 -31.375 3.838 1 94.88 343 GLY B O 1
ATOM 5563 N N . THR B 1 344 ? 6.43 -29.422 2.807 1 97.12 344 THR B N 1
ATOM 5564 C CA . THR B 1 344 ? 6.93 -30.062 1.597 1 97.12 344 THR B CA 1
ATOM 5565 C C . THR B 1 344 ? 8.453 -30 1.537 1 97.12 344 THR B C 1
ATOM 5567 O O . THR B 1 344 ? 9.086 -29.328 2.355 1 97.12 344 THR B O 1
ATOM 5570 N N . ARG B 1 345 ? 9.031 -30.781 0.605 1 95.69 345 ARG B N 1
ATOM 5571 C CA . ARG B 1 345 ? 10.422 -30.562 0.241 1 95.69 345 ARG B CA 1
ATOM 5572 C C . ARG B 1 345 ? 10.586 -29.281 -0.57 1 95.69 345 ARG B C 1
ATOM 5574 O O . ARG B 1 345 ? 9.633 -28.797 -1.191 1 95.69 345 ARG B O 1
ATOM 5581 N N . ALA B 1 346 ? 11.773 -28.703 -0.479 1 97.06 346 ALA B N 1
ATOM 5582 C CA . ALA B 1 346 ? 12.023 -27.453 -1.2 1 97.06 346 ALA B CA 1
ATOM 5583 C C . ALA B 1 346 ? 13.398 -27.469 -1.861 1 97.06 346 ALA B C 1
ATOM 5585 O O . ALA B 1 346 ? 14.398 -27.797 -1.219 1 97.06 346 ALA B O 1
ATOM 5586 N N . VAL B 1 347 ? 13.43 -27.203 -3.133 1 97.19 347 VAL B N 1
ATOM 5587 C CA . VAL B 1 347 ? 14.672 -27.078 -3.895 1 97.19 347 VAL B CA 1
ATOM 5588 C C . VAL B 1 347 ? 14.812 -25.656 -4.43 1 97.19 347 VAL B C 1
ATOM 5590 O O . VAL B 1 347 ? 13.875 -25.109 -5.008 1 97.19 347 VAL B O 1
ATOM 5593 N N . LEU B 1 348 ? 16.016 -25.078 -4.191 1 97.19 348 LEU B N 1
ATOM 5594 C CA . LEU B 1 348 ? 16.312 -23.766 -4.738 1 97.19 348 LEU B CA 1
ATOM 5595 C C . LEU B 1 348 ? 17.047 -23.875 -6.07 1 97.19 348 LEU B C 1
ATOM 5597 O O . LEU B 1 348 ? 18.078 -24.547 -6.156 1 97.19 348 LEU B O 1
ATOM 5601 N N . CYS B 1 349 ? 16.453 -23.281 -7.074 1 96.31 349 CYS B N 1
ATOM 5602 C CA . CYS B 1 349 ? 17.125 -23.172 -8.367 1 96.31 349 CYS B CA 1
ATOM 5603 C C . CYS B 1 349 ? 17.859 -21.844 -8.477 1 96.31 349 CYS B C 1
ATOM 5605 O O . CYS B 1 349 ? 17.297 -20.781 -8.172 1 96.31 349 CYS B O 1
ATOM 5607 N N . LEU B 1 350 ? 19.094 -21.844 -8.984 1 94.62 350 LEU B N 1
ATOM 5608 C CA . LEU B 1 350 ? 19.922 -20.656 -9.07 1 94.62 350 LEU B CA 1
ATOM 5609 C C . LEU B 1 350 ? 19.781 -19.984 -10.438 1 94.62 350 LEU B C 1
ATOM 5611 O O . LEU B 1 350 ? 20.484 -19.031 -10.742 1 94.62 350 LEU B O 1
ATOM 5615 N N . SER B 1 351 ? 18.875 -20.453 -11.211 1 92.38 351 SER B N 1
ATOM 5616 C CA . SER B 1 351 ? 18.703 -19.984 -12.578 1 92.38 351 SER B CA 1
ATOM 5617 C C . SER B 1 351 ? 17.953 -18.656 -12.617 1 92.38 351 SER B C 1
ATOM 5619 O O . SER B 1 351 ? 17.906 -18 -13.656 1 92.38 351 SER B O 1
ATOM 5621 N N . GLY B 1 352 ? 17.391 -18.281 -11.508 1 88.62 352 GLY B N 1
ATOM 5622 C CA . GLY B 1 352 ? 16.562 -17.062 -11.469 1 88.62 352 GLY B CA 1
ATOM 5623 C C . GLY B 1 352 ? 17.172 -15.977 -10.609 1 88.62 352 GLY B C 1
ATOM 5624 O O . GLY B 1 352 ? 18.312 -15.586 -10.797 1 88.62 352 GLY B O 1
ATOM 5625 N N . VAL B 1 353 ? 16.547 -15.57 -9.578 1 82.88 353 VAL B N 1
ATOM 5626 C CA . VAL B 1 353 ? 16.781 -14.359 -8.812 1 82.88 353 VAL B CA 1
ATOM 5627 C C . VAL B 1 353 ? 17.891 -14.609 -7.789 1 82.88 353 VAL B C 1
ATOM 5629 O O . VAL B 1 353 ? 18.797 -13.781 -7.625 1 82.88 353 VAL B O 1
ATOM 5632 N N . THR B 1 354 ? 17.859 -15.727 -7.094 1 89.44 354 THR B N 1
ATOM 5633 C CA . THR B 1 354 ? 18.766 -15.969 -5.977 1 89.44 354 THR B CA 1
ATOM 5634 C C . THR B 1 354 ? 20.156 -16.344 -6.48 1 89.44 354 THR B C 1
ATOM 5636 O O . THR B 1 354 ? 20.281 -17.203 -7.359 1 89.44 354 THR B O 1
ATOM 5639 N N . THR B 1 355 ? 21.109 -15.641 -5.922 1 89.94 355 THR B N 1
ATOM 5640 C CA . THR B 1 355 ? 22.484 -15.977 -6.238 1 89.94 355 THR B CA 1
ATOM 5641 C C . THR B 1 355 ? 23.047 -16.969 -5.23 1 89.94 355 THR B C 1
ATOM 5643 O O . THR B 1 355 ? 22.5 -17.141 -4.145 1 89.94 355 THR B O 1
ATOM 5646 N N . LYS B 1 356 ? 24.109 -17.562 -5.707 1 91.62 356 LYS B N 1
ATOM 5647 C CA . LYS B 1 356 ? 24.797 -18.5 -4.812 1 91.62 356 LYS B CA 1
ATOM 5648 C C . LYS B 1 356 ? 25.266 -17.781 -3.549 1 91.62 356 LYS B C 1
ATOM 5650 O O . LYS B 1 356 ? 25.203 -18.344 -2.453 1 91.62 356 LYS B O 1
ATOM 5655 N N . GLU B 1 357 ? 25.703 -16.625 -3.754 1 90.94 357 GLU B N 1
ATOM 5656 C CA . GLU B 1 357 ? 26.188 -15.828 -2.625 1 90.94 357 GLU B CA 1
ATOM 5657 C C . GLU B 1 357 ? 25.062 -15.594 -1.615 1 90.94 357 GLU B C 1
ATOM 5659 O O . GLU B 1 357 ? 25.266 -15.727 -0.408 1 90.94 357 GLU B O 1
ATOM 5664 N N . ARG B 1 358 ? 23.938 -15.281 -2.119 1 88.19 358 ARG B N 1
ATOM 5665 C CA . ARG B 1 358 ? 22.797 -15.039 -1.241 1 88.19 358 ARG B CA 1
ATOM 5666 C C . ARG B 1 358 ? 22.391 -16.312 -0.501 1 88.19 358 ARG B C 1
ATOM 5668 O O . ARG B 1 358 ? 22.047 -16.266 0.685 1 88.19 358 ARG B O 1
ATOM 5675 N N . LEU B 1 359 ? 22.328 -17.406 -1.201 1 90.75 359 LEU B N 1
ATOM 5676 C CA . LEU B 1 359 ? 21.969 -18.688 -0.61 1 90.75 359 LEU B CA 1
ATOM 5677 C C . LEU B 1 359 ? 22.906 -19.031 0.553 1 90.75 359 LEU B C 1
ATOM 5679 O O . LEU B 1 359 ? 22.453 -19.453 1.613 1 90.75 359 LEU B O 1
ATOM 5683 N N . PHE B 1 360 ? 24.141 -18.719 0.459 1 89.12 360 PHE B N 1
ATOM 5684 C CA . PHE B 1 360 ? 25.141 -19.172 1.431 1 89.12 360 PHE B CA 1
ATOM 5685 C C . PHE B 1 360 ? 25.344 -18.141 2.525 1 89.12 360 PHE B C 1
ATOM 5687 O O . PHE B 1 360 ? 25.969 -18.406 3.543 1 89.12 360 PHE B O 1
ATOM 5694 N N . SER B 1 361 ? 24.766 -16.984 2.311 1 87.31 361 SER B N 1
ATOM 5695 C CA . SER B 1 361 ? 25 -15.906 3.262 1 87.31 361 SER B CA 1
ATOM 5696 C C . SER B 1 361 ? 23.844 -15.773 4.254 1 87.31 361 SER B C 1
ATOM 5698 O O . SER B 1 361 ? 23.922 -14.977 5.191 1 87.31 361 SER B O 1
ATOM 5700 N N . GLN B 1 362 ? 22.828 -16.484 4.039 1 79.31 362 GLN B N 1
ATOM 5701 C CA . GLN B 1 362 ? 21.672 -16.375 4.922 1 79.31 362 GLN B CA 1
ATOM 5702 C C . GLN B 1 362 ? 21.344 -17.719 5.559 1 79.31 362 GLN B C 1
ATOM 5704 O O . GLN B 1 362 ? 21.719 -18.766 5.031 1 79.31 362 GLN B O 1
ATOM 5709 N N . ASP B 1 363 ? 20.641 -17.625 6.805 1 74.56 363 ASP B N 1
ATOM 5710 C CA . ASP B 1 363 ? 20.344 -18.859 7.512 1 74.56 363 ASP B CA 1
ATOM 5711 C C . ASP B 1 363 ? 18.891 -18.922 7.957 1 74.56 363 ASP B C 1
ATOM 5713 O O . ASP B 1 363 ? 18.516 -19.75 8.789 1 74.56 363 ASP B O 1
ATOM 5717 N N . GLU B 1 364 ? 18.141 -18.078 7.371 1 82.31 364 GLU B N 1
ATOM 5718 C CA . GLU B 1 364 ? 16.75 -17.984 7.832 1 82.31 364 GLU B CA 1
ATOM 5719 C C . GLU B 1 364 ? 15.859 -18.969 7.086 1 82.31 364 GLU B C 1
ATOM 5721 O O . GLU B 1 364 ? 14.969 -19.578 7.688 1 82.31 364 GLU B O 1
ATOM 5726 N N . VAL B 1 365 ? 16.062 -19.078 5.84 1 87 365 VAL B N 1
ATOM 5727 C CA . VAL B 1 365 ? 15.281 -19.969 4.988 1 87 365 VAL B CA 1
ATOM 5728 C C . VAL B 1 365 ? 16.203 -20.969 4.293 1 87 365 VAL B C 1
ATOM 5730 O O . VAL B 1 365 ? 17 -20.594 3.426 1 87 365 VAL B O 1
ATOM 5733 N N . ILE B 1 366 ? 16.078 -22.203 4.668 1 90.06 366 ILE B N 1
ATOM 5734 C CA . ILE B 1 366 ? 17.031 -23.219 4.227 1 90.06 366 ILE B CA 1
ATOM 5735 C C . ILE B 1 366 ? 16.328 -24.25 3.342 1 90.06 366 ILE B C 1
ATOM 5737 O O . ILE B 1 366 ? 15.477 -25 3.814 1 90.06 366 ILE B O 1
ATOM 5741 N N . PRO B 1 367 ? 16.719 -24.297 2.061 1 96 367 PRO B N 1
ATOM 5742 C CA . PRO B 1 367 ? 16.188 -25.359 1.208 1 96 367 PRO B CA 1
ATOM 5743 C C . PRO B 1 367 ? 16.766 -26.734 1.533 1 96 367 PRO B C 1
ATOM 5745 O O . PRO B 1 367 ? 17.75 -26.828 2.275 1 96 367 PRO B O 1
ATOM 5748 N N . ASP B 1 368 ? 16.078 -27.781 1.054 1 95.06 368 ASP B N 1
ATOM 5749 C CA . ASP B 1 368 ? 16.656 -29.125 1.184 1 95.06 368 ASP B CA 1
ATOM 5750 C C . ASP B 1 368 ? 17.828 -29.312 0.223 1 95.06 368 ASP B C 1
ATOM 5752 O O . ASP B 1 368 ? 18.844 -29.906 0.585 1 95.06 368 ASP B O 1
ATOM 5756 N N . PHE B 1 369 ? 17.656 -28.812 -0.979 1 95.44 369 PHE B N 1
ATOM 5757 C CA . PHE B 1 369 ? 18.656 -28.906 -2.037 1 95.44 369 PHE B CA 1
ATOM 5758 C C . PHE B 1 369 ? 18.719 -27.594 -2.824 1 95.44 369 PHE B C 1
ATOM 5760 O O . PHE B 1 369 ? 17.812 -26.766 -2.729 1 95.44 369 PHE B O 1
ATOM 5767 N N . TYR B 1 370 ? 19.828 -27.391 -3.494 1 96.06 370 TYR B N 1
ATOM 5768 C CA . TYR B 1 370 ? 19.891 -26.344 -4.512 1 96.06 370 TYR B CA 1
ATOM 5769 C C . TYR B 1 370 ? 20.484 -26.891 -5.809 1 96.06 370 TYR B C 1
ATOM 5771 O O . TYR B 1 370 ? 21.156 -27.922 -5.816 1 96.06 370 TYR B O 1
ATOM 5779 N N . CYS B 1 371 ? 20.172 -26.328 -6.91 1 95.69 371 CYS B N 1
ATOM 5780 C CA . CYS B 1 371 ? 20.672 -26.719 -8.227 1 95.69 371 CYS B CA 1
ATOM 5781 C C . CYS B 1 371 ? 20.891 -25.484 -9.102 1 95.69 371 CYS B C 1
ATOM 5783 O O . CYS B 1 371 ? 20.438 -24.391 -8.758 1 95.69 371 CYS B O 1
ATOM 5785 N N . GLU B 1 372 ? 21.656 -25.625 -10.188 1 94.94 372 GLU B N 1
ATOM 5786 C CA . GLU B 1 372 ? 21.859 -24.516 -11.125 1 94.94 372 GLU B CA 1
ATOM 5787 C C . GLU B 1 372 ? 20.594 -24.25 -11.938 1 94.94 372 GLU B C 1
ATOM 5789 O O . GLU B 1 372 ? 20.234 -23.109 -12.188 1 94.94 372 GLU B O 1
ATOM 5794 N N . SER B 1 373 ? 20.031 -25.297 -12.391 1 95.31 373 SER B N 1
ATOM 5795 C CA . SER B 1 373 ? 18.75 -25.328 -13.078 1 95.31 373 SER B CA 1
ATOM 5796 C C . SER B 1 373 ? 18.047 -26.672 -12.898 1 95.31 373 SER B C 1
ATOM 5798 O O . SER B 1 373 ? 18.641 -27.625 -12.391 1 95.31 373 SER B O 1
ATOM 5800 N N . ILE B 1 374 ? 16.75 -26.719 -13.344 1 96 374 ILE B N 1
ATOM 5801 C CA . ILE B 1 374 ? 16.047 -27.984 -13.141 1 96 374 ILE B CA 1
ATOM 5802 C C . ILE B 1 374 ? 16.625 -29.062 -14.055 1 96 374 ILE B C 1
ATOM 5804 O O . ILE B 1 374 ? 16.312 -30.234 -13.914 1 96 374 ILE B O 1
ATOM 5808 N N . ALA B 1 375 ? 17.5 -28.688 -14.969 1 94.38 375 ALA B N 1
ATOM 5809 C CA . ALA B 1 375 ? 18.203 -29.672 -15.797 1 94.38 375 ALA B CA 1
ATOM 5810 C C . ALA B 1 375 ? 19 -30.641 -14.93 1 94.38 375 ALA B C 1
ATOM 5812 O O . ALA B 1 375 ? 19.266 -31.766 -15.344 1 94.38 375 ALA B O 1
ATOM 5813 N N . ASP B 1 376 ? 19.312 -30.219 -13.75 1 94.5 376 ASP B N 1
ATOM 5814 C CA . ASP B 1 376 ? 20.125 -31.016 -12.828 1 94.5 376 ASP B CA 1
ATOM 5815 C C . ASP B 1 376 ? 19.328 -32.188 -12.273 1 94.5 376 ASP B C 1
ATOM 5817 O O . ASP B 1 376 ? 19.891 -33.125 -11.672 1 94.5 376 ASP B O 1
ATOM 5821 N N . PHE B 1 377 ? 18.078 -32.219 -12.492 1 95.25 377 PHE B N 1
ATOM 5822 C CA . PHE B 1 377 ? 17.234 -33.312 -12.023 1 95.25 377 PHE B CA 1
ATOM 5823 C C . PHE B 1 377 ? 17.438 -34.562 -12.883 1 95.25 377 PHE B C 1
ATOM 5825 O O . PHE B 1 377 ? 17.094 -35.656 -12.477 1 95.25 377 PHE B O 1
ATOM 5832 N N . ARG B 1 378 ? 17.906 -34.344 -14.109 1 91.62 378 ARG B N 1
ATOM 5833 C CA . ARG B 1 378 ? 18.078 -35.438 -15.055 1 91.62 378 ARG B CA 1
ATOM 5834 C C . ARG B 1 378 ? 19.438 -36.094 -14.883 1 91.62 378 ARG B C 1
ATOM 5836 O O . ARG B 1 378 ? 20.422 -35.438 -14.555 1 91.62 378 ARG B O 1
ATOM 5843 N N . PRO B 1 379 ? 19.375 -37.406 -15.117 1 88.19 379 PRO B N 1
ATOM 5844 C CA . PRO B 1 379 ? 20.688 -38.031 -15.188 1 88.19 379 PRO B CA 1
ATOM 5845 C C . PRO B 1 379 ? 21.516 -37.531 -16.375 1 88.19 379 PRO B C 1
ATOM 5847 O O . PRO B 1 379 ? 20.969 -37.312 -17.453 1 88.19 379 PRO B O 1
ATOM 5850 N N . ARG B 1 380 ? 22.797 -37.25 -16.156 1 74.88 380 ARG B N 1
ATOM 5851 C CA . ARG B 1 380 ? 23.703 -36.844 -17.25 1 74.88 380 ARG B CA 1
ATOM 5852 C C . ARG B 1 380 ? 24.172 -38.062 -18.031 1 74.88 380 ARG B C 1
ATOM 5854 O O . ARG B 1 380 ? 24.297 -39.156 -17.484 1 74.88 380 ARG B O 1
#